Protein AF-A0A0R1WRI6-F1 (afdb_monomer_lite)

Foldseek 3Di:
DPDVPVVVVVVVVVVPDPQWDFDADPVRHTPDIWGQPPVVRDTDDDPVVVPDPDDDPDDDDDDPPLVFDDDALLGDLDDLLLLQKDPWAFFDFDDPVDDDDQADKDKAGTPDQCDQQSVNFAQWKWFAKWKWKFFWDQQDTDDIDIAGEDQDSVQDADARHFYFVRDPRGTGGSVNTDAQDKGKAWRHGCTNVPVAPDWDTKIWIWHQHSVRIIIIHIDKIWGWNPDPRHTGGIIITMDTRTMIGIYGDDGDAADDQPDFLDADWDAFKFAGPPAAQQRSRQRFFKKWAFDQWFQQDPVSFKIWGCCLFFVDRIDTDTSSQSGAFGWAWCVVGTDDWFRWIWMWGQDPVRDTDTDPPWTKTFHAPDGWTWGRGGSIIGGPDWGWIWTPPDPDDTDIGTGTTITRTMGRDHD

Structure (mmCIF, N/CA/C/O backbone):
data_AF-A0A0R1WRI6-F1
#
_entry.id   AF-A0A0R1WRI6-F1
#
loop_
_atom_site.group_PDB
_atom_site.id
_atom_site.type_symbol
_atom_site.label_atom_id
_atom_site.label_alt_id
_atom_site.label_comp_id
_atom_site.label_asym_id
_atom_site.label_entity_id
_atom_site.label_seq_id
_atom_site.pdbx_PDB_ins_code
_atom_site.Cartn_x
_atom_site.Cartn_y
_atom_site.Cartn_z
_atom_site.occupancy
_atom_site.B_iso_or_equiv
_atom_site.auth_seq_id
_atom_site.auth_comp_id
_atom_site.auth_asym_id
_atom_site.auth_atom_id
_atom_site.pdbx_PDB_model_num
ATOM 1 N N . MET A 1 1 ? 25.420 -65.809 36.534 1.00 51.09 1 MET A N 1
ATOM 2 C CA . MET A 1 1 ? 25.806 -64.383 36.607 1.00 51.09 1 MET A CA 1
ATOM 3 C C . MET A 1 1 ? 25.863 -63.838 35.190 1.00 51.09 1 MET A C 1
ATOM 5 O O . MET A 1 1 ? 26.852 -64.137 34.560 1.00 51.09 1 MET A O 1
ATOM 9 N N . VAL A 1 2 ? 24.836 -63.147 34.683 1.00 46.00 2 VAL A N 1
ATOM 10 C CA . VAL A 1 2 ? 24.886 -62.002 33.734 1.00 46.00 2 VAL A CA 1
ATOM 11 C C . VAL A 1 2 ? 23.420 -61.572 33.533 1.00 46.00 2 VAL A C 1
ATOM 13 O O . VAL A 1 2 ? 22.856 -61.841 32.492 1.00 46.00 2 VAL A O 1
ATOM 16 N N . ASP A 1 3 ? 22.770 -60.980 34.541 1.00 44.69 3 ASP A N 1
ATOM 17 C CA . ASP A 1 3 ? 21.459 -60.312 34.331 1.00 44.69 3 ASP A CA 1
ATOM 18 C C . ASP A 1 3 ? 21.167 -59.204 35.366 1.00 44.69 3 ASP A C 1
ATOM 20 O O . ASP A 1 3 ? 20.503 -58.220 35.059 1.00 44.69 3 ASP A O 1
ATOM 24 N N . ASN A 1 4 ? 21.781 -59.245 36.557 1.00 49.56 4 ASN A N 1
ATOM 25 C CA . ASN A 1 4 ? 21.555 -58.224 37.599 1.00 49.56 4 ASN A CA 1
ATOM 26 C C . ASN A 1 4 ? 22.211 -56.846 37.344 1.00 49.56 4 ASN A C 1
ATOM 28 O O . ASN A 1 4 ? 21.887 -55.874 38.028 1.00 49.56 4 ASN A O 1
ATOM 32 N N . VAL A 1 5 ? 23.140 -56.719 36.387 1.00 49.91 5 VAL A N 1
ATOM 33 C CA . VAL A 1 5 ? 23.887 -55.458 36.172 1.00 49.91 5 VAL A CA 1
ATOM 34 C C . VAL A 1 5 ? 23.078 -54.448 35.344 1.00 49.91 5 VAL A C 1
ATOM 36 O O . VAL A 1 5 ? 23.103 -53.250 35.647 1.00 49.91 5 VAL A O 1
ATOM 39 N N . LYS A 1 6 ? 22.290 -54.916 34.363 1.00 50.25 6 LYS A N 1
ATOM 40 C CA . LYS A 1 6 ? 21.433 -54.054 33.526 1.00 50.25 6 LYS A CA 1
ATOM 41 C C . LYS A 1 6 ? 20.283 -53.433 34.326 1.00 50.25 6 LYS A C 1
ATOM 43 O O . LYS A 1 6 ? 19.986 -52.256 34.144 1.00 50.25 6 LYS A O 1
ATOM 48 N N . ASP A 1 7 ? 19.723 -54.176 35.277 1.00 55.16 7 ASP A N 1
ATOM 49 C CA . ASP A 1 7 ? 18.609 -53.725 36.117 1.00 55.16 7 ASP A CA 1
ATOM 50 C C . ASP A 1 7 ? 19.036 -52.645 37.136 1.00 55.16 7 ASP A C 1
ATOM 52 O O . ASP A 1 7 ? 18.391 -51.605 37.270 1.00 55.16 7 ASP A O 1
ATOM 56 N N . SER A 1 8 ? 20.202 -52.794 37.780 1.00 55.06 8 SER A N 1
ATOM 57 C CA . SER A 1 8 ? 20.705 -51.764 38.711 1.00 55.06 8 SER A CA 1
ATOM 58 C C . SER A 1 8 ? 21.047 -50.436 38.018 1.00 55.06 8 SER A C 1
ATOM 60 O O . SER A 1 8 ? 20.861 -49.361 38.593 1.00 55.06 8 SER A O 1
ATOM 62 N N . THR A 1 9 ? 21.508 -50.501 36.765 1.00 58.91 9 THR A N 1
ATOM 63 C CA . THR A 1 9 ? 21.870 -49.321 35.968 1.00 58.91 9 THR A CA 1
ATOM 64 C C . THR A 1 9 ? 20.618 -48.613 35.452 1.00 58.91 9 THR A C 1
ATOM 66 O O . THR A 1 9 ? 20.524 -47.390 35.550 1.00 58.91 9 THR A O 1
ATOM 69 N N . ALA A 1 10 ? 19.610 -49.373 35.008 1.00 57.00 10 ALA A N 1
ATOM 70 C CA . ALA A 1 10 ? 18.301 -48.850 34.621 1.00 57.00 10 ALA A CA 1
ATOM 71 C C . ALA A 1 10 ? 17.561 -48.192 35.803 1.00 57.00 10 ALA A C 1
ATOM 73 O O . ALA A 1 10 ? 17.026 -47.092 35.658 1.00 57.00 10 ALA A O 1
ATOM 74 N N . ARG A 1 11 ? 17.606 -48.789 37.004 1.00 56.78 11 ARG A N 1
ATOM 75 C CA . ARG A 1 11 ? 17.028 -48.193 38.227 1.00 56.78 11 ARG A CA 1
ATOM 76 C C . ARG A 1 11 ? 17.743 -46.910 38.662 1.00 56.78 11 ARG A C 1
ATOM 78 O O . ARG A 1 11 ? 17.086 -45.967 39.092 1.00 56.78 11 ARG A O 1
ATOM 85 N N . LYS A 1 12 ? 19.072 -46.835 38.507 1.00 59.91 12 LYS A N 1
ATOM 86 C CA . LYS A 1 12 ? 19.844 -45.601 38.753 1.00 59.91 12 LYS A CA 1
ATOM 87 C C . LYS A 1 12 ? 19.556 -44.498 37.727 1.00 59.91 12 LYS A C 1
ATOM 89 O O . LYS A 1 12 ? 19.689 -43.327 38.069 1.00 59.91 12 LYS A O 1
ATOM 94 N N . LEU A 1 13 ? 19.164 -44.851 36.500 1.00 56.09 13 LEU A N 1
ATOM 95 C CA . LEU A 1 13 ? 18.760 -43.893 35.467 1.00 56.09 13 LEU A CA 1
ATOM 96 C C . LEU A 1 13 ? 17.333 -43.365 35.705 1.00 56.09 13 LEU A C 1
ATOM 98 O O . LEU A 1 13 ? 17.099 -42.170 35.568 1.00 56.09 13 LEU A O 1
ATOM 102 N N . LEU A 1 14 ? 16.410 -44.228 36.151 1.00 55.97 14 LEU A N 1
ATOM 103 C CA . LEU A 1 14 ? 15.046 -43.851 36.560 1.00 55.97 14 LEU A CA 1
ATOM 104 C C . LEU A 1 14 ? 15.034 -42.840 37.720 1.00 55.97 14 LEU A C 1
ATOM 106 O O . LEU A 1 14 ? 14.190 -41.954 37.739 1.00 55.97 14 LEU A O 1
ATOM 110 N N . ALA A 1 15 ? 15.999 -42.921 38.643 1.00 57.78 15 ALA A N 1
ATOM 111 C CA . ALA A 1 15 ? 16.161 -41.960 39.741 1.00 57.78 15 ALA A CA 1
ATOM 112 C C . ALA A 1 15 ? 16.683 -40.572 39.304 1.00 57.78 15 ALA A C 1
ATOM 114 O O . ALA A 1 15 ? 16.773 -39.671 40.133 1.00 57.78 15 ALA A O 1
ATOM 115 N N . LYS A 1 16 ? 17.064 -40.403 38.029 1.00 60.06 16 LYS A N 1
ATOM 116 C CA . LYS A 1 16 ? 17.508 -39.124 37.447 1.00 60.06 16 LYS A CA 1
ATOM 117 C C . LYS A 1 16 ? 16.462 -38.481 36.532 1.00 60.06 16 LYS A C 1
ATOM 119 O O . LYS A 1 16 ? 16.731 -37.422 35.971 1.00 60.06 16 LYS A O 1
ATOM 124 N N . LEU A 1 17 ? 15.308 -39.120 36.338 1.00 62.03 17 LEU A N 1
ATOM 125 C CA . LEU A 1 17 ? 14.215 -38.521 35.582 1.00 62.03 17 LEU A CA 1
ATOM 126 C C . LEU A 1 17 ? 13.509 -37.465 36.445 1.00 62.03 17 LEU A C 1
ATOM 128 O O . LEU A 1 17 ? 13.414 -37.651 37.658 1.00 62.03 17 LEU A O 1
ATOM 132 N N . PRO A 1 18 ? 13.005 -36.373 35.847 1.00 66.00 18 PRO A N 1
ATOM 133 C CA . PRO A 1 18 ? 12.231 -35.379 36.579 1.00 66.00 18 PRO A CA 1
ATOM 134 C C . PRO A 1 18 ? 11.050 -36.038 37.307 1.00 66.00 18 PRO A C 1
ATOM 136 O O . PRO A 1 18 ? 10.220 -36.697 36.680 1.00 66.00 18 PRO A O 1
ATOM 139 N N . ASP A 1 19 ? 10.965 -35.856 38.628 1.00 73.44 19 ASP A N 1
ATOM 140 C CA . ASP A 1 19 ? 9.862 -36.386 39.446 1.00 73.44 19 ASP A CA 1
ATOM 141 C C . ASP A 1 19 ? 8.548 -35.608 39.225 1.00 73.44 19 ASP A C 1
ATOM 143 O O . ASP A 1 19 ? 7.485 -36.045 39.664 1.00 73.44 19 ASP A O 1
ATOM 147 N N . GLY A 1 20 ? 8.588 -34.476 38.521 1.00 79.62 20 GLY A N 1
ATOM 148 C CA . GLY A 1 20 ? 7.414 -33.678 38.199 1.00 79.62 20 GLY A CA 1
ATOM 149 C C . GLY A 1 20 ? 7.737 -32.383 37.457 1.00 79.62 20 GLY A C 1
ATOM 150 O O . GLY A 1 20 ? 8.898 -32.052 37.227 1.00 79.62 20 GLY A O 1
ATOM 151 N N . ILE A 1 21 ? 6.683 -31.658 37.095 1.00 81.31 21 ILE A N 1
ATOM 152 C CA . ILE A 1 21 ? 6.703 -30.325 36.489 1.00 81.31 21 ILE A CA 1
ATOM 153 C C . ILE A 1 21 ? 5.970 -29.376 37.439 1.00 81.31 21 ILE A C 1
ATOM 155 O O . ILE A 1 21 ? 4.864 -29.684 37.894 1.00 81.31 21 ILE A O 1
ATOM 159 N N . GLN A 1 22 ? 6.574 -28.223 37.724 1.00 86.12 22 GLN A N 1
ATOM 160 C CA . GLN A 1 22 ? 5.937 -27.119 38.441 1.00 86.12 22 GLN A CA 1
ATOM 161 C C . GLN A 1 22 ? 5.787 -25.926 37.503 1.00 86.12 22 GLN A C 1
ATOM 163 O O . GLN A 1 22 ? 6.737 -25.555 36.818 1.00 86.12 22 GLN A O 1
ATOM 168 N N . ILE A 1 23 ? 4.598 -25.328 37.493 1.00 78.94 23 ILE A N 1
ATOM 169 C CA . ILE A 1 23 ? 4.344 -24.048 36.831 1.00 78.94 23 ILE A CA 1
ATOM 170 C C . ILE A 1 23 ? 4.323 -22.997 37.931 1.00 78.94 23 ILE A C 1
ATOM 172 O O . ILE A 1 23 ? 3.555 -23.125 38.889 1.00 78.94 23 ILE A O 1
ATOM 176 N N . VAL A 1 24 ? 5.179 -21.988 37.810 1.00 78.69 24 VAL A N 1
ATOM 177 C CA . VAL A 1 24 ? 5.315 -20.901 38.783 1.00 78.69 24 VAL A CA 1
ATOM 178 C C . VAL A 1 24 ? 4.977 -19.563 38.135 1.00 78.69 24 VAL A C 1
ATOM 180 O O . VAL A 1 24 ? 5.166 -19.394 36.932 1.00 78.69 24 VAL A O 1
ATOM 183 N N . ASP A 1 25 ? 4.475 -18.615 38.922 1.00 69.00 25 ASP A N 1
ATOM 184 C CA . ASP A 1 25 ? 4.291 -17.239 38.462 1.00 69.00 25 ASP A CA 1
ATOM 185 C C . ASP A 1 25 ? 5.613 -16.445 38.461 1.00 69.00 25 ASP A C 1
ATOM 187 O O . ASP A 1 25 ? 6.663 -16.921 38.905 1.00 69.00 25 ASP A O 1
ATOM 191 N N . LYS A 1 26 ? 5.556 -15.192 37.990 1.00 67.44 26 LYS A N 1
ATOM 192 C CA . LYS A 1 26 ? 6.702 -14.264 37.950 1.00 67.44 26 LYS A CA 1
ATOM 193 C C . LYS A 1 26 ? 7.352 -13.983 39.316 1.00 67.44 26 LYS A C 1
ATOM 195 O O . LYS A 1 26 ? 8.464 -13.470 39.358 1.00 67.44 26 LYS A O 1
ATOM 200 N N . ASN A 1 27 ? 6.680 -14.326 40.417 1.00 79.31 27 ASN A N 1
ATOM 201 C CA . ASN A 1 27 ? 7.167 -14.184 41.790 1.00 79.31 27 ASN A CA 1
ATOM 202 C C . ASN A 1 27 ? 7.608 -15.534 42.395 1.00 79.31 27 ASN A C 1
ATOM 204 O O . ASN A 1 27 ? 7.780 -15.631 43.609 1.00 79.31 27 ASN A O 1
ATOM 208 N N . GLN A 1 28 ? 7.782 -16.573 41.569 1.00 70.12 28 GLN A N 1
ATOM 209 C CA . GLN A 1 28 ? 8.125 -17.946 41.965 1.00 70.12 28 GLN A CA 1
ATOM 210 C C . GLN A 1 28 ? 7.076 -18.652 42.840 1.00 70.12 28 GLN A C 1
ATOM 212 O O . GLN A 1 28 ? 7.370 -19.671 43.472 1.00 70.12 28 GLN A O 1
ATOM 217 N N . LYS A 1 29 ? 5.830 -18.169 42.873 1.00 82.62 29 LYS A N 1
ATOM 218 C CA . LYS A 1 29 ? 4.744 -18.894 43.537 1.00 82.62 29 LYS A CA 1
ATOM 219 C C . LYS A 1 29 ? 4.303 -20.057 42.656 1.00 82.62 29 LYS A C 1
ATOM 221 O O . LYS A 1 29 ? 3.987 -19.867 41.486 1.00 82.62 29 LYS A O 1
ATOM 226 N N . ILE A 1 30 ? 4.221 -21.253 43.230 1.00 82.75 30 ILE A N 1
ATOM 227 C CA . ILE A 1 30 ? 3.733 -22.448 42.533 1.00 82.75 30 ILE A CA 1
ATOM 228 C C . ILE A 1 30 ? 2.235 -22.296 42.250 1.00 82.75 30 ILE A C 1
ATOM 230 O O . ILE A 1 30 ? 1.427 -22.198 43.173 1.00 82.75 30 ILE A O 1
ATOM 234 N N . LEU A 1 31 ? 1.881 -22.286 40.967 1.00 75.56 31 LEU A N 1
ATOM 235 C CA . LEU A 1 31 ? 0.504 -22.270 40.480 1.00 75.56 31 LEU A CA 1
ATOM 236 C C . LEU A 1 31 ? -0.027 -23.695 40.326 1.00 75.56 31 LEU A C 1
ATOM 238 O O . LEU A 1 31 ? -1.126 -24.005 40.779 1.00 75.56 31 LEU A O 1
ATOM 242 N N . HIS A 1 32 ? 0.787 -24.578 39.743 1.00 82.56 32 HIS A N 1
ATOM 243 C CA . HIS A 1 32 ? 0.417 -25.962 39.464 1.00 82.56 32 HIS A CA 1
ATOM 244 C C . HIS A 1 32 ? 1.599 -26.913 39.659 1.00 82.56 32 HIS A C 1
ATOM 246 O O . HIS A 1 32 ? 2.763 -26.530 39.533 1.00 82.56 32 HIS A O 1
ATOM 252 N N . THR A 1 33 ? 1.312 -28.172 39.984 1.00 85.88 33 THR A N 1
ATOM 253 C CA . THR A 1 33 ? 2.325 -29.222 40.162 1.00 85.88 33 THR A CA 1
ATOM 254 C C . THR A 1 33 ? 1.795 -30.546 39.635 1.00 85.88 33 THR A C 1
ATOM 256 O O . THR A 1 33 ? 0.819 -31.071 40.167 1.00 85.88 33 THR A O 1
ATOM 259 N N . ALA A 1 34 ? 2.453 -31.110 38.623 1.00 82.94 34 ALA A N 1
ATOM 260 C CA . ALA A 1 34 ? 2.201 -32.471 38.159 1.00 82.94 34 ALA A CA 1
ATOM 261 C C . ALA A 1 34 ? 3.391 -33.357 38.510 1.00 82.94 34 ALA A C 1
ATOM 263 O O . ALA A 1 34 ? 4.526 -33.041 38.176 1.00 82.94 34 ALA A O 1
ATOM 264 N N . ILE A 1 35 ? 3.129 -34.479 39.170 1.00 85.75 35 ILE A N 1
ATOM 265 C CA . ILE A 1 35 ? 4.152 -35.434 39.608 1.00 85.75 35 ILE A CA 1
ATOM 266 C C . ILE A 1 35 ? 4.078 -36.666 38.707 1.00 85.75 35 ILE A C 1
ATOM 268 O O . ILE A 1 35 ? 2.999 -37.056 38.253 1.00 85.75 35 ILE A O 1
ATOM 272 N N . VAL A 1 36 ? 5.221 -37.292 38.436 1.00 82.19 36 VAL A N 1
ATOM 273 C CA . VAL A 1 36 ? 5.284 -38.519 37.642 1.00 82.19 36 VAL A CA 1
ATOM 274 C C . VAL A 1 36 ? 4.508 -39.652 38.318 1.00 82.19 36 VAL A C 1
ATOM 276 O O . VAL A 1 36 ? 4.721 -39.994 39.484 1.00 82.19 36 VAL A O 1
ATOM 279 N N . ASN A 1 37 ? 3.619 -40.300 37.568 1.00 76.94 37 ASN A N 1
ATOM 280 C CA . ASN A 1 37 ? 3.024 -41.554 37.999 1.00 76.94 37 ASN A CA 1
ATOM 281 C C . ASN A 1 37 ? 4.061 -42.671 37.833 1.00 76.94 37 ASN A C 1
ATOM 283 O O . ASN A 1 37 ? 4.299 -43.155 36.726 1.00 76.94 37 ASN A O 1
ATOM 287 N N . LYS A 1 38 ? 4.659 -43.105 38.947 1.00 70.50 38 LYS A N 1
ATOM 288 C CA . LYS A 1 38 ? 5.746 -44.103 38.971 1.00 70.50 38 LYS A CA 1
ATOM 289 C C . LYS A 1 38 ? 5.332 -45.503 38.502 1.00 70.50 38 LYS A C 1
ATOM 291 O O . LYS A 1 38 ? 6.199 -46.320 38.219 1.00 70.50 38 LYS A O 1
ATOM 296 N N . LYS A 1 39 ? 4.027 -45.799 38.397 1.00 69.31 39 LYS A N 1
ATOM 297 C CA . LYS A 1 39 ? 3.543 -47.064 37.814 1.00 69.31 39 LYS A CA 1
ATOM 298 C C . LYS A 1 39 ? 3.514 -47.020 36.289 1.00 69.31 39 LYS A C 1
ATOM 300 O O . LYS A 1 39 ? 3.707 -48.049 35.653 1.00 69.31 39 LYS A O 1
ATOM 305 N N . THR A 1 40 ? 3.257 -45.850 35.706 1.00 71.12 40 THR A N 1
ATOM 306 C CA . THR A 1 40 ? 3.110 -45.685 34.252 1.00 71.12 40 THR A CA 1
ATOM 307 C C . THR A 1 40 ? 4.269 -44.928 33.605 1.00 71.12 40 THR A C 1
ATOM 309 O O . THR A 1 40 ? 4.300 -44.838 32.383 1.00 71.12 40 THR A O 1
ATOM 312 N N . ASN A 1 41 ? 5.191 -44.367 34.397 1.00 67.75 41 ASN A N 1
ATOM 313 C CA . ASN A 1 41 ? 6.271 -43.463 33.977 1.00 67.75 41 ASN A CA 1
ATOM 314 C C . ASN A 1 41 ? 5.778 -42.298 33.101 1.00 67.75 41 ASN A C 1
ATOM 316 O O . ASN A 1 41 ? 6.416 -41.930 32.118 1.00 67.75 41 ASN A O 1
ATOM 320 N N . LYS A 1 42 ? 4.617 -41.729 33.445 1.00 70.06 42 LYS A N 1
ATOM 321 C CA . LYS A 1 42 ? 4.010 -40.601 32.721 1.00 70.06 42 LYS A CA 1
ATOM 322 C C . LYS A 1 42 ? 3.745 -39.442 33.668 1.00 70.06 42 LYS A C 1
ATOM 324 O O . LYS A 1 42 ? 3.339 -39.665 34.807 1.00 70.06 42 LYS A O 1
ATOM 329 N N . ILE A 1 43 ? 3.936 -38.225 33.172 1.00 77.88 43 ILE A N 1
ATOM 330 C CA . ILE A 1 43 ? 3.445 -36.996 33.795 1.00 77.88 43 ILE A CA 1
ATOM 331 C C . ILE A 1 43 ? 2.196 -36.597 33.011 1.00 77.88 43 ILE A C 1
ATOM 333 O O . ILE A 1 43 ? 2.254 -36.441 31.793 1.00 77.88 43 ILE A O 1
ATOM 337 N N . SER A 1 44 ? 1.062 -36.493 33.696 1.00 77.19 44 SER A N 1
ATOM 338 C CA . SER A 1 44 ? -0.196 -36.046 33.100 1.00 77.19 44 SER A CA 1
ATOM 339 C C . SER A 1 44 ? -0.398 -34.579 33.441 1.00 77.19 44 SER A C 1
ATOM 341 O O . SER A 1 44 ? -0.457 -34.227 34.616 1.00 77.19 44 SER A O 1
ATOM 343 N N . LEU A 1 45 ? -0.494 -33.744 32.412 1.00 78.12 45 LEU A N 1
ATOM 344 C CA . LEU A 1 45 ? -0.839 -32.337 32.550 1.00 78.12 45 LEU A CA 1
ATOM 345 C C . LEU A 1 45 ? -2.333 -32.178 32.245 1.00 78.12 45 LEU A C 1
ATOM 347 O O . LEU A 1 45 ? -2.764 -32.596 31.166 1.00 78.12 45 LEU A O 1
ATOM 351 N N . PRO A 1 46 ? -3.129 -31.633 33.176 1.00 71.88 46 PRO A N 1
ATOM 352 C CA . PRO A 1 46 ? -4.490 -31.201 32.888 1.00 71.88 46 PRO A CA 1
ATOM 353 C C . PRO A 1 46 ? -4.505 -30.202 31.719 1.00 71.88 46 PRO A C 1
ATOM 355 O O . PRO A 1 46 ? -3.657 -29.313 31.644 1.00 71.88 46 PRO A O 1
ATOM 358 N N . SER A 1 47 ? -5.420 -30.376 30.762 1.00 59.25 47 SER A N 1
ATOM 359 C CA . SER A 1 47 ? -5.456 -29.579 29.523 1.00 59.25 47 SER A CA 1
ATOM 360 C C . SER A 1 47 ? -5.756 -28.097 29.762 1.00 59.25 47 SER A C 1
ATOM 362 O O . SER A 1 47 ? -5.348 -27.248 28.980 1.00 59.25 47 SER A O 1
ATOM 364 N N . ASP A 1 48 ? -6.429 -27.784 30.864 1.00 63.16 48 ASP A N 1
ATOM 365 C CA . ASP A 1 48 ? -6.672 -26.434 31.371 1.00 63.16 48 ASP A CA 1
ATOM 366 C C . ASP A 1 48 ? -5.385 -25.705 31.796 1.00 63.16 48 ASP A C 1
ATOM 368 O O . ASP A 1 48 ? -5.361 -24.477 31.791 1.00 63.16 48 ASP A O 1
ATOM 372 N N . TRP A 1 49 ? -4.290 -26.420 32.085 1.00 72.81 49 TRP A N 1
ATOM 373 C CA . TRP A 1 49 ? -2.990 -25.803 32.398 1.00 72.81 49 TRP A CA 1
ATOM 374 C C . TRP A 1 49 ? -2.237 -25.313 31.159 1.00 72.81 49 TRP A C 1
ATOM 376 O O . TRP A 1 49 ? -1.291 -24.540 31.288 1.00 72.81 49 TRP A O 1
ATOM 386 N N . LEU A 1 50 ? -2.622 -25.781 29.969 1.00 62.25 50 LEU A N 1
ATOM 387 C CA . LEU A 1 50 ? -1.965 -25.462 28.697 1.00 62.25 50 LEU A CA 1
ATOM 388 C C . LEU A 1 50 ? -2.719 -24.389 27.893 1.00 62.25 50 LEU A C 1
ATOM 390 O O . LEU A 1 50 ? -2.390 -24.149 26.736 1.00 62.25 50 LEU A O 1
ATOM 394 N N . GLY A 1 51 ? -3.704 -23.735 28.517 1.00 50.41 51 GLY A N 1
ATOM 395 C CA . GLY A 1 51 ? -4.602 -22.793 27.860 1.00 50.41 51 GLY A CA 1
ATOM 396 C C . GLY A 1 51 ? -5.725 -23.526 27.128 1.00 50.41 51 GLY A C 1
ATOM 397 O O . GLY A 1 51 ? -5.507 -24.372 26.263 1.00 50.41 51 GLY A O 1
ATOM 398 N N . THR A 1 52 ? -6.964 -23.215 27.489 1.00 41.91 52 THR A N 1
ATOM 399 C CA . THR A 1 52 ? -8.154 -23.770 26.848 1.00 41.91 52 THR A CA 1
ATOM 400 C C . THR A 1 52 ? -8.347 -23.161 25.463 1.00 41.91 52 THR A C 1
ATOM 402 O O . THR A 1 52 ? -8.974 -22.117 25.293 1.00 41.91 52 THR A O 1
ATOM 405 N N . GLY A 1 53 ? -7.872 -23.855 24.433 1.00 45.44 53 GLY A N 1
ATOM 406 C CA . GLY A 1 53 ? -8.423 -23.694 23.094 1.00 45.44 53 GLY A CA 1
ATOM 407 C C . GLY A 1 53 ? -9.854 -24.230 23.059 1.00 45.44 53 GLY A C 1
ATOM 408 O O . GLY A 1 53 ? -10.023 -25.421 22.847 1.00 45.44 53 GLY A O 1
ATOM 409 N N . THR A 1 54 ? -10.855 -23.367 23.286 1.00 33.47 54 THR A N 1
ATOM 410 C CA . THR A 1 54 ? -12.222 -23.457 22.721 1.00 33.47 54 THR A CA 1
ATOM 411 C C . THR A 1 54 ? -13.084 -22.251 23.123 1.00 33.47 54 THR A C 1
ATOM 413 O O . THR A 1 54 ? -13.429 -22.096 24.290 1.00 33.47 54 THR A O 1
ATOM 416 N N . ASN A 1 55 ? -13.492 -21.456 22.127 1.00 36.72 55 ASN A N 1
ATOM 417 C CA . ASN A 1 55 ? -14.818 -20.838 21.959 1.00 36.72 55 ASN A CA 1
ATOM 418 C C . ASN A 1 55 ? -15.644 -20.502 23.219 1.00 36.72 55 ASN A C 1
ATOM 420 O O . ASN A 1 55 ? -16.714 -21.072 23.431 1.00 36.72 55 ASN A O 1
ATOM 424 N N . ALA A 1 56 ? -15.231 -19.489 23.980 1.00 29.59 56 ALA A N 1
ATOM 425 C CA . ALA A 1 56 ? -16.108 -18.796 24.922 1.00 29.59 56 ALA A CA 1
ATOM 426 C C . ALA A 1 56 ? -16.151 -17.304 24.576 1.00 29.59 56 ALA A C 1
ATOM 428 O O . ALA A 1 56 ? -15.378 -16.488 25.066 1.00 29.59 56 ALA A O 1
ATOM 429 N N . ASN A 1 57 ? -17.076 -16.971 23.680 1.00 40.00 57 ASN A N 1
ATOM 430 C CA . ASN A 1 57 ? -17.504 -15.609 23.411 1.00 40.00 57 ASN A CA 1
ATOM 431 C C . ASN A 1 57 ? -18.376 -15.139 24.588 1.00 40.00 57 ASN A C 1
ATOM 433 O O . ASN A 1 57 ? -19.598 -15.249 24.537 1.00 40.00 57 ASN A O 1
ATOM 437 N N . THR A 1 58 ? -17.752 -14.679 25.673 1.00 28.94 58 THR A N 1
ATOM 438 C CA . THR A 1 58 ? -18.431 -13.964 26.763 1.00 28.94 58 THR A CA 1
ATOM 439 C C . THR A 1 58 ? -17.472 -13.010 27.460 1.00 28.94 58 THR A C 1
ATOM 441 O O . THR A 1 58 ? -16.602 -13.450 28.202 1.00 28.94 58 THR A O 1
ATOM 444 N N . GLY A 1 59 ? -17.744 -11.714 27.305 1.00 26.95 59 GLY A N 1
ATOM 445 C CA . GLY A 1 59 ? -17.572 -10.730 28.371 1.00 26.95 59 GLY A CA 1
ATOM 446 C C . GLY A 1 59 ? -16.183 -10.118 28.492 1.00 26.95 59 GLY A C 1
ATOM 447 O O . GLY A 1 59 ? -15.205 -10.794 28.787 1.00 26.95 59 GLY A O 1
ATOM 448 N N . GLY A 1 60 ? -16.131 -8.798 28.317 1.00 35.25 60 GLY A N 1
ATOM 449 C CA . GLY A 1 60 ? -14.936 -8.011 28.563 1.00 35.25 60 GLY A CA 1
ATOM 450 C C . GLY A 1 60 ? -14.425 -8.139 29.995 1.00 35.25 60 GLY A C 1
ATOM 451 O O . GLY A 1 60 ? -15.189 -8.316 30.942 1.00 35.25 60 GLY A O 1
ATOM 452 N N . ASN A 1 61 ? -13.116 -7.973 30.142 1.00 29.30 61 ASN A N 1
ATOM 453 C CA . ASN A 1 61 ? -12.547 -7.428 31.356 1.00 29.30 61 ASN A CA 1
ATOM 454 C C . ASN A 1 61 ? -11.272 -6.652 31.022 1.00 29.30 61 ASN A C 1
ATOM 456 O O . ASN A 1 61 ? -10.473 -7.044 30.175 1.00 29.30 61 ASN A O 1
ATOM 460 N N . THR A 1 62 ? -11.144 -5.531 31.71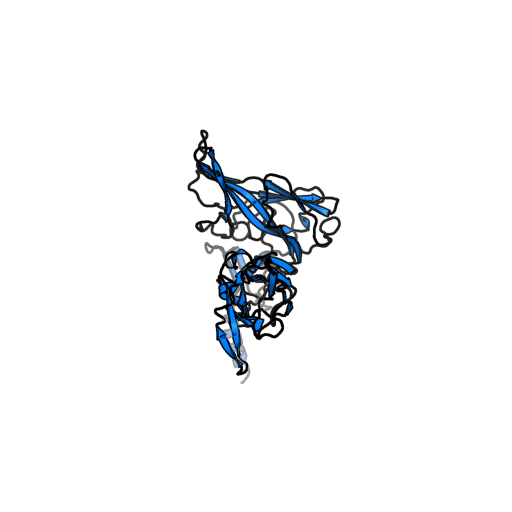2 1.00 32.97 62 THR A N 1
ATOM 461 C CA . THR A 1 62 ? -10.097 -4.518 31.670 1.00 32.97 62 THR A CA 1
ATOM 462 C C . THR A 1 62 ? -8.756 -5.085 32.136 1.00 32.97 62 THR A C 1
ATOM 464 O O . THR A 1 62 ? -8.431 -5.033 33.323 1.00 32.97 62 THR A O 1
ATOM 467 N N . GLY A 1 63 ? -7.979 -5.631 31.205 1.00 29.42 63 GLY A N 1
ATOM 468 C CA . GLY A 1 63 ? -6.601 -6.054 31.429 1.00 29.42 63 GLY A CA 1
ATOM 469 C C . GLY A 1 63 ? -5.710 -5.516 30.319 1.00 29.42 63 GLY A C 1
ATOM 470 O O . GLY A 1 63 ? -5.929 -5.813 29.149 1.00 29.42 63 GLY A O 1
ATOM 471 N N . THR A 1 64 ? -4.738 -4.693 30.697 1.00 32.25 64 THR A N 1
ATOM 472 C CA . THR A 1 64 ? -3.643 -4.210 29.853 1.00 32.25 64 THR A CA 1
ATOM 473 C C . THR A 1 64 ? -2.707 -5.376 29.532 1.00 32.25 64 THR A C 1
ATOM 475 O O . THR A 1 64 ? -1.716 -5.582 30.232 1.00 32.25 64 THR A O 1
ATOM 478 N N . ASP A 1 65 ? -3.055 -6.180 28.532 1.00 35.34 65 ASP A N 1
ATOM 479 C CA . ASP A 1 65 ? -2.068 -6.972 27.806 1.00 35.34 65 ASP A CA 1
ATOM 480 C C . ASP A 1 65 ? -1.520 -6.080 26.686 1.00 35.34 65 ASP A C 1
ATOM 482 O O . ASP A 1 65 ? -2.241 -5.707 25.761 1.00 35.34 65 ASP A O 1
ATOM 486 N N . THR A 1 66 ? -0.267 -5.655 26.831 1.00 40.44 66 THR A N 1
ATOM 487 C CA . THR A 1 66 ? 0.438 -4.817 25.854 1.00 40.44 66 THR A CA 1
ATOM 488 C C . THR A 1 66 ? 0.745 -5.580 24.563 1.00 40.44 66 THR A C 1
ATOM 490 O O . THR A 1 66 ? 1.028 -4.949 23.551 1.00 40.44 66 THR A O 1
ATOM 493 N N . GLU A 1 67 ? 0.666 -6.916 24.579 1.00 36.50 67 GLU A N 1
ATOM 494 C CA . GLU A 1 67 ? 0.874 -7.762 23.399 1.00 36.50 67 GLU A CA 1
ATOM 495 C C . GLU A 1 67 ? -0.441 -8.201 22.737 1.00 36.50 67 GLU A C 1
ATOM 497 O O . GLU A 1 67 ? -0.426 -8.602 21.577 1.00 36.50 67 GLU A O 1
ATOM 502 N N . ASN A 1 68 ? -1.589 -8.072 23.417 1.00 38.56 68 ASN A N 1
ATOM 503 C CA . ASN A 1 68 ? -2.915 -8.354 22.853 1.00 38.56 68 ASN A CA 1
ATOM 504 C C . ASN A 1 68 ? -3.971 -7.357 23.378 1.00 38.56 68 ASN A C 1
ATOM 506 O O . ASN A 1 68 ? -4.610 -7.614 24.404 1.00 38.56 68 ASN A O 1
ATOM 510 N N . PRO A 1 69 ? -4.203 -6.218 22.697 1.00 36.00 69 PRO A N 1
ATOM 511 C CA . PRO A 1 69 ? -5.176 -5.230 23.155 1.00 36.00 69 PRO A CA 1
ATOM 512 C C . PRO A 1 69 ? -6.600 -5.814 23.236 1.00 36.00 69 PRO A C 1
ATOM 514 O O . PRO A 1 69 ? -7.055 -6.553 22.362 1.00 36.00 69 PRO A O 1
ATOM 517 N N . SER A 1 70 ? -7.320 -5.481 24.315 1.00 30.33 70 SER A N 1
ATOM 518 C CA . SER A 1 70 ? -8.663 -5.998 24.605 1.00 30.33 70 SER A CA 1
ATOM 519 C C . SER A 1 70 ? -9.792 -5.128 24.020 1.00 30.33 70 SER A C 1
ATOM 521 O O . SER A 1 70 ? -9.802 -3.909 24.154 1.00 30.33 70 SER A O 1
ATOM 523 N N . ALA A 1 71 ? -10.770 -5.806 23.402 1.00 30.53 71 ALA A N 1
ATOM 524 C CA . ALA A 1 71 ? -12.114 -5.356 23.004 1.00 30.53 71 ALA A CA 1
ATOM 525 C C . ALA A 1 71 ? -12.243 -3.962 22.343 1.00 30.53 71 ALA A C 1
ATOM 527 O O . ALA A 1 71 ? -12.950 -3.076 22.821 1.00 30.53 71 ALA A O 1
ATOM 528 N N . GLY A 1 72 ? -11.660 -3.847 21.153 1.00 39.12 72 GLY A N 1
ATOM 529 C CA . GLY A 1 72 ? -12.142 -3.042 20.032 1.00 39.12 72 GLY A CA 1
ATOM 530 C C . GLY A 1 72 ? -12.055 -3.902 18.767 1.00 39.12 72 GLY A C 1
ATOM 531 O O . GLY A 1 72 ? -11.477 -4.984 18.803 1.00 39.12 72 GLY A O 1
ATOM 532 N N . VAL A 1 73 ? -12.624 -3.458 17.646 1.00 48.47 73 VAL A N 1
ATOM 533 C CA . VAL A 1 73 ? -12.485 -4.166 16.352 1.00 48.47 73 VAL A CA 1
ATOM 534 C C . VAL A 1 73 ? -11.019 -4.191 15.868 1.00 48.47 73 VAL A C 1
ATOM 536 O O . VAL A 1 73 ? -10.660 -4.980 15.006 1.00 48.47 73 VAL A O 1
ATOM 539 N N . ASP A 1 74 ? -10.161 -3.391 16.502 1.00 50.66 74 ASP A N 1
ATOM 540 C CA . ASP A 1 74 ? -8.707 -3.420 16.399 1.00 50.66 74 ASP A CA 1
ATOM 541 C C . ASP A 1 74 ? -8.130 -4.652 17.119 1.00 50.66 74 ASP A C 1
ATOM 543 O O . ASP A 1 74 ? -7.792 -4.618 18.304 1.00 50.66 74 ASP A O 1
ATOM 547 N N . TYR A 1 75 ? -8.113 -5.780 16.412 1.00 63.19 75 TYR A N 1
ATOM 548 C CA . TYR A 1 75 ? -7.573 -7.043 16.898 1.00 63.19 75 TYR A CA 1
ATOM 549 C C . TYR A 1 75 ? -6.351 -7.443 16.072 1.00 63.19 75 TYR A C 1
ATOM 551 O O . TYR A 1 75 ? -6.274 -7.189 14.869 1.00 63.19 75 TYR A O 1
ATOM 559 N N . TYR A 1 76 ? -5.403 -8.123 16.707 1.00 68.56 76 TYR A N 1
ATOM 560 C CA . TYR A 1 76 ? -4.246 -8.665 16.011 1.00 68.56 76 TYR A CA 1
ATOM 561 C C . TYR A 1 76 ? -4.634 -9.943 15.257 1.00 68.56 76 TYR A C 1
ATOM 563 O O . TYR A 1 76 ? -4.841 -10.995 15.862 1.00 68.56 76 TYR A O 1
ATOM 571 N N . ALA A 1 77 ? -4.775 -9.851 13.932 1.00 71.31 77 ALA A N 1
ATOM 572 C CA . ALA A 1 77 ? -5.094 -11.002 13.082 1.00 71.31 77 ALA A CA 1
ATOM 573 C C . ALA A 1 77 ? -3.902 -11.945 12.854 1.00 71.31 77 ALA A C 1
ATOM 575 O O . ALA A 1 77 ? -4.092 -13.076 12.419 1.00 71.31 77 ALA A O 1
ATOM 576 N N . GLY A 1 78 ? -2.691 -11.469 13.140 1.00 75.50 78 GLY A N 1
ATOM 577 C CA . GLY A 1 78 ? -1.428 -12.102 12.788 1.00 75.50 78 GLY A CA 1
ATOM 578 C C . GLY A 1 78 ? -0.438 -11.068 12.254 1.00 75.50 78 GLY A C 1
ATOM 579 O O . GLY A 1 78 ? -0.788 -9.927 11.942 1.00 75.50 78 GLY A O 1
ATOM 580 N N . SER A 1 79 ? 0.821 -11.468 12.148 1.00 80.50 79 SER A N 1
ATOM 581 C CA . SER A 1 79 ? 1.923 -10.639 11.680 1.00 80.50 79 SER A CA 1
ATOM 582 C C . SER A 1 79 ? 2.061 -10.681 10.159 1.00 80.50 79 SER A C 1
ATOM 584 O O . SER A 1 79 ? 2.382 -11.725 9.581 1.00 80.50 79 SER A O 1
ATOM 586 N N . ILE A 1 80 ? 1.954 -9.523 9.498 1.00 87.25 80 ILE A N 1
ATOM 587 C CA . ILE A 1 80 ? 2.408 -9.382 8.102 1.00 87.25 80 ILE A CA 1
ATOM 588 C C . ILE A 1 80 ? 3.904 -9.708 7.995 1.00 87.25 80 ILE A C 1
ATOM 590 O O . ILE A 1 80 ? 4.319 -10.409 7.070 1.00 87.25 80 ILE A O 1
ATOM 594 N N . ALA A 1 81 ? 4.717 -9.264 8.959 1.00 85.81 81 ALA A N 1
ATOM 595 C CA . ALA A 1 81 ? 6.159 -9.503 8.950 1.00 85.81 81 ALA A CA 1
ATOM 596 C C . ALA A 1 81 ? 6.488 -11.007 8.979 1.00 85.81 81 ALA A C 1
ATOM 598 O O . ALA A 1 81 ? 7.323 -11.463 8.199 1.00 85.81 81 ALA A O 1
ATOM 599 N N . ASN A 1 82 ? 5.754 -11.805 9.766 1.00 85.75 82 ASN A N 1
ATOM 600 C CA . ASN A 1 82 ? 5.964 -13.259 9.846 1.00 85.75 82 ASN A CA 1
ATOM 601 C C . ASN A 1 82 ? 5.250 -14.055 8.734 1.00 85.75 82 ASN A C 1
ATOM 603 O O . ASN A 1 82 ? 5.380 -15.279 8.682 1.00 85.75 82 ASN A O 1
ATOM 607 N N . GLY A 1 83 ? 4.504 -13.391 7.845 1.00 86.06 83 GLY A N 1
ATOM 608 C CA . GLY A 1 83 ? 3.771 -14.047 6.757 1.00 86.06 83 GLY A CA 1
ATOM 609 C C . GLY A 1 83 ? 2.508 -14.792 7.205 1.00 86.06 83 GLY A C 1
ATOM 610 O O . GLY A 1 83 ? 2.078 -15.719 6.528 1.00 86.06 83 GLY A O 1
ATOM 611 N N . GLU A 1 84 ? 1.919 -14.405 8.337 1.00 90.88 84 GLU A N 1
ATOM 612 C CA . GLU A 1 84 ? 0.692 -15.017 8.879 1.00 90.88 84 GLU A CA 1
ATOM 613 C C . GLU A 1 84 ? -0.579 -14.493 8.197 1.00 90.88 84 GLU A C 1
ATOM 615 O O . GLU A 1 84 ? -1.643 -15.083 8.344 1.00 90.88 84 GLU A O 1
ATOM 620 N N . ILE A 1 85 ? -0.472 -13.401 7.434 1.00 93.31 85 ILE A N 1
ATOM 621 C CA . ILE A 1 85 ? -1.570 -12.810 6.664 1.00 93.31 85 ILE A CA 1
ATOM 622 C C . ILE A 1 85 ? -1.365 -13.116 5.178 1.00 93.31 85 ILE A C 1
ATOM 624 O O . ILE A 1 85 ? -0.326 -12.771 4.615 1.00 93.31 85 ILE A O 1
ATOM 628 N N . THR A 1 86 ? -2.369 -13.721 4.543 1.00 95.19 86 THR A N 1
ATOM 629 C CA . THR A 1 86 ? -2.359 -14.161 3.138 1.00 95.19 86 THR A CA 1
ATOM 630 C C . THR A 1 86 ? -3.684 -13.841 2.439 1.00 95.19 86 THR A C 1
ATOM 632 O O . THR A 1 86 ? -4.531 -13.136 2.988 1.00 95.19 86 THR A O 1
ATOM 635 N N . GLU A 1 87 ? -3.844 -14.307 1.200 1.00 95.19 87 GLU A N 1
ATOM 636 C CA . GLU A 1 87 ? -5.051 -14.187 0.381 1.00 95.19 87 GLU A CA 1
ATOM 637 C C . GLU A 1 87 ? -5.524 -12.742 0.225 1.00 95.19 87 GLU A C 1
ATOM 639 O O . GLU A 1 87 ? -6.714 -12.428 0.165 1.00 95.19 87 GLU A O 1
ATOM 644 N N . ARG A 1 88 ? -4.547 -11.833 0.149 1.00 96.56 88 ARG A N 1
ATOM 645 C CA . ARG A 1 88 ? -4.789 -10.399 0.099 1.00 96.56 88 ARG A CA 1
ATOM 646 C C . ARG A 1 88 ? -5.152 -9.969 -1.309 1.00 96.56 88 ARG A C 1
ATOM 648 O O . ARG A 1 88 ? -4.281 -9.794 -2.160 1.00 96.56 88 ARG A O 1
ATOM 655 N N . TYR A 1 89 ? -6.441 -9.764 -1.550 1.00 97.56 89 TYR A N 1
ATOM 656 C CA . TYR A 1 89 ? -6.947 -9.248 -2.820 1.00 97.56 89 TYR A CA 1
ATOM 657 C C . TYR A 1 89 ? -7.515 -7.847 -2.676 1.00 97.56 89 TYR A C 1
ATOM 659 O O . TYR A 1 89 ? -8.250 -7.559 -1.727 1.00 97.56 89 TYR A O 1
ATOM 667 N N . LEU A 1 90 ? -7.216 -6.999 -3.659 1.00 98.00 90 LEU A N 1
ATOM 668 C CA . LEU A 1 90 ? -7.663 -5.618 -3.671 1.00 98.00 90 LEU A CA 1
ATOM 669 C C . LEU A 1 90 ? -9.188 -5.542 -3.796 1.00 98.00 90 LEU A C 1
ATOM 671 O O . LEU A 1 90 ? -9.785 -6.113 -4.712 1.00 98.00 90 LEU A O 1
ATOM 675 N N . LEU A 1 91 ? -9.809 -4.798 -2.885 1.00 98.00 91 LEU A N 1
ATOM 676 C CA . LEU A 1 91 ? -11.232 -4.470 -2.930 1.00 98.00 91 LEU A CA 1
ATOM 677 C C . LEU A 1 91 ? -11.461 -2.996 -3.247 1.00 98.00 91 LEU A C 1
ATOM 679 O O . LEU A 1 91 ? -12.470 -2.664 -3.854 1.00 98.00 91 LEU A O 1
ATOM 683 N N . TYR A 1 92 ? -10.544 -2.116 -2.859 1.00 97.56 92 TYR A N 1
ATOM 684 C CA . TYR A 1 92 ? -10.600 -0.692 -3.168 1.00 97.56 92 TYR A CA 1
ATOM 685 C C . TYR A 1 92 ? -9.197 -0.088 -3.078 1.00 97.56 92 TYR A C 1
ATOM 687 O O . TYR A 1 92 ? -8.418 -0.462 -2.202 1.00 97.56 92 TYR A O 1
ATOM 695 N N . GLN A 1 93 ? -8.904 0.865 -3.960 1.00 95.75 93 GLN A N 1
ATOM 696 C CA . GLN A 1 93 ? -7.715 1.708 -3.914 1.00 95.75 93 GLN A CA 1
ATOM 697 C C . GLN A 1 93 ? -8.138 3.159 -4.141 1.00 95.75 93 GLN A C 1
ATOM 699 O O . GLN A 1 93 ? -8.950 3.440 -5.026 1.00 95.75 93 GLN A O 1
ATOM 704 N N . ARG A 1 94 ? -7.582 4.069 -3.342 1.00 92.31 94 ARG A N 1
ATOM 705 C CA . ARG A 1 94 ? -7.781 5.510 -3.487 1.00 92.31 94 ARG A CA 1
ATOM 706 C C . ARG A 1 94 ? -7.190 6.013 -4.803 1.00 92.31 94 ARG A C 1
ATOM 708 O O . ARG A 1 94 ? -6.097 5.611 -5.195 1.00 92.31 94 ARG A O 1
ATOM 715 N N . ASP A 1 95 ? -7.891 6.942 -5.445 1.00 89.00 95 ASP A N 1
ATOM 716 C CA . ASP A 1 95 ? -7.307 7.767 -6.498 1.00 89.00 95 ASP A CA 1
ATOM 717 C C . ASP A 1 95 ? -6.503 8.902 -5.854 1.00 89.00 95 ASP A C 1
ATOM 719 O O . ASP A 1 95 ? -7.064 9.886 -5.381 1.00 89.00 95 ASP A O 1
ATOM 723 N N . GLU A 1 96 ? -5.181 8.741 -5.806 1.00 84.31 96 GLU A N 1
ATOM 724 C CA . GLU A 1 96 ? -4.257 9.722 -5.223 1.00 84.31 96 GLU A CA 1
ATOM 725 C C . GLU A 1 96 ? -4.180 11.041 -6.017 1.00 84.31 96 GLU A C 1
ATOM 727 O O . GLU A 1 96 ? -3.532 11.978 -5.559 1.00 84.31 96 GLU A O 1
ATOM 732 N N . THR A 1 97 ? -4.812 11.143 -7.196 1.00 79.56 97 THR A N 1
ATOM 733 C CA . THR A 1 97 ? -4.880 12.409 -7.953 1.00 79.56 97 THR A CA 1
ATOM 734 C C . THR A 1 97 ? -5.994 13.340 -7.498 1.00 79.56 97 THR A C 1
ATOM 736 O O . THR A 1 97 ? -6.044 14.495 -7.927 1.00 79.56 97 THR A O 1
ATOM 739 N N . VAL A 1 98 ? -6.890 12.846 -6.645 1.00 81.88 98 VAL A N 1
ATOM 740 C CA . VAL A 1 98 ? -8.017 13.602 -6.117 1.00 81.88 98 VAL A CA 1
ATOM 741 C C . VAL A 1 98 ? -7.757 13.872 -4.644 1.00 81.88 98 VAL A C 1
ATOM 743 O O . VAL A 1 98 ? -7.593 12.942 -3.854 1.00 81.88 98 VAL A O 1
ATOM 746 N N . ASP A 1 99 ? -7.748 15.150 -4.269 1.00 79.06 99 ASP A N 1
ATOM 747 C CA . ASP A 1 99 ? -7.681 15.540 -2.865 1.00 79.06 99 ASP A CA 1
ATOM 748 C C . ASP A 1 99 ? -8.873 14.949 -2.107 1.00 79.06 99 ASP A C 1
ATOM 750 O O . ASP A 1 99 ? -10.033 15.189 -2.451 1.00 79.06 99 ASP A O 1
ATOM 754 N N . GLU A 1 100 ? -8.600 14.182 -1.051 1.00 78.19 100 GLU A N 1
ATOM 755 C CA . GLU A 1 100 ? -9.663 13.686 -0.183 1.00 78.19 100 GLU A CA 1
ATOM 756 C C . GLU A 1 100 ? -10.078 14.729 0.853 1.00 78.19 100 GLU A C 1
ATOM 758 O O . GLU A 1 100 ? -9.251 15.430 1.439 1.00 78.19 100 GLU A O 1
ATOM 763 N N . GLU A 1 101 ? -11.382 14.794 1.116 1.00 79.56 101 GLU A N 1
ATOM 764 C CA . GLU A 1 101 ? -11.977 15.549 2.215 1.00 79.56 101 GLU A CA 1
ATOM 765 C C . GLU A 1 101 ? -12.465 14.567 3.293 1.00 79.56 101 GLU A C 1
ATOM 767 O O . GLU A 1 101 ? -13.590 14.075 3.214 1.00 79.56 101 GLU A O 1
ATOM 772 N N . PRO A 1 102 ? -11.650 14.272 4.324 1.00 72.75 102 PRO A N 1
ATOM 773 C CA . PRO A 1 102 ? -11.935 13.190 5.276 1.00 72.75 102 PRO A CA 1
ATOM 774 C C . PRO A 1 102 ? -13.180 13.425 6.145 1.00 72.75 102 PRO A C 1
ATOM 776 O O . PRO A 1 102 ? -13.703 12.497 6.758 1.00 72.75 102 PRO A O 1
ATOM 779 N N . ALA A 1 103 ? -13.637 14.679 6.222 1.00 71.31 103 ALA A N 1
ATOM 780 C CA . ALA A 1 103 ? -14.795 15.096 7.007 1.00 71.31 103 ALA A CA 1
ATOM 781 C C . ALA A 1 103 ? -16.143 14.747 6.347 1.00 71.31 103 ALA A C 1
ATOM 783 O O . ALA A 1 103 ? -17.190 14.950 6.959 1.00 71.31 103 ALA A O 1
ATOM 784 N N . VAL A 1 104 ? -16.138 14.253 5.104 1.00 82.31 104 VAL A N 1
ATOM 785 C CA . VAL A 1 104 ? -17.345 13.855 4.373 1.00 82.31 104 VAL A CA 1
ATOM 786 C C . VAL A 1 104 ? -17.382 12.336 4.256 1.00 82.31 104 VAL A C 1
ATOM 788 O O . VAL A 1 104 ? -16.405 11.711 3.849 1.00 82.31 104 VAL A O 1
ATOM 791 N N . THR A 1 105 ? -18.529 11.728 4.573 1.00 89.56 105 THR A N 1
ATOM 792 C CA . THR A 1 105 ? -18.726 10.289 4.377 1.00 89.56 105 THR A CA 1
ATOM 793 C C . THR A 1 105 ? -18.532 9.922 2.906 1.00 89.56 105 THR A C 1
ATOM 795 O O . THR A 1 105 ? -19.265 10.383 2.028 1.00 89.56 105 THR A O 1
ATOM 798 N N . LYS A 1 106 ? -17.581 9.029 2.641 1.00 92.19 106 LYS A N 1
ATOM 799 C CA . LYS A 1 106 ? -17.283 8.500 1.313 1.00 92.19 106 LYS A CA 1
ATOM 800 C C . LYS A 1 106 ? -17.915 7.130 1.143 1.00 92.19 106 LYS A C 1
ATOM 802 O O . LYS A 1 106 ? -17.689 6.238 1.949 1.00 92.19 106 LYS A O 1
ATOM 807 N N . THR A 1 107 ? -18.671 6.934 0.069 1.00 95.00 107 THR A N 1
ATOM 808 C CA . THR A 1 107 ? -19.163 5.601 -0.305 1.00 95.00 107 THR A CA 1
ATOM 809 C C . THR A 1 107 ? -18.249 5.004 -1.365 1.00 95.00 107 THR A C 1
ATOM 811 O O . THR A 1 107 ? -18.054 5.605 -2.421 1.00 95.00 107 THR A O 1
ATOM 814 N N . VAL A 1 108 ? -17.687 3.827 -1.094 1.00 95.00 108 VAL A N 1
ATOM 815 C CA . VAL A 1 108 ? -16.827 3.095 -2.030 1.00 95.00 108 VAL A CA 1
ATOM 816 C C . VAL A 1 108 ? -17.536 1.856 -2.561 1.00 95.00 108 VAL A C 1
ATOM 818 O O . VAL A 1 108 ? -18.192 1.124 -1.819 1.00 95.00 108 VAL A O 1
ATOM 821 N N . THR A 1 109 ? -17.390 1.611 -3.861 1.00 95.69 109 THR A N 1
ATOM 822 C CA . THR A 1 109 ? -17.810 0.357 -4.498 1.00 95.69 109 THR A CA 1
ATOM 823 C C . THR A 1 109 ? -16.617 -0.581 -4.560 1.00 95.69 109 THR A C 1
ATOM 825 O O . THR A 1 109 ? -15.534 -0.169 -4.976 1.00 95.69 109 THR A O 1
ATOM 828 N N . PHE A 1 110 ? -16.805 -1.834 -4.154 1.00 97.19 110 PHE A N 1
ATOM 829 C CA . PHE A 1 110 ? -15.731 -2.816 -4.200 1.00 97.19 110 PHE A CA 1
ATOM 830 C C . PHE A 1 110 ? -15.442 -3.292 -5.627 1.00 97.19 110 PHE A C 1
ATOM 832 O O . PHE A 1 110 ? -16.347 -3.498 -6.431 1.00 97.19 110 PHE A O 1
ATOM 839 N N . LEU A 1 111 ? -14.162 -3.528 -5.913 1.00 96.88 111 LEU A N 1
ATOM 840 C CA . LEU A 1 111 ? -13.660 -4.064 -7.182 1.00 96.88 111 LEU A CA 1
ATOM 841 C C . LEU A 1 111 ? -14.020 -5.543 -7.396 1.00 96.88 111 LEU A C 1
ATOM 843 O O . LEU A 1 111 ? -13.852 -6.075 -8.491 1.00 96.88 111 LEU A O 1
ATOM 847 N N . ARG A 1 112 ? -14.488 -6.220 -6.344 1.00 95.19 112 ARG A N 1
ATOM 848 C CA . ARG A 1 112 ? -14.870 -7.635 -6.332 1.00 95.19 112 ARG A CA 1
ATOM 849 C C . ARG A 1 112 ? -16.173 -7.814 -5.565 1.00 95.19 112 ARG A C 1
ATOM 851 O O . ARG A 1 112 ? -16.489 -7.012 -4.688 1.00 95.19 112 ARG A O 1
ATOM 858 N N . ASP A 1 113 ? -16.912 -8.880 -5.870 1.00 93.62 113 ASP A N 1
ATOM 859 C CA . ASP A 1 113 ? -18.096 -9.230 -5.083 1.00 93.62 113 ASP A CA 1
ATOM 860 C C . ASP A 1 113 ? -17.671 -9.684 -3.683 1.00 93.62 113 ASP A C 1
ATOM 862 O O . ASP A 1 113 ? -16.934 -10.656 -3.527 1.00 93.62 113 ASP A O 1
ATOM 866 N N . VAL A 1 114 ? -18.151 -8.969 -2.670 1.00 93.88 114 VAL A N 1
ATOM 867 C CA . VAL A 1 114 ? -17.920 -9.272 -1.251 1.00 93.88 114 VAL A CA 1
ATOM 868 C C . VAL A 1 114 ? -19.077 -10.069 -0.635 1.00 93.88 114 VAL A C 1
ATOM 870 O O . VAL A 1 114 ? -19.055 -10.413 0.547 1.00 93.88 114 VAL A O 1
ATOM 873 N N . GLY A 1 115 ? -20.096 -10.407 -1.428 1.00 93.25 115 GLY A N 1
ATOM 874 C CA . GLY A 1 115 ? -21.304 -11.077 -0.966 1.00 93.25 115 GLY A CA 1
ATOM 875 C C . GLY A 1 115 ? -22.302 -10.118 -0.313 1.00 93.25 115 GLY A C 1
ATOM 876 O O . GLY A 1 115 ? -22.078 -8.920 -0.181 1.00 93.25 115 GLY A O 1
ATOM 877 N N . SER A 1 1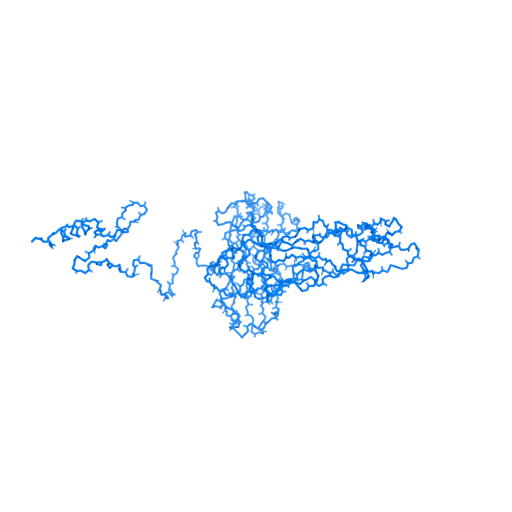16 ? -23.458 -10.646 0.091 1.00 88.31 116 SER A N 1
ATOM 878 C CA . SER A 1 116 ? -24.555 -9.836 0.660 1.00 88.31 116 SER A CA 1
ATOM 879 C C . SER A 1 116 ? -24.340 -9.431 2.122 1.00 88.31 116 SER A C 1
ATOM 881 O O . SER A 1 116 ? -25.064 -8.587 2.644 1.00 88.31 116 SER A O 1
ATOM 883 N N . ARG A 1 117 ? -23.374 -10.063 2.799 1.00 87.25 117 ARG A N 1
ATOM 884 C CA . ARG A 1 117 ? -23.048 -9.857 4.219 1.00 87.25 117 ARG A CA 1
ATOM 885 C C . ARG A 1 117 ? -21.546 -9.997 4.475 1.00 87.25 117 ARG A C 1
ATOM 887 O O . ARG A 1 117 ? -21.162 -10.616 5.459 1.00 87.25 117 ARG A O 1
ATOM 894 N N . MET A 1 118 ? -20.710 -9.516 3.551 1.00 90.25 118 MET A N 1
ATOM 895 C CA . MET A 1 118 ? -19.255 -9.741 3.578 1.00 90.25 118 MET A CA 1
ATOM 896 C C . MET A 1 118 ? -18.856 -11.230 3.573 1.00 90.25 118 MET A C 1
ATOM 898 O O . MET A 1 118 ? -17.764 -11.593 3.972 1.00 90.25 118 MET A O 1
ATOM 902 N N . ASN A 1 119 ? -19.725 -12.131 3.113 1.00 88.25 119 ASN A N 1
ATOM 903 C CA . ASN A 1 119 ? -19.523 -13.580 3.216 1.00 88.25 119 ASN A CA 1
ATOM 904 C C . ASN A 1 119 ? -18.677 -14.190 2.079 1.00 88.25 119 ASN A C 1
ATOM 906 O O . ASN A 1 119 ? -18.620 -15.413 1.968 1.00 88.25 119 ASN A O 1
ATOM 910 N N . MET A 1 120 ? -18.111 -13.362 1.196 1.00 92.19 120 MET A N 1
ATOM 911 C CA . MET A 1 120 ? -17.178 -13.784 0.136 1.00 92.19 120 MET A CA 1
ATOM 912 C C . MET A 1 120 ? -15.761 -13.234 0.337 1.00 92.19 120 MET A C 1
ATOM 914 O O . MET A 1 120 ? -14.900 -13.430 -0.516 1.00 92.19 120 MET A O 1
ATOM 918 N N . VAL A 1 121 ? -15.525 -12.533 1.445 1.00 92.62 121 VAL A N 1
ATOM 919 C CA . VAL A 1 121 ? -14.179 -12.160 1.893 1.00 92.62 121 VAL A CA 1
ATOM 920 C C . VAL A 1 121 ? -13.655 -13.285 2.798 1.00 92.62 121 VAL A C 1
ATOM 922 O O . VAL A 1 121 ? -14.456 -14.090 3.275 1.00 92.62 121 VAL A O 1
ATOM 925 N N . GLY A 1 122 ? -12.338 -13.377 2.993 1.00 92.50 122 GLY A N 1
ATOM 926 C CA . GLY A 1 122 ? -11.719 -14.372 3.875 1.00 92.50 122 GLY A CA 1
ATOM 927 C C . GLY A 1 122 ? -12.044 -14.145 5.358 1.00 92.50 122 GLY A C 1
ATOM 928 O O . GLY A 1 122 ? -13.196 -13.948 5.759 1.00 92.50 122 GLY A O 1
ATOM 929 N N . ASP A 1 123 ? -11.019 -14.125 6.203 1.00 93.19 123 ASP A N 1
ATOM 930 C CA . ASP A 1 123 ? -11.175 -13.876 7.642 1.00 93.19 123 ASP A CA 1
ATOM 931 C C . ASP A 1 123 ? -11.584 -12.430 7.967 1.00 93.19 123 ASP A C 1
ATOM 933 O O . ASP A 1 123 ? -12.148 -12.154 9.035 1.00 93.19 123 ASP A O 1
ATOM 937 N N . GLY A 1 124 ? -11.349 -11.496 7.043 1.00 94.25 124 GLY A N 1
ATOM 938 C CA . GLY A 1 124 ? -11.772 -10.113 7.204 1.00 94.25 124 GLY A CA 1
ATOM 939 C C . GLY A 1 124 ? -11.300 -9.163 6.114 1.00 94.25 124 GLY A C 1
ATOM 940 O O . GLY A 1 124 ? -10.974 -9.566 4.990 1.00 94.25 124 GLY A O 1
ATOM 941 N N . LEU A 1 125 ? -11.270 -7.878 6.482 1.00 95.62 125 LEU A N 1
ATOM 942 C CA . LEU A 1 125 ? -10.724 -6.783 5.686 1.00 95.62 125 LEU A CA 1
ATOM 943 C C . LEU A 1 125 ? -9.526 -6.117 6.375 1.00 95.62 125 LEU A C 1
ATOM 945 O O . LEU A 1 125 ? -9.562 -5.870 7.581 1.00 95.62 125 LEU A O 1
ATOM 949 N N . THR A 1 126 ? -8.498 -5.785 5.592 1.00 94.94 126 THR A N 1
ATOM 950 C CA . THR A 1 126 ? -7.397 -4.903 5.994 1.00 94.94 126 THR A CA 1
ATOM 951 C C . THR A 1 126 ? -7.580 -3.513 5.402 1.00 94.94 126 THR A C 1
ATOM 953 O O . THR A 1 126 ? -7.934 -3.397 4.224 1.00 94.94 126 THR A O 1
ATOM 956 N N . PHE A 1 127 ? -7.243 -2.483 6.172 1.00 95.25 127 PHE A N 1
ATOM 957 C CA . PHE A 1 127 ? -7.301 -1.079 5.775 1.00 95.25 127 PHE A CA 1
ATOM 958 C C . PHE A 1 127 ? -5.904 -0.468 5.879 1.00 95.25 127 PHE A C 1
ATOM 960 O O . PHE A 1 127 ? -5.375 -0.296 6.981 1.00 95.25 127 PHE A O 1
ATOM 967 N N . LEU A 1 128 ? -5.301 -0.143 4.735 1.00 94.56 128 LEU A N 1
ATOM 968 C CA . LEU A 1 128 ? -4.118 0.714 4.711 1.00 94.56 128 LEU A CA 1
ATOM 969 C C . LEU A 1 128 ? -4.594 2.163 4.758 1.00 94.56 128 LEU A C 1
ATOM 971 O O . LEU A 1 128 ? -5.454 2.560 3.967 1.00 94.56 128 LEU A O 1
ATOM 975 N N . ILE A 1 129 ? -4.063 2.916 5.710 1.00 94.12 129 ILE A N 1
ATOM 976 C CA . ILE A 1 129 ? -4.506 4.269 6.029 1.00 94.12 129 ILE A CA 1
ATOM 977 C C . ILE A 1 129 ? -3.313 5.198 6.257 1.00 94.12 129 ILE A C 1
ATOM 979 O O . ILE A 1 129 ? -2.259 4.769 6.728 1.00 94.12 129 ILE A O 1
ATOM 983 N N . HIS A 1 130 ? -3.524 6.487 6.048 1.00 93.56 130 HIS A N 1
ATOM 984 C CA . HIS A 1 130 ? -2.711 7.548 6.640 1.00 93.56 130 HIS A CA 1
ATOM 985 C C . HIS A 1 130 ? -3.634 8.529 7.358 1.00 93.56 130 HIS A C 1
ATOM 987 O O . HIS A 1 130 ? -4.862 8.378 7.355 1.00 93.56 130 HIS A O 1
ATOM 993 N N . LEU A 1 131 ? -3.039 9.529 8.004 1.00 94.75 131 LEU A N 1
ATOM 994 C CA . LEU A 1 131 ? -3.797 10.601 8.626 1.00 94.75 131 LEU A CA 1
ATOM 995 C C . LEU A 1 131 ? -3.589 11.903 7.864 1.00 94.75 131 LEU A C 1
ATOM 997 O O . LEU A 1 131 ? -2.482 12.212 7.426 1.00 94.75 131 LEU A O 1
ATOM 1001 N N . ARG A 1 132 ? -4.647 12.703 7.777 1.00 93.88 132 ARG A N 1
ATOM 1002 C CA . ARG A 1 132 ? -4.568 14.099 7.367 1.00 93.88 132 ARG A CA 1
ATOM 1003 C C . ARG A 1 132 ? -4.464 14.963 8.615 1.00 93.88 132 ARG A C 1
ATOM 1005 O O . 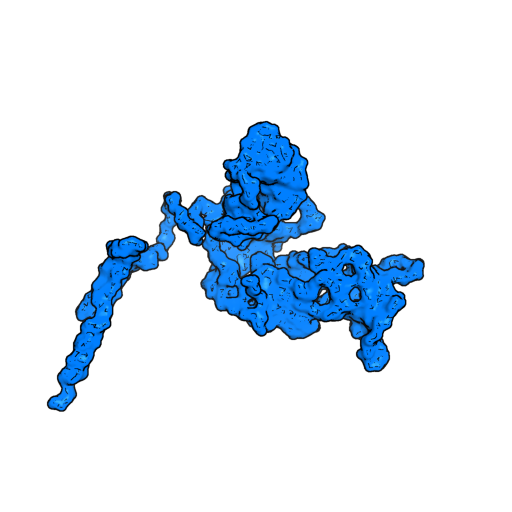ARG A 1 132 ? -5.374 14.992 9.443 1.00 93.88 132 ARG A O 1
ATOM 1012 N N . LYS A 1 133 ? -3.343 15.655 8.760 1.00 93.44 133 LYS A N 1
ATOM 1013 C CA . LYS A 1 133 ? -3.044 16.574 9.854 1.00 93.44 133 LYS A CA 1
ATOM 1014 C C . LYS A 1 133 ? -3.502 17.976 9.488 1.00 93.44 133 LYS A C 1
ATOM 1016 O O . LYS A 1 133 ? -3.035 18.538 8.505 1.00 93.44 133 LYS A O 1
ATOM 1021 N N . THR A 1 134 ? -4.335 18.580 10.325 1.00 93.69 134 THR A N 1
ATOM 1022 C CA . THR A 1 134 ? -4.628 20.018 10.283 1.00 93.69 134 THR A CA 1
ATOM 1023 C C . THR A 1 134 ? -3.965 20.689 11.477 1.00 93.69 134 THR A C 1
ATOM 1025 O O . THR A 1 134 ? -4.342 20.417 12.617 1.00 93.69 134 THR A O 1
ATOM 1028 N N . LYS A 1 135 ? -2.990 21.572 11.240 1.00 92.62 135 LYS A N 1
ATOM 1029 C CA . LYS A 1 135 ? -2.332 22.321 12.321 1.00 92.62 135 LYS A CA 1
ATOM 1030 C C . LYS A 1 135 ? -3.240 23.438 12.845 1.00 92.62 135 LYS A C 1
ATOM 1032 O O . LYS A 1 135 ? -3.923 24.093 12.062 1.00 92.62 135 LYS A O 1
ATOM 1037 N N . PHE A 1 136 ? -3.187 23.695 14.147 1.00 92.38 136 PHE A N 1
ATOM 1038 C CA . PHE A 1 136 ? -3.792 24.861 14.788 1.00 92.38 136 PHE A CA 1
ATOM 1039 C C . PHE A 1 136 ? -2.749 25.621 15.607 1.00 92.38 136 PHE A C 1
ATOM 1041 O O . PHE A 1 136 ? -1.942 25.013 16.310 1.00 92.38 136 PHE A O 1
ATOM 1048 N N . ASP A 1 137 ? -2.771 26.946 15.504 1.00 92.88 137 ASP A N 1
ATOM 1049 C CA . ASP A 1 137 ? -1.953 27.859 16.305 1.00 92.88 137 ASP A CA 1
ATOM 1050 C C . ASP A 1 137 ? -2.877 28.893 16.945 1.00 92.88 137 ASP A C 1
ATOM 1052 O O . ASP A 1 137 ? -3.533 29.658 16.236 1.00 92.88 137 ASP A O 1
ATOM 1056 N N . ASN A 1 138 ? -2.994 28.858 18.273 1.00 91.00 138 ASN A N 1
ATOM 1057 C CA . ASN A 1 138 ? -3.911 29.702 19.040 1.00 91.00 138 ASN A CA 1
ATOM 1058 C C . ASN A 1 138 ? -5.348 29.712 18.473 1.00 91.00 138 ASN A C 1
ATOM 1060 O O . ASN A 1 138 ? -5.971 30.760 18.298 1.00 91.00 138 ASN A O 1
ATOM 1064 N N . GLY A 1 139 ? -5.870 28.533 18.111 1.00 88.69 139 GLY A N 1
ATOM 1065 C CA . GLY A 1 139 ? -7.204 28.371 17.517 1.00 88.69 139 GLY A CA 1
ATOM 1066 C C . GLY A 1 139 ? -7.324 28.753 16.034 1.00 88.69 139 GLY A C 1
ATOM 1067 O O . GLY A 1 139 ? -8.372 28.520 15.430 1.00 88.69 139 GLY A O 1
ATOM 1068 N N . VAL A 1 140 ? -6.269 29.282 15.409 1.00 92.62 140 VAL A N 1
ATOM 1069 C CA . VAL A 1 140 ? -6.252 29.595 13.975 1.00 92.62 140 VAL A CA 1
ATOM 1070 C C . VAL A 1 140 ? -5.872 28.349 13.182 1.00 92.62 140 VAL A C 1
ATOM 1072 O O . VAL A 1 140 ? -4.824 27.744 13.411 1.00 92.62 140 VAL A O 1
ATOM 1075 N N . LYS A 1 141 ? -6.727 27.971 12.224 1.00 93.06 141 LYS A N 1
ATOM 1076 C CA . LYS A 1 141 ? -6.471 26.857 11.305 1.00 93.06 141 LYS A CA 1
ATOM 1077 C C . LYS A 1 141 ? -5.276 27.186 10.407 1.00 93.06 141 LYS A C 1
ATOM 1079 O O . LYS A 1 141 ? -5.288 28.188 9.697 1.00 93.06 141 LYS A O 1
ATOM 1084 N N . GLY A 1 142 ? -4.267 26.326 10.445 1.00 92.19 142 GLY A N 1
ATOM 1085 C CA . GLY A 1 142 ? -3.074 26.391 9.613 1.00 92.19 142 GLY A CA 1
ATOM 1086 C C . GLY A 1 142 ? -3.119 25.411 8.442 1.00 92.19 142 GLY A C 1
ATOM 1087 O O . GLY A 1 142 ? -4.179 25.089 7.903 1.00 92.19 142 GLY A O 1
ATOM 1088 N N . GLU A 1 143 ? -1.933 24.949 8.053 1.00 91.06 143 GLU A N 1
ATOM 1089 C CA . GLU A 1 143 ? -1.731 24.029 6.934 1.00 91.06 143 GLU A CA 1
ATOM 1090 C C . GLU A 1 143 ? -2.350 22.647 7.191 1.00 91.06 143 GLU A C 1
ATOM 1092 O O . GLU A 1 143 ? -2.374 22.148 8.325 1.00 91.06 143 GLU A O 1
ATOM 1097 N N . VAL A 1 144 ? -2.830 22.035 6.106 1.00 92.06 144 VAL A N 1
ATOM 1098 C CA . VAL A 1 144 ? -3.303 20.652 6.065 1.00 92.06 144 VAL A CA 1
ATOM 1099 C C . VAL A 1 144 ? -2.277 19.821 5.303 1.00 92.06 144 VAL A C 1
ATOM 1101 O O . VAL A 1 144 ? -1.958 20.145 4.164 1.00 92.06 144 VAL A O 1
ATOM 1104 N N . THR A 1 145 ? -1.761 18.767 5.928 1.00 92.44 145 THR A N 1
ATOM 1105 C CA . THR A 1 145 ? -0.710 17.900 5.369 1.00 92.44 145 THR A CA 1
ATOM 1106 C C . THR A 1 145 ? -1.021 16.438 5.648 1.00 92.44 145 THR A C 1
ATOM 1108 O O . THR A 1 145 ? -1.710 16.129 6.619 1.00 92.44 145 THR A O 1
ATOM 1111 N N . ASP A 1 146 ? -0.503 15.533 4.827 1.00 91.94 146 ASP A N 1
ATOM 1112 C CA . ASP A 1 146 ? -0.543 14.105 5.134 1.00 91.94 146 ASP A CA 1
ATOM 1113 C C . ASP A 1 146 ? 0.553 13.762 6.149 1.00 91.94 146 ASP A C 1
ATOM 1115 O O . ASP A 1 146 ? 1.660 14.307 6.111 1.00 91.94 146 ASP A O 1
ATOM 1119 N N . ILE A 1 147 ? 0.249 12.842 7.061 1.00 92.12 147 ILE A N 1
ATOM 1120 C CA . ILE A 1 147 ? 1.207 12.286 8.010 1.00 92.12 147 ILE A CA 1
ATOM 1121 C C . ILE A 1 147 ? 1.098 10.763 8.040 1.00 92.12 147 ILE A C 1
ATOM 1123 O O . ILE A 1 147 ? 0.010 10.186 8.132 1.00 92.12 147 ILE A O 1
ATOM 1127 N N . TYR A 1 148 ? 2.254 10.106 7.959 1.00 89.75 148 TYR A N 1
ATOM 1128 C CA . TYR A 1 148 ? 2.345 8.654 8.013 1.00 89.75 148 TYR A CA 1
ATOM 1129 C C . TYR A 1 148 ? 2.200 8.134 9.443 1.00 89.75 148 TYR A C 1
ATOM 1131 O O . TYR A 1 148 ? 2.547 8.806 10.421 1.00 89.75 148 TYR A O 1
ATOM 1139 N N . LEU A 1 149 ? 1.695 6.908 9.550 1.00 91.56 149 LEU A N 1
ATOM 1140 C CA . LEU A 1 149 ? 1.620 6.182 10.807 1.00 91.56 149 LEU A CA 1
ATOM 1141 C C . LEU A 1 149 ? 2.961 5.512 11.119 1.00 91.56 149 LEU A C 1
ATOM 1143 O O . LEU A 1 149 ? 3.586 4.899 10.256 1.00 91.56 149 LEU A O 1
ATOM 1147 N N . ASN A 1 150 ? 3.367 5.586 12.382 1.00 91.19 150 ASN A N 1
ATOM 1148 C CA . ASN A 1 150 ? 4.422 4.763 12.953 1.00 91.19 150 ASN A CA 1
ATOM 1149 C C . ASN A 1 150 ? 3.775 3.766 13.916 1.00 91.19 150 ASN A C 1
ATOM 1151 O O . ASN A 1 150 ? 3.452 4.129 15.047 1.00 91.19 150 ASN A O 1
ATOM 1155 N N . TYR A 1 151 ? 3.542 2.537 13.454 1.00 87.62 151 TYR A N 1
ATOM 1156 C CA . TYR A 1 151 ? 3.069 1.467 14.328 1.00 87.62 151 TYR A CA 1
ATOM 1157 C C . TYR A 1 151 ? 4.206 1.013 15.241 1.00 87.62 151 TYR A C 1
ATOM 1159 O O . TYR A 1 151 ? 5.192 0.444 14.775 1.00 87.62 151 TYR A O 1
ATOM 1167 N N . ASP A 1 152 ? 4.056 1.284 16.532 1.00 86.19 152 ASP A N 1
ATOM 1168 C CA . ASP A 1 152 ? 5.024 0.943 17.563 1.00 86.19 152 ASP A CA 1
ATOM 1169 C C . ASP A 1 152 ? 4.267 0.537 18.841 1.00 86.19 152 ASP A C 1
ATOM 1171 O O . ASP A 1 152 ? 3.701 1.400 19.523 1.00 86.19 152 ASP A O 1
ATOM 1175 N N . PRO A 1 153 ? 4.208 -0.769 19.170 1.00 83.44 153 PRO A N 1
ATOM 1176 C CA . PRO A 1 153 ? 3.514 -1.263 20.362 1.00 83.44 153 PRO A CA 1
ATOM 1177 C C . PRO A 1 153 ? 4.034 -0.671 21.679 1.00 83.44 153 PRO A C 1
ATOM 1179 O O . PRO A 1 153 ? 3.302 -0.628 22.669 1.00 83.44 153 PRO A O 1
ATOM 1182 N N . GLU A 1 154 ? 5.278 -0.187 21.697 1.00 85.44 154 GLU A N 1
ATOM 1183 C CA . GLU A 1 154 ? 5.919 0.427 22.860 1.00 85.44 154 GLU A CA 1
ATOM 1184 C C . GLU A 1 154 ? 5.696 1.951 22.918 1.00 85.44 154 GLU A C 1
ATOM 1186 O O . GLU A 1 154 ? 6.152 2.607 23.857 1.00 85.44 154 GLU A O 1
ATOM 1191 N N . ASN A 1 155 ? 4.953 2.525 21.960 1.00 85.06 155 ASN A N 1
ATOM 1192 C CA . ASN A 1 155 ? 4.731 3.966 21.805 1.00 85.06 155 ASN A CA 1
ATOM 1193 C C . ASN A 1 155 ? 6.032 4.774 21.670 1.00 85.06 155 ASN A C 1
ATOM 1195 O O . ASN A 1 155 ? 6.127 5.908 22.151 1.00 85.06 155 ASN A O 1
ATOM 1199 N N . ILE A 1 156 ? 7.046 4.235 20.995 1.00 88.12 156 ILE A N 1
ATOM 1200 C CA . ILE A 1 156 ? 8.258 5.014 20.734 1.00 88.12 156 ILE A CA 1
ATOM 1201 C C . ILE A 1 156 ? 7.948 6.076 19.669 1.00 88.12 156 ILE A C 1
ATOM 1203 O O . ILE A 1 156 ? 7.507 5.796 18.551 1.00 88.12 156 ILE A O 1
ATOM 1207 N N . VAL A 1 157 ? 8.140 7.345 20.035 1.00 88.88 157 VAL A N 1
ATOM 1208 C CA . VAL A 1 157 ? 7.892 8.480 19.136 1.00 88.88 157 VAL A CA 1
ATOM 1209 C C . VAL A 1 157 ? 8.859 8.430 17.962 1.00 88.88 157 VAL A C 1
ATOM 1211 O O . VAL A 1 157 ? 10.076 8.373 18.149 1.00 88.88 157 VAL A O 1
ATOM 1214 N N . LYS A 1 158 ? 8.321 8.567 16.749 1.00 89.88 158 LYS A N 1
ATOM 1215 C CA . LYS A 1 158 ? 9.114 8.784 15.540 1.00 89.88 158 LYS A CA 1
ATOM 1216 C C . LYS A 1 158 ? 8.808 10.160 14.972 1.00 89.88 158 LYS A C 1
ATOM 1218 O O . LYS A 1 158 ? 7.692 10.431 14.540 1.00 89.88 158 LYS A O 1
ATOM 1223 N N . THR A 1 159 ? 9.811 11.034 14.956 1.00 88.88 159 THR A N 1
ATOM 1224 C CA . THR A 1 159 ? 9.671 12.404 14.445 1.00 88.88 159 THR A CA 1
ATOM 1225 C C . THR A 1 159 ? 9.047 12.419 13.046 1.00 88.88 159 THR A C 1
ATOM 1227 O O . THR A 1 159 ? 9.435 11.636 12.177 1.00 88.88 159 THR A O 1
ATOM 1230 N N . GLY A 1 160 ? 8.075 13.311 12.835 1.00 87.00 160 GLY A N 1
ATOM 1231 C CA . GLY A 1 160 ? 7.365 13.459 11.560 1.00 87.00 160 GLY A CA 1
ATOM 1232 C C . GLY A 1 160 ? 6.322 12.375 11.268 1.00 87.00 160 GLY A C 1
ATOM 1233 O O . GLY A 1 160 ? 5.845 12.307 10.141 1.00 87.00 160 GLY A O 1
ATOM 1234 N N . ASN A 1 161 ? 5.985 11.523 12.241 1.00 91.69 161 ASN A N 1
ATOM 1235 C CA . ASN A 1 161 ? 4.971 10.476 12.113 1.00 91.69 161 ASN A CA 1
ATOM 1236 C C . ASN A 1 161 ? 3.988 10.541 13.284 1.00 91.69 161 ASN A C 1
ATOM 1238 O O . ASN A 1 161 ? 4.330 11.002 14.373 1.00 91.69 161 ASN A O 1
ATOM 1242 N N . TYR A 1 162 ? 2.784 10.021 13.069 1.00 93.00 162 TYR A N 1
ATOM 1243 C CA . TYR A 1 162 ? 1.833 9.758 14.141 1.00 93.00 162 TYR A CA 1
ATOM 1244 C C . TYR A 1 162 ? 2.126 8.372 14.731 1.00 93.00 162 TYR A C 1
ATOM 1246 O O . TYR A 1 162 ? 1.908 7.357 14.065 1.00 93.00 162 TYR A O 1
ATOM 1254 N N . THR A 1 163 ? 2.636 8.311 15.961 1.00 91.44 163 THR A N 1
ATOM 1255 C CA . THR A 1 163 ? 2.908 7.041 16.644 1.00 91.44 163 THR A CA 1
ATOM 1256 C C . THR A 1 163 ? 1.613 6.428 17.175 1.00 91.44 163 THR A C 1
ATOM 1258 O O . THR A 1 163 ? 0.865 7.055 17.932 1.00 91.44 163 THR A O 1
ATOM 1261 N N . THR A 1 164 ? 1.362 5.182 16.777 1.00 89.62 164 THR A N 1
ATOM 1262 C CA . THR A 1 164 ? 0.155 4.417 17.091 1.00 89.62 164 THR A CA 1
ATOM 1263 C C . THR A 1 164 ? 0.503 3.024 17.610 1.00 89.62 164 THR A C 1
ATOM 1265 O O . THR A 1 164 ? 1.446 2.397 17.139 1.00 89.62 164 THR A O 1
ATOM 1268 N N . THR A 1 165 ? -0.283 2.527 18.563 1.00 87.88 165 THR A N 1
ATOM 1269 C CA . THR A 1 165 ? -0.268 1.119 18.993 1.00 87.88 165 THR A CA 1
ATOM 1270 C C . THR A 1 165 ? -1.295 0.278 18.249 1.00 87.88 165 THR A C 1
ATOM 1272 O O . THR A 1 165 ? -1.376 -0.923 18.487 1.00 87.88 165 THR A O 1
ATOM 1275 N N . SER A 1 166 ? -2.132 0.893 17.414 1.00 88.06 166 SER A N 1
ATOM 1276 C CA . SER A 1 166 ? -3.080 0.165 16.582 1.00 88.06 166 SER A CA 1
ATOM 1277 C C . SER A 1 166 ? -2.329 -0.470 15.414 1.00 88.06 166 SER A C 1
ATOM 1279 O O . SER A 1 166 ? -1.619 0.254 14.708 1.00 88.06 166 SER A O 1
ATOM 1281 N N . PRO A 1 167 ? -2.454 -1.794 15.204 1.00 85.94 167 PRO A N 1
ATOM 1282 C CA . PRO A 1 167 ? -1.912 -2.482 14.046 1.00 85.94 167 PRO A CA 1
ATOM 1283 C C . PRO A 1 167 ? -2.079 -1.695 12.746 1.00 85.94 167 PRO A C 1
ATOM 1285 O O . PRO A 1 167 ? -3.151 -1.171 12.433 1.00 85.94 167 PRO A O 1
ATOM 1288 N N . HIS A 1 168 ? -0.996 -1.633 11.976 1.00 86.31 168 HIS A N 1
ATOM 1289 C CA . HIS A 1 168 ? -0.986 -1.039 10.649 1.00 86.31 168 HIS A CA 1
ATOM 1290 C C . HIS A 1 168 ? -0.526 -2.086 9.621 1.00 86.31 168 HIS A C 1
ATOM 1292 O O . HIS A 1 168 ? 0.590 -2.597 9.753 1.00 86.31 168 HIS A O 1
ATOM 1298 N N . PRO A 1 169 ? -1.352 -2.444 8.616 1.00 91.62 169 PRO A N 1
ATOM 1299 C CA . PRO A 1 169 ? -2.713 -1.959 8.349 1.00 91.62 169 PRO A CA 1
ATOM 1300 C C . PRO A 1 169 ? -3.700 -2.343 9.463 1.00 91.62 169 PRO A C 1
ATOM 1302 O O . PRO A 1 169 ? -3.427 -3.253 10.238 1.00 91.62 169 PRO A O 1
ATOM 1305 N N . ALA A 1 170 ? -4.847 -1.664 9.526 1.00 92.00 170 ALA A N 1
ATOM 1306 C CA . ALA A 1 170 ? -5.894 -1.979 10.498 1.00 92.00 170 ALA A CA 1
ATOM 1307 C C . ALA A 1 170 ? -6.736 -3.179 10.033 1.00 92.00 170 ALA A C 1
ATOM 1309 O O . ALA A 1 170 ? -6.944 -3.352 8.830 1.00 92.00 170 ALA A O 1
ATOM 1310 N N . TYR A 1 171 ? -7.260 -3.978 10.967 1.00 91.31 171 TYR A N 1
ATOM 1311 C CA . TYR A 1 171 ? -7.995 -5.217 10.674 1.00 91.31 171 TYR A CA 1
ATOM 1312 C C . TYR A 1 171 ? -9.432 -5.166 11.189 1.00 91.31 171 TYR A C 1
ATOM 1314 O O . TYR A 1 171 ? -9.704 -4.607 12.246 1.00 91.31 171 TYR A O 1
ATOM 1322 N N . VAL A 1 172 ? -10.355 -5.792 10.457 1.00 91.81 172 VAL A N 1
ATOM 1323 C CA . VAL A 1 172 ? -11.746 -6.005 10.886 1.00 91.81 172 VAL A CA 1
ATOM 1324 C C . VAL A 1 172 ? -12.178 -7.414 10.490 1.00 91.81 172 VAL A C 1
ATOM 1326 O O . VAL A 1 172 ? -12.059 -7.772 9.316 1.00 91.81 172 VAL A O 1
ATOM 1329 N N . LYS A 1 173 ? -12.710 -8.209 11.432 1.00 91.12 173 LYS A N 1
ATOM 1330 C CA . LYS A 1 173 ? -13.197 -9.569 11.133 1.00 91.12 173 LYS A CA 1
ATOM 1331 C C . LYS A 1 173 ? -14.434 -9.526 10.259 1.00 91.12 173 LYS A C 1
ATOM 1333 O O . LYS A 1 173 ? -15.323 -8.703 10.472 1.00 91.12 173 LYS A O 1
ATOM 1338 N N . THR A 1 174 ? -14.578 -10.527 9.396 1.00 90.19 174 THR A N 1
ATOM 1339 C CA . THR A 1 174 ? -15.818 -10.760 8.643 1.00 90.19 174 THR A CA 1
ATOM 1340 C C . THR A 1 174 ? -17.043 -10.809 9.564 1.00 90.19 174 THR A C 1
ATOM 1342 O O . THR A 1 174 ? -18.070 -10.210 9.262 1.00 90.19 174 THR A O 1
ATOM 1345 N N . ALA A 1 175 ? -16.918 -11.449 10.733 1.00 87.12 175 ALA A N 1
ATOM 1346 C CA . ALA A 1 175 ? -18.002 -11.582 11.710 1.00 87.12 175 ALA A CA 1
ATOM 1347 C C . ALA A 1 175 ? -18.433 -10.259 12.376 1.00 87.12 175 ALA A C 1
ATOM 1349 O O . ALA A 1 175 ? -19.542 -10.179 12.909 1.00 87.12 175 ALA A O 1
ATOM 1350 N N . ASP A 1 176 ? -17.583 -9.228 12.359 1.00 88.69 176 ASP A N 1
ATOM 1351 C CA . ASP A 1 176 ? -17.914 -7.928 12.949 1.00 88.69 176 ASP A CA 1
ATOM 1352 C C . ASP A 1 176 ? -18.792 -7.086 12.020 1.00 88.69 176 ASP A C 1
ATOM 1354 O O . ASP A 1 176 ? -19.546 -6.223 12.501 1.00 88.69 176 ASP A O 1
ATOM 1358 N N . PHE A 1 177 ? -18.745 -7.369 10.713 1.00 86.12 177 PHE A N 1
ATOM 1359 C CA . PHE A 1 177 ? -19.580 -6.715 9.717 1.00 86.12 177 PHE A CA 1
ATOM 1360 C C . PHE A 1 177 ? -21.040 -7.160 9.828 1.00 86.12 177 PHE A C 1
ATOM 1362 O O . PHE A 1 177 ? -21.382 -8.337 9.912 1.00 86.12 177 PHE A O 1
ATOM 1369 N N . GLY A 1 178 ? -21.930 -6.174 9.770 1.00 86.56 178 GLY A N 1
ATOM 1370 C CA . GLY A 1 178 ? -23.359 -6.363 9.573 1.00 86.56 178 GLY A CA 1
ATOM 1371 C C . GLY A 1 178 ? -23.868 -5.294 8.617 1.00 86.56 178 GLY A C 1
ATOM 1372 O O . GLY A 1 178 ? -23.366 -4.171 8.623 1.00 86.56 178 GLY A O 1
ATOM 1373 N N . VAL A 1 179 ? -24.856 -5.630 7.788 1.00 90.75 179 VAL A N 1
ATOM 1374 C CA . VAL A 1 179 ? -25.466 -4.652 6.876 1.00 90.75 179 VAL A CA 1
ATOM 1375 C C . VAL A 1 179 ? -26.079 -3.510 7.692 1.00 90.75 179 VAL A C 1
ATOM 1377 O O . VAL A 1 179 ? -26.864 -3.757 8.606 1.00 90.75 179 VAL A O 1
ATOM 1380 N N . GLY A 1 180 ? -25.696 -2.270 7.382 1.00 89.94 180 GLY A N 1
ATOM 1381 C CA . GLY A 1 180 ? -26.120 -1.052 8.077 1.00 89.94 180 GLY A CA 1
ATOM 1382 C C . GLY A 1 180 ? -25.527 -0.869 9.479 1.00 89.94 180 GLY A C 1
ATOM 1383 O O . GLY A 1 180 ? -25.822 0.126 10.137 1.00 89.94 180 GLY A O 1
ATOM 1384 N N . LYS A 1 181 ? -24.695 -1.803 9.957 1.00 91.94 181 LYS A N 1
ATOM 1385 C CA . LYS A 1 181 ? -24.015 -1.690 11.249 1.00 91.94 181 LYS A CA 1
ATOM 1386 C C . LYS A 1 181 ? -22.741 -0.871 11.068 1.00 91.94 181 LYS A C 1
ATOM 1388 O O . LYS A 1 181 ? -21.858 -1.274 10.312 1.00 91.94 181 LYS A O 1
ATOM 1393 N N . GLN A 1 182 ? -22.634 0.231 11.805 1.00 93.12 182 GLN A N 1
ATOM 1394 C CA . GLN A 1 182 ? -21.396 0.995 11.872 1.00 93.12 182 GLN A CA 1
ATOM 1395 C C . GLN A 1 182 ? -20.382 0.285 12.781 1.00 93.12 182 GLN A C 1
ATOM 1397 O O . GLN A 1 182 ? -20.687 -0.118 13.906 1.00 93.12 182 GLN A O 1
ATOM 1402 N N . ILE A 1 183 ? -19.167 0.144 12.274 1.00 92.06 183 ILE A N 1
ATOM 1403 C CA . ILE A 1 183 ? -17.975 -0.330 12.963 1.00 92.06 183 ILE A CA 1
ATOM 1404 C C . ILE A 1 183 ? -17.072 0.875 13.208 1.00 92.06 183 ILE A C 1
ATOM 1406 O O . ILE A 1 183 ? -16.909 1.716 12.330 1.00 92.06 183 ILE A O 1
ATOM 1410 N N . SER A 1 184 ? -16.472 0.943 14.393 1.00 92.75 184 SER A N 1
ATOM 1411 C CA . SER A 1 184 ? -15.508 1.978 14.761 1.00 92.75 184 SER A CA 1
ATOM 1412 C C . SER A 1 184 ? -14.151 1.337 15.025 1.00 92.75 184 SER A C 1
ATOM 1414 O O . SER A 1 184 ? -14.022 0.543 15.957 1.00 92.75 184 SER A O 1
ATOM 1416 N N . VAL A 1 185 ? -13.139 1.741 14.264 1.00 92.12 185 VAL A N 1
ATOM 1417 C CA . VAL A 1 185 ? -11.743 1.318 14.414 1.00 92.12 185 VAL A CA 1
ATOM 1418 C C . VAL A 1 185 ? -10.932 2.510 14.937 1.00 92.12 185 VAL A C 1
ATOM 1420 O O . VAL A 1 185 ? -10.689 3.458 14.188 1.00 92.12 185 VAL A O 1
ATOM 1423 N N . PRO A 1 186 ? -10.586 2.546 16.235 1.00 92.00 186 PRO A N 1
ATOM 1424 C CA . PRO A 1 186 ? -9.759 3.614 16.784 1.00 92.00 186 PRO A CA 1
ATOM 1425 C C . PRO A 1 186 ? -8.300 3.460 16.342 1.00 92.00 186 PRO A C 1
ATOM 1427 O O . PRO A 1 186 ? -7.806 2.342 16.277 1.00 92.00 186 PRO A O 1
ATOM 1430 N N . ILE A 1 187 ? -7.612 4.575 16.088 1.00 92.25 187 ILE A N 1
ATOM 1431 C CA . ILE A 1 187 ? -6.166 4.604 15.819 1.00 92.25 187 ILE A CA 1
ATOM 1432 C C . ILE A 1 187 ? -5.468 5.060 17.102 1.00 92.25 187 ILE A C 1
ATOM 1434 O O . ILE A 1 187 ? -5.124 6.230 17.271 1.00 92.25 187 ILE A O 1
ATOM 1438 N N . ASN A 1 188 ? -5.381 4.151 18.073 1.00 89.50 188 ASN A N 1
ATOM 1439 C CA . ASN A 1 188 ? -4.892 4.445 19.418 1.00 89.50 188 ASN A CA 1
ATOM 1440 C C . ASN A 1 188 ? -3.389 4.732 19.409 1.00 89.50 188 ASN A C 1
ATOM 1442 O O . ASN A 1 188 ? -2.640 4.132 18.646 1.00 89.50 188 ASN A O 1
ATOM 1446 N N . GLY A 1 189 ? -2.924 5.619 20.281 1.00 84.88 189 GLY A N 1
ATOM 1447 C CA . GLY A 1 189 ? -1.508 5.946 20.384 1.00 84.88 189 GLY A CA 1
ATOM 1448 C C . GLY A 1 189 ? -1.267 7.256 21.108 1.00 84.88 189 GLY A C 1
ATOM 1449 O O . GLY A 1 189 ? -2.175 7.825 21.716 1.00 84.88 189 GLY A O 1
ATOM 1450 N N . ILE A 1 190 ? -0.033 7.732 20.998 1.00 85.75 190 ILE A N 1
ATOM 1451 C CA . ILE A 1 190 ? 0.417 9.014 21.555 1.00 85.75 190 ILE A CA 1
ATOM 1452 C C . ILE A 1 190 ? 0.498 10.127 20.499 1.00 85.75 190 ILE A C 1
ATOM 1454 O O . ILE A 1 190 ? 0.881 11.252 20.812 1.00 85.75 190 ILE A O 1
ATOM 1458 N N . GLY A 1 191 ? 0.148 9.821 19.247 1.00 86.31 191 GLY A N 1
ATOM 1459 C CA . GLY A 1 191 ? 0.189 10.765 18.139 1.00 86.31 191 GLY A CA 1
ATOM 1460 C C . GLY A 1 191 ? 1.601 11.239 17.816 1.00 86.31 191 GLY A C 1
ATOM 1461 O O . GLY A 1 191 ? 2.546 10.454 17.824 1.00 86.31 191 GLY A O 1
ATOM 1462 N N . GLU A 1 192 ? 1.755 12.524 17.507 1.00 88.75 192 GLU A N 1
ATOM 1463 C CA . GLU A 1 192 ? 3.071 13.138 17.278 1.00 88.75 192 GLU A CA 1
ATOM 1464 C C . GLU A 1 192 ? 3.777 13.543 18.586 1.00 88.75 192 GLU A C 1
ATOM 1466 O O . GLU A 1 192 ? 4.897 14.055 18.541 1.00 88.75 192 GLU A O 1
ATOM 1471 N N . ASN A 1 193 ? 3.137 13.317 19.743 1.00 82.88 193 ASN A N 1
ATOM 1472 C CA . ASN A 1 193 ? 3.613 13.714 21.067 1.00 82.88 193 ASN A CA 1
ATOM 1473 C C . ASN A 1 193 ? 3.963 15.214 21.134 1.00 82.88 193 ASN A C 1
ATOM 1475 O O . ASN A 1 193 ? 5.053 15.599 21.565 1.00 82.88 193 ASN A O 1
ATOM 1479 N N . LEU A 1 194 ? 3.039 16.082 20.699 1.00 77.69 194 LEU A N 1
ATOM 1480 C CA . LEU A 1 194 ? 3.263 17.530 20.551 1.00 77.69 194 LEU A CA 1
ATOM 1481 C C . LEU A 1 194 ? 3.309 18.298 21.886 1.00 77.69 194 LEU A C 1
ATOM 1483 O O . LEU A 1 194 ? 3.189 19.521 21.904 1.00 77.69 194 LEU A O 1
ATOM 1487 N N . SER A 1 195 ? 3.571 17.623 23.009 1.00 66.50 195 SER A N 1
ATOM 1488 C CA . SER A 1 195 ? 3.528 18.178 24.377 1.00 66.50 195 SER A CA 1
ATOM 1489 C C . SER A 1 195 ? 2.116 18.547 24.864 1.00 66.50 195 SER A C 1
ATOM 1491 O O . SER A 1 195 ? 1.977 19.242 25.875 1.00 66.50 195 SER A O 1
ATOM 1493 N N . GLY A 1 196 ? 1.070 18.113 24.151 1.00 64.88 196 GLY A N 1
ATOM 1494 C CA . GLY A 1 196 ? -0.320 18.440 24.448 1.00 64.88 196 GLY A CA 1
ATOM 1495 C C . GLY A 1 196 ? -0.814 17.843 25.768 1.00 64.88 196 GLY A C 1
ATOM 1496 O O . GLY A 1 196 ? -0.460 16.729 26.149 1.00 64.88 196 GLY A O 1
ATOM 1497 N N . LYS A 1 197 ? -1.662 18.587 26.488 1.00 78.25 197 LYS A N 1
ATOM 1498 C CA . LYS A 1 197 ? -2.369 18.092 27.688 1.00 78.25 197 LYS A CA 1
ATOM 1499 C C . LYS A 1 197 ? -3.642 17.323 27.336 1.00 78.25 197 LYS A C 1
ATOM 1501 O O . LYS A 1 197 ? -4.238 16.698 28.211 1.00 78.25 197 LYS A O 1
ATOM 1506 N N . ASN A 1 198 ? -4.089 17.420 26.087 1.00 85.12 198 ASN A N 1
ATOM 1507 C CA . ASN A 1 198 ? -5.381 16.941 25.633 1.00 85.12 198 ASN A CA 1
ATOM 1508 C C . ASN A 1 198 ? -5.208 16.132 24.343 1.00 85.12 198 ASN A C 1
ATOM 1510 O O . ASN A 1 198 ? -4.959 16.687 23.274 1.00 85.12 198 ASN A O 1
ATOM 1514 N N . VAL A 1 199 ? -5.355 14.812 24.464 1.00 86.81 199 VAL A N 1
ATOM 1515 C CA . VAL A 1 199 ? -5.145 13.855 23.375 1.00 86.81 199 VAL A CA 1
ATOM 1516 C C . VAL A 1 199 ? -6.401 13.014 23.181 1.00 86.81 199 VAL A C 1
ATOM 1518 O O . VAL A 1 199 ? -6.969 12.482 24.137 1.00 86.81 199 VAL A O 1
ATOM 1521 N N . LYS A 1 200 ? -6.830 12.875 21.927 1.00 90.50 200 LYS A N 1
ATOM 1522 C CA . LYS A 1 200 ? -7.921 11.995 21.507 1.00 90.50 200 LYS A CA 1
ATOM 1523 C C . LYS A 1 200 ? -7.530 11.296 20.211 1.00 90.50 200 LYS A C 1
ATOM 1525 O O . LYS A 1 200 ? -7.287 11.953 19.202 1.00 90.50 200 LYS A O 1
ATOM 1530 N N . ALA A 1 201 ? -7.537 9.968 20.226 1.00 91.62 201 ALA A N 1
ATOM 1531 C CA . ALA A 1 201 ? -7.289 9.162 19.037 1.00 91.62 201 ALA A CA 1
ATOM 1532 C C . ALA A 1 201 ? -8.358 9.410 17.948 1.00 91.62 201 ALA A C 1
ATOM 1534 O O . ALA A 1 201 ? -9.555 9.458 18.279 1.00 91.62 201 ALA A O 1
ATOM 1535 N N . PRO A 1 202 ? -7.964 9.544 16.667 1.00 94.50 202 PRO A N 1
ATOM 1536 C CA . PRO A 1 202 ? -8.912 9.543 15.562 1.00 94.50 202 PRO A CA 1
ATOM 1537 C C . PRO A 1 202 ? -9.508 8.142 15.380 1.00 94.50 202 PRO A C 1
ATOM 1539 O O . PRO A 1 202 ? -8.973 7.145 15.876 1.00 94.50 202 PRO A O 1
ATOM 1542 N N . LYS A 1 203 ? -10.649 8.054 14.691 1.00 94.00 203 LYS A N 1
ATOM 1543 C CA . LYS A 1 203 ? -11.315 6.772 14.425 1.00 94.00 203 LYS A CA 1
ATOM 1544 C C . LYS A 1 203 ? -11.743 6.676 12.973 1.00 94.00 203 LYS A C 1
ATOM 1546 O O . LYS A 1 203 ? -12.284 7.629 12.423 1.00 94.00 203 LYS A O 1
ATOM 1551 N N . LEU A 1 204 ? -11.573 5.4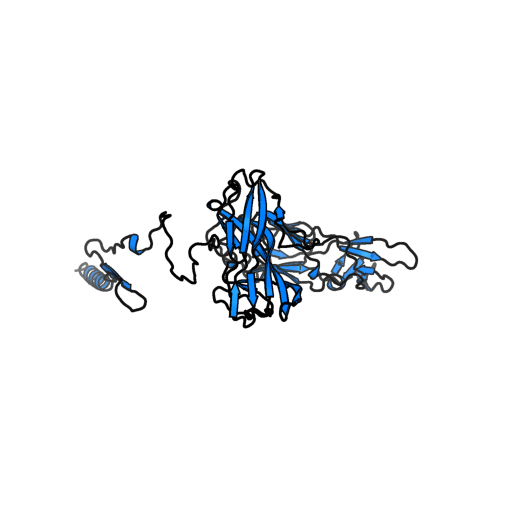93 12.405 1.00 94.88 204 LEU A N 1
ATOM 1552 C CA . LEU A 1 204 ? -12.168 5.095 11.141 1.00 94.88 204 LEU A CA 1
ATOM 1553 C C . LEU A 1 204 ? -13.552 4.495 11.412 1.00 94.88 204 LEU A C 1
ATOM 1555 O O . LEU A 1 204 ? -13.684 3.537 12.176 1.00 94.88 204 LEU A O 1
ATOM 1559 N N . LEU A 1 205 ? -14.583 5.063 10.799 1.00 94.25 205 LEU A N 1
ATOM 1560 C CA . LEU A 1 205 ? -15.960 4.597 10.885 1.00 94.25 205 LEU A CA 1
ATOM 1561 C C . LEU A 1 205 ? -16.349 3.927 9.567 1.00 94.25 205 LEU A C 1
ATOM 1563 O O . LEU A 1 205 ? -16.199 4.507 8.494 1.00 94.25 205 LEU A O 1
ATOM 1567 N N . LEU A 1 206 ? -16.850 2.698 9.650 1.00 95.56 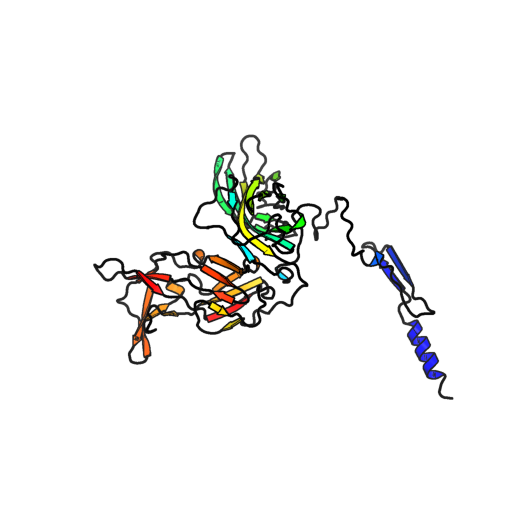206 LEU A N 1
ATOM 1568 C CA . LEU A 1 206 ? -17.137 1.846 8.498 1.00 95.56 206 LEU A CA 1
ATOM 1569 C C . LEU A 1 206 ? -18.569 1.335 8.574 1.00 95.56 206 LEU A C 1
ATOM 1571 O O . LEU A 1 206 ? -18.968 0.792 9.598 1.00 95.56 206 LEU A O 1
ATOM 1575 N N . THR A 1 207 ? -19.338 1.448 7.496 1.00 95.75 207 THR A N 1
ATOM 1576 C CA . THR A 1 207 ? -20.671 0.830 7.400 1.00 95.75 207 THR A CA 1
ATOM 1577 C C . THR A 1 207 ? -20.775 0.051 6.103 1.00 95.75 207 THR A C 1
ATOM 1579 O O . THR A 1 207 ? -20.597 0.616 5.029 1.00 95.75 207 THR A O 1
ATOM 1582 N N . PHE A 1 208 ? -21.062 -1.249 6.187 1.00 95.94 208 PHE A N 1
ATOM 1583 C CA . PHE A 1 208 ? -21.358 -2.048 5.000 1.00 95.94 208 PHE A CA 1
ATOM 1584 C C . PHE A 1 208 ? -22.826 -1.884 4.612 1.00 95.94 208 PHE A C 1
ATOM 1586 O O . PHE A 1 208 ? -23.719 -2.130 5.424 1.00 95.94 208 PHE A O 1
ATOM 1593 N N . ASN A 1 209 ? -23.083 -1.475 3.378 1.00 96.12 209 ASN A N 1
ATOM 1594 C CA . ASN A 1 209 ? -24.413 -1.117 2.911 1.00 96.12 209 ASN A CA 1
ATOM 1595 C C . ASN A 1 209 ? -25.113 -2.302 2.231 1.00 96.12 209 ASN A C 1
ATOM 1597 O O . ASN A 1 209 ? -24.490 -3.258 1.771 1.00 96.12 209 ASN A O 1
ATOM 1601 N N . ALA A 1 210 ? -26.444 -2.240 2.152 1.00 94.25 210 ALA A N 1
ATOM 1602 C CA . ALA A 1 210 ? -27.252 -3.299 1.541 1.00 94.25 210 ALA A CA 1
ATOM 1603 C C . ALA A 1 210 ? -27.004 -3.456 0.026 1.00 94.25 210 ALA A C 1
ATOM 1605 O O . ALA A 1 210 ? -27.222 -4.532 -0.526 1.00 94.25 210 ALA A O 1
ATOM 1606 N N . ASP A 1 211 ? -26.523 -2.400 -0.631 1.00 94.81 211 ASP A N 1
ATOM 1607 C CA . ASP A 1 211 ? -26.136 -2.369 -2.047 1.00 94.81 211 ASP A CA 1
ATOM 1608 C C . ASP A 1 211 ? -24.712 -2.898 -2.302 1.00 94.81 211 ASP A C 1
ATOM 1610 O O . ASP A 1 211 ? -24.193 -2.774 -3.410 1.00 94.81 211 ASP A O 1
ATOM 1614 N N . LYS A 1 212 ? -24.093 -3.514 -1.286 1.00 94.56 212 LYS A N 1
ATOM 1615 C CA . LYS A 1 212 ? -22.725 -4.046 -1.297 1.00 94.56 212 LYS A CA 1
ATOM 1616 C C . LYS A 1 212 ? -21.618 -2.988 -1.404 1.00 94.56 212 LYS A C 1
ATOM 1618 O O . LYS A 1 212 ? -20.475 -3.340 -1.689 1.00 94.56 212 LYS A O 1
ATOM 1623 N N . THR A 1 213 ? -21.919 -1.716 -1.152 1.00 96.56 213 THR A N 1
ATOM 1624 C CA . THR A 1 213 ? -20.903 -0.663 -0.992 1.00 96.56 213 THR A CA 1
ATOM 1625 C C . THR A 1 213 ? -20.454 -0.538 0.466 1.00 96.56 213 THR A C 1
ATOM 1627 O O . THR A 1 213 ? -21.043 -1.136 1.372 1.00 96.56 213 THR A O 1
ATOM 1630 N N . MET A 1 214 ? -19.403 0.243 0.717 1.00 97.12 214 MET A N 1
ATOM 1631 C CA . MET A 1 214 ? -18.977 0.607 2.068 1.00 97.12 214 MET A CA 1
ATOM 1632 C C . MET A 1 214 ? -18.938 2.120 2.237 1.00 97.12 214 MET A C 1
ATOM 1634 O O . MET A 1 214 ? -18.284 2.818 1.467 1.00 97.12 214 MET A O 1
ATOM 1638 N N . SER A 1 215 ? -19.608 2.616 3.272 1.00 97.00 215 SER A N 1
ATOM 1639 C CA . SER A 1 215 ? -19.466 3.993 3.734 1.00 97.00 215 SER A CA 1
ATOM 1640 C C . SER A 1 215 ? -18.276 4.097 4.683 1.00 97.00 215 SER A C 1
ATOM 1642 O O . SER A 1 215 ? -18.170 3.315 5.629 1.00 97.00 215 SER A O 1
ATOM 1644 N N . ILE A 1 216 ? -17.406 5.065 4.424 1.00 96.12 216 ILE A N 1
ATOM 1645 C CA . ILE A 1 216 ? -16.174 5.367 5.147 1.00 96.12 216 ILE A CA 1
ATOM 1646 C C . ILE A 1 216 ? -16.283 6.794 5.675 1.00 96.12 216 ILE A C 1
ATOM 1648 O O . ILE A 1 216 ? -16.589 7.714 4.920 1.00 96.12 216 ILE A O 1
ATOM 1652 N N . GLU A 1 217 ? -16.029 6.983 6.960 1.00 95.00 217 GLU A N 1
ATOM 1653 C CA . GLU A 1 217 ? -16.042 8.288 7.618 1.00 95.00 217 GLU A CA 1
ATOM 1654 C C . GLU A 1 217 ? -14.893 8.368 8.630 1.00 95.00 217 GLU A C 1
ATOM 1656 O O . GLU A 1 217 ? -14.512 7.364 9.236 1.00 95.00 217 GLU A O 1
ATOM 1661 N N . SER A 1 218 ? -14.339 9.564 8.818 1.00 95.00 218 SER A N 1
ATOM 1662 C CA . SER A 1 218 ? -13.369 9.845 9.873 1.00 95.00 218 SER A CA 1
ATOM 1663 C C . SER A 1 218 ? -14.052 10.527 11.054 1.00 95.00 218 SER A C 1
ATOM 1665 O O . SER A 1 218 ? -14.703 11.557 10.896 1.00 95.00 218 SER A O 1
ATOM 1667 N N . ALA A 1 219 ? -13.839 10.008 12.262 1.00 94.19 219 ALA A N 1
ATOM 1668 C CA . ALA A 1 219 ? -14.057 10.780 13.477 1.00 94.19 219 ALA A CA 1
ATOM 1669 C C . ALA A 1 219 ? -12.740 11.442 13.897 1.00 94.19 219 ALA A C 1
ATOM 1671 O O . ALA A 1 219 ? -11.801 10.755 14.312 1.00 94.19 219 ALA A O 1
ATOM 1672 N N . THR A 1 220 ? -12.703 12.774 13.843 1.00 94.31 220 THR A N 1
ATOM 1673 C CA . THR A 1 220 ? -11.505 13.571 14.120 1.00 94.31 220 THR A CA 1
ATOM 1674 C C . THR A 1 220 ? -10.940 13.319 15.523 1.00 94.31 220 THR A C 1
ATOM 1676 O O . THR A 1 220 ? -11.649 13.385 16.546 1.00 94.31 220 THR A O 1
ATOM 1679 N N . GLY A 1 221 ? -9.637 13.047 15.555 1.00 93.50 221 GLY A N 1
ATOM 1680 C CA . GLY A 1 221 ? -8.788 13.043 16.743 1.00 93.50 221 GLY A CA 1
ATOM 1681 C C . GLY A 1 221 ? -8.000 14.345 16.871 1.00 93.50 221 GLY A C 1
ATOM 1682 O O . GLY A 1 221 ? -7.989 15.164 15.956 1.00 93.50 221 GLY A O 1
ATOM 1683 N N . TYR A 1 222 ? -7.334 14.547 18.002 1.00 91.62 222 TYR A N 1
ATOM 1684 C CA . TYR A 1 222 ? -6.516 15.734 18.242 1.00 91.62 222 TYR A CA 1
ATOM 1685 C C . TYR A 1 222 ? -5.390 15.470 19.245 1.00 91.62 222 TYR A C 1
ATOM 1687 O O . TYR A 1 222 ? -5.508 14.601 20.108 1.00 91.62 222 TYR A O 1
ATOM 1695 N N . ASP A 1 223 ? -4.326 16.260 19.140 1.00 90.69 223 ASP A N 1
ATOM 1696 C CA . ASP A 1 223 ? -3.253 16.411 20.130 1.00 90.69 223 ASP A CA 1
ATOM 1697 C C . ASP A 1 223 ? -2.988 17.915 20.281 1.00 90.69 223 ASP A C 1
ATOM 1699 O O . ASP A 1 223 ? -2.525 18.565 19.338 1.00 90.69 223 ASP A O 1
ATOM 1703 N N . ASN A 1 224 ? -3.393 18.501 21.413 1.00 89.75 224 ASN A N 1
ATOM 1704 C CA . ASN A 1 224 ? -3.264 19.937 21.666 1.00 89.75 224 ASN A CA 1
ATOM 1705 C C . ASN A 1 224 ? -3.033 20.286 23.145 1.00 89.75 224 ASN A C 1
ATOM 1707 O O . ASN A 1 224 ? -3.180 19.467 24.056 1.00 89.75 224 ASN A O 1
ATOM 1711 N N . ASP A 1 225 ? -2.656 21.540 23.383 1.00 89.19 225 ASP A N 1
ATOM 1712 C CA . ASP A 1 225 ? -2.385 22.108 24.710 1.00 89.19 225 ASP A CA 1
ATOM 1713 C C . ASP A 1 225 ? -3.619 22.238 25.628 1.00 89.19 225 ASP A C 1
ATOM 1715 O O . ASP A 1 225 ? -3.462 22.413 26.841 1.00 89.19 225 ASP A O 1
ATOM 1719 N N . GLY A 1 226 ? -4.830 22.091 25.081 1.00 86.12 226 GLY A N 1
ATOM 1720 C CA . GLY A 1 226 ? -6.095 22.186 25.806 1.00 86.12 226 GLY A CA 1
ATOM 1721 C C . GLY A 1 226 ? -6.529 23.615 26.151 1.00 86.12 226 GLY A C 1
ATOM 1722 O O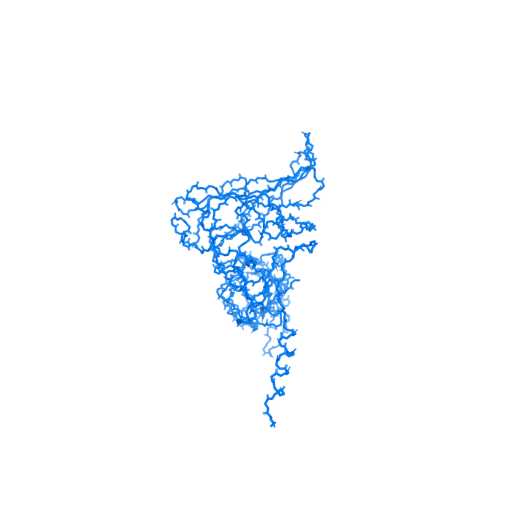 . GLY A 1 226 ? -7.388 23.773 27.021 1.00 86.12 226 GLY A O 1
ATOM 1723 N N . ASP A 1 227 ? -5.958 24.650 25.521 1.00 87.44 227 ASP A N 1
ATOM 1724 C CA . ASP A 1 227 ? -6.344 26.038 25.802 1.00 87.44 227 ASP A CA 1
ATOM 1725 C C . ASP A 1 227 ? -7.765 26.343 25.294 1.00 87.44 227 ASP A C 1
ATOM 1727 O O . ASP A 1 227 ? -8.071 26.281 24.101 1.00 87.44 227 ASP A O 1
ATOM 1731 N N . SER A 1 228 ? -8.650 26.715 26.221 1.00 82.75 228 SER A N 1
ATOM 1732 C CA . SER A 1 228 ? -10.040 27.090 25.933 1.00 82.75 228 SER A CA 1
ATOM 1733 C C . SER A 1 228 ? -10.204 28.376 25.111 1.00 82.75 228 SER A C 1
ATOM 1735 O O . SER A 1 228 ? -11.273 28.599 24.547 1.00 82.75 228 SER A O 1
ATOM 1737 N N . THR A 1 229 ? -9.178 29.230 25.055 1.00 83.00 229 THR A N 1
ATOM 1738 C CA . THR A 1 229 ? -9.183 30.497 24.304 1.00 83.00 229 THR A CA 1
ATOM 1739 C C . THR A 1 229 ? -8.697 30.341 22.863 1.00 83.00 229 THR A C 1
ATOM 1741 O O . THR A 1 229 ? -8.886 31.244 22.050 1.00 83.00 229 THR A O 1
ATOM 1744 N N . GLY A 1 230 ? -8.143 29.172 22.535 1.00 84.75 230 GLY A N 1
ATOM 1745 C CA . GLY A 1 230 ? -7.651 28.818 21.213 1.00 84.75 230 GLY A CA 1
ATOM 1746 C C . GLY A 1 230 ? -6.520 27.809 21.338 1.00 84.75 230 GLY A C 1
ATOM 1747 O O . GLY A 1 230 ? -5.388 28.188 21.604 1.00 84.75 230 GLY A O 1
ATOM 1748 N N . ALA A 1 231 ? -6.817 26.528 21.135 1.00 87.19 231 ALA A N 1
ATOM 1749 C CA . ALA A 1 231 ? -5.823 25.481 21.321 1.00 87.19 231 ALA A CA 1
ATOM 1750 C C . ALA A 1 231 ? -4.714 25.541 20.254 1.00 87.19 231 ALA A C 1
ATOM 1752 O O . ALA A 1 231 ? -4.987 25.757 19.066 1.00 87.19 231 ALA A O 1
ATOM 1753 N N . THR A 1 232 ? -3.473 25.299 20.675 1.00 91.75 232 THR A N 1
ATOM 1754 C CA . THR A 1 232 ? -2.331 25.056 19.784 1.00 91.75 232 THR A CA 1
ATOM 1755 C C . THR A 1 232 ? -2.046 23.559 19.725 1.00 91.75 232 THR A C 1
ATOM 1757 O O . THR A 1 232 ? -1.955 22.886 20.753 1.00 91.75 232 THR A O 1
ATOM 1760 N N . GLY A 1 233 ? -1.921 23.014 18.515 1.00 91.69 233 GLY A N 1
ATOM 1761 C CA . GLY A 1 233 ? -1.732 21.580 18.304 1.00 91.69 233 GLY A CA 1
ATOM 1762 C C . GLY A 1 233 ? -2.130 21.131 16.904 1.00 91.69 233 GLY A C 1
ATOM 1763 O O . GLY A 1 233 ? -1.916 21.847 15.921 1.00 91.69 233 GLY A O 1
ATOM 1764 N N . ALA A 1 234 ? -2.712 19.940 16.802 1.00 92.75 234 ALA A N 1
ATOM 1765 C CA . ALA A 1 234 ? -3.203 19.405 15.542 1.00 92.75 234 ALA A CA 1
ATOM 1766 C C . ALA A 1 234 ? -4.477 18.572 15.705 1.00 92.75 234 ALA A C 1
ATOM 1768 O O . ALA A 1 234 ? -4.679 17.900 16.717 1.00 92.75 234 ALA A O 1
ATOM 1769 N N . ASN A 1 235 ? -5.303 18.597 14.660 1.00 94.00 235 ASN A N 1
ATOM 1770 C CA . ASN A 1 235 ? -6.377 17.636 14.444 1.00 94.00 235 ASN A CA 1
ATOM 1771 C C . ASN A 1 235 ? -5.936 16.599 13.412 1.00 94.00 235 ASN A C 1
ATOM 1773 O O . ASN A 1 235 ? -5.194 16.924 12.482 1.00 94.00 235 ASN A O 1
ATOM 1777 N N . TYR A 1 236 ? -6.442 15.381 13.562 1.00 94.50 236 TYR A N 1
ATOM 1778 C CA . TYR A 1 236 ? -6.117 14.250 12.707 1.00 94.50 236 TYR A CA 1
ATOM 1779 C C . TYR A 1 236 ? -7.388 13.590 12.204 1.00 94.50 236 TYR A C 1
ATOM 1781 O O . TYR A 1 236 ? -8.251 13.215 13.001 1.00 94.50 236 TYR A O 1
ATOM 1789 N N . ASP A 1 237 ? -7.460 13.401 10.895 1.00 95.38 237 ASP A N 1
ATOM 1790 C CA . ASP A 1 237 ? -8.526 12.654 10.246 1.00 95.38 237 ASP A CA 1
ATOM 1791 C C . ASP A 1 237 ? -7.968 11.434 9.521 1.00 95.38 237 ASP A C 1
ATOM 1793 O O . ASP A 1 237 ? -6.882 11.495 8.952 1.00 95.38 237 ASP A O 1
ATOM 1797 N N . VAL A 1 238 ? -8.702 10.323 9.541 1.00 94.94 238 VAL A N 1
ATOM 1798 C CA . VAL A 1 238 ? -8.281 9.079 8.891 1.00 94.94 238 VAL A CA 1
ATOM 1799 C C . VAL A 1 238 ? -8.628 9.110 7.409 1.00 94.94 238 VAL A C 1
ATOM 1801 O O . VAL A 1 238 ? -9.759 9.420 7.039 1.00 94.94 238 VAL A O 1
ATOM 1804 N N . VAL A 1 239 ? -7.671 8.720 6.572 1.00 94.38 239 VAL A N 1
ATOM 1805 C CA . VAL A 1 239 ? -7.857 8.536 5.132 1.00 94.38 239 VAL A CA 1
ATOM 1806 C C . VAL A 1 239 ? -7.535 7.094 4.765 1.00 94.38 239 VAL A C 1
ATOM 1808 O O . VAL A 1 239 ? -6.517 6.556 5.195 1.00 94.38 239 VAL A O 1
ATOM 1811 N N . VAL A 1 240 ? -8.406 6.459 3.977 1.00 94.94 240 VAL A N 1
ATOM 1812 C CA . VAL A 1 240 ? -8.231 5.066 3.541 1.00 94.94 240 VAL A CA 1
ATOM 1813 C C . VAL A 1 240 ? -7.593 5.026 2.157 1.00 94.94 240 VAL A C 1
ATOM 1815 O O . VAL A 1 240 ? -8.227 5.375 1.162 1.00 94.94 240 VAL A O 1
ATOM 1818 N N . ASP A 1 241 ? -6.358 4.534 2.089 1.00 94.44 241 ASP A N 1
ATOM 1819 C CA . ASP A 1 241 ? -5.612 4.363 0.838 1.00 94.44 241 ASP A CA 1
ATOM 1820 C C . ASP A 1 241 ? -6.016 3.089 0.102 1.00 94.44 241 ASP A C 1
ATOM 1822 O O . ASP A 1 241 ? -6.105 3.060 -1.127 1.00 94.44 241 ASP A O 1
ATOM 1826 N N . MET A 1 242 ? -6.253 2.016 0.856 1.00 96.25 242 MET A N 1
ATOM 1827 C CA . MET A 1 242 ? -6.515 0.695 0.301 1.00 96.25 242 MET A CA 1
ATOM 1828 C C . MET A 1 242 ? -7.382 -0.139 1.240 1.00 96.25 242 MET A C 1
ATOM 1830 O O . MET A 1 242 ? -7.162 -0.159 2.451 1.00 96.25 242 MET A O 1
ATOM 1834 N N . ILE A 1 243 ? -8.312 -0.894 0.654 1.00 97.75 243 ILE A N 1
ATOM 1835 C CA . ILE A 1 243 ? -9.037 -1.976 1.323 1.00 97.75 243 ILE A CA 1
ATOM 1836 C C . ILE A 1 243 ? -8.709 -3.277 0.601 1.00 97.75 243 ILE A C 1
ATOM 1838 O O . ILE A 1 243 ? -8.816 -3.361 -0.626 1.00 97.75 243 ILE A O 1
ATOM 1842 N N . ALA A 1 244 ? -8.355 -4.301 1.367 1.00 97.69 244 ALA A N 1
ATOM 1843 C CA . ALA A 1 244 ? -8.137 -5.648 0.860 1.00 97.69 244 ALA A CA 1
ATOM 1844 C C . ALA A 1 244 ? -8.847 -6.670 1.743 1.00 97.69 244 ALA A C 1
ATOM 1846 O O . ALA A 1 244 ? -9.022 -6.435 2.935 1.00 97.69 244 ALA A O 1
ATOM 1847 N N . THR A 1 245 ? -9.238 -7.806 1.174 1.00 96.88 245 THR A N 1
ATOM 1848 C CA . THR A 1 245 ? -9.552 -8.984 1.997 1.00 96.88 245 THR A CA 1
ATOM 1849 C C . THR A 1 245 ? -8.261 -9.620 2.512 1.00 96.88 245 THR A C 1
ATOM 1851 O O . THR A 1 245 ? -7.182 -9.276 2.032 1.00 96.88 245 THR A O 1
ATOM 1854 N N . TYR A 1 246 ? -8.353 -10.515 3.488 1.00 95.62 246 TYR A N 1
ATOM 1855 C CA . TYR A 1 246 ? -7.250 -11.370 3.901 1.00 95.62 246 TYR A CA 1
ATOM 1856 C C . TYR A 1 246 ? -7.766 -12.674 4.505 1.00 95.62 246 TYR A C 1
ATOM 1858 O O . TYR A 1 246 ? -8.920 -12.749 4.936 1.00 95.62 246 TYR A O 1
ATOM 1866 N N . SER A 1 247 ? -6.859 -13.636 4.610 1.00 94.00 247 SER A N 1
ATOM 1867 C CA . SER A 1 247 ? -6.987 -14.844 5.419 1.00 94.00 247 SER A CA 1
ATOM 1868 C C . SER A 1 247 ? -5.768 -14.988 6.334 1.00 94.00 247 SER A C 1
ATOM 1870 O O . SER A 1 247 ? -4.715 -14.390 6.088 1.00 94.00 247 SER A O 1
ATOM 1872 N N . VAL A 1 248 ? -5.914 -15.763 7.402 1.00 90.31 248 VAL A N 1
ATOM 1873 C CA . VAL A 1 248 ? -4.866 -16.064 8.377 1.00 90.31 248 VAL A CA 1
ATOM 1874 C C . VAL A 1 248 ? -4.307 -17.458 8.113 1.00 90.31 248 VAL A C 1
ATOM 1876 O O . VAL A 1 248 ? -5.038 -18.415 7.864 1.00 90.31 248 VAL A O 1
ATOM 1879 N N . GLN A 1 249 ? -2.990 -17.584 8.209 1.00 87.75 249 GLN A N 1
ATOM 1880 C CA . GLN A 1 249 ? -2.270 -18.845 8.087 1.00 87.75 249 GLN A CA 1
ATOM 1881 C C . GLN A 1 249 ? -1.182 -18.965 9.155 1.00 87.75 249 GLN A C 1
ATOM 1883 O O . GLN A 1 249 ? -0.873 -18.022 9.882 1.00 87.75 249 GLN A O 1
ATOM 1888 N N . THR A 1 250 ? -0.573 -20.145 9.250 1.00 85.25 250 THR A N 1
ATOM 1889 C CA . THR A 1 250 ? 0.612 -20.334 10.092 1.00 85.25 250 THR A CA 1
ATOM 1890 C C . THR A 1 250 ? 1.787 -19.515 9.571 1.00 85.25 250 THR A C 1
ATOM 1892 O O . THR A 1 250 ? 1.973 -19.422 8.358 1.00 85.25 250 THR A O 1
ATOM 1895 N N . ALA A 1 251 ? 2.619 -19.002 10.480 1.00 87.19 251 ALA A N 1
ATOM 1896 C CA . ALA A 1 251 ? 3.821 -18.250 10.136 1.00 87.19 251 ALA A CA 1
ATOM 1897 C C . ALA A 1 251 ? 4.698 -18.969 9.102 1.00 87.19 251 ALA A C 1
ATOM 1899 O O . ALA A 1 251 ? 4.866 -20.193 9.131 1.00 87.19 251 ALA A O 1
ATOM 1900 N N . MET A 1 252 ? 5.306 -18.179 8.220 1.00 87.44 252 MET A N 1
ATOM 1901 C CA . MET A 1 252 ? 6.136 -18.673 7.131 1.00 87.44 252 MET A CA 1
ATOM 1902 C C . MET A 1 252 ? 7.597 -18.265 7.290 1.00 87.44 252 MET A C 1
ATOM 1904 O O . MET A 1 252 ? 7.933 -17.193 7.796 1.00 87.44 252 MET A O 1
ATOM 1908 N N . SER A 1 253 ? 8.486 -19.123 6.786 1.00 91.19 253 SER A N 1
ATOM 1909 C CA . SER A 1 253 ? 9.908 -18.801 6.699 1.00 91.19 253 SER A CA 1
ATOM 1910 C C . SER A 1 253 ? 10.134 -17.650 5.717 1.00 91.19 253 SER A C 1
ATOM 1912 O O . SER A 1 253 ? 9.624 -17.670 4.596 1.00 91.19 253 SER A O 1
ATOM 1914 N N . GLN A 1 254 ? 10.901 -16.653 6.153 1.00 92.56 254 GLN A N 1
ATOM 1915 C CA . GLN A 1 254 ? 11.206 -15.465 5.364 1.00 92.56 254 GLN A CA 1
ATOM 1916 C C . GLN A 1 254 ? 12.471 -15.679 4.529 1.00 92.56 254 GLN A C 1
ATOM 1918 O O . GLN A 1 254 ? 13.471 -16.216 5.013 1.00 92.56 254 GLN A O 1
ATOM 1923 N N . MET A 1 255 ? 12.433 -15.239 3.272 1.00 93.19 255 MET A N 1
ATOM 1924 C CA . MET A 1 255 ? 13.569 -15.313 2.359 1.00 93.19 255 MET A CA 1
ATOM 1925 C C . MET A 1 255 ? 14.617 -14.247 2.711 1.00 93.19 255 MET A C 1
ATOM 1927 O O . MET A 1 255 ? 14.254 -13.084 2.920 1.00 93.19 255 MET A O 1
ATOM 1931 N N . PRO A 1 256 ? 15.914 -14.610 2.763 1.00 91.69 256 PRO A N 1
ATOM 1932 C CA . PRO A 1 256 ? 16.981 -13.655 3.039 1.00 91.69 256 PRO A CA 1
ATOM 1933 C C . PRO A 1 256 ? 17.239 -12.741 1.835 1.00 91.69 256 PRO A C 1
ATOM 1935 O O . PRO A 1 256 ? 17.029 -13.136 0.689 1.00 91.69 256 PRO A O 1
ATOM 1938 N N . GLU A 1 257 ? 17.796 -11.552 2.087 1.00 91.62 257 GLU A N 1
ATOM 1939 C CA . GLU A 1 257 ? 18.111 -10.523 1.069 1.00 91.62 257 GLU A CA 1
ATOM 1940 C C . GLU A 1 257 ? 19.053 -11.001 -0.051 1.00 91.62 257 GLU A C 1
ATOM 1942 O O . GLU A 1 257 ? 19.164 -10.379 -1.107 1.00 91.62 257 GLU A O 1
ATOM 1947 N N . THR A 1 258 ? 19.753 -12.117 0.165 1.00 90.25 258 THR A N 1
ATOM 1948 C CA . THR A 1 258 ? 20.654 -12.732 -0.816 1.00 90.25 258 THR A CA 1
ATOM 1949 C C . THR A 1 258 ? 19.922 -13.488 -1.927 1.00 90.25 258 THR A C 1
ATOM 1951 O O . THR A 1 258 ? 20.534 -13.784 -2.956 1.00 90.25 258 THR A O 1
ATOM 1954 N N . VAL A 1 259 ? 18.635 -13.806 -1.751 1.00 94.06 259 VAL A N 1
ATOM 1955 C CA . VAL A 1 259 ? 17.812 -14.480 -2.763 1.00 94.06 259 VAL A CA 1
ATOM 1956 C C . VAL A 1 259 ? 17.352 -13.469 -3.803 1.00 94.06 259 VAL A C 1
ATOM 1958 O O . VAL A 1 259 ? 16.724 -12.470 -3.472 1.00 94.06 259 VAL A O 1
ATOM 1961 N N . ASN A 1 260 ? 17.608 -13.751 -5.080 1.00 95.75 260 ASN A N 1
ATOM 1962 C CA . ASN A 1 260 ? 16.991 -12.992 -6.161 1.00 95.75 260 ASN A CA 1
ATOM 1963 C C . ASN A 1 260 ? 15.682 -13.671 -6.567 1.00 95.75 260 ASN A C 1
ATOM 1965 O O . ASN A 1 260 ? 15.706 -14.807 -7.038 1.00 95.75 260 ASN A O 1
ATOM 1969 N N . PHE A 1 261 ? 14.565 -12.962 -6.434 1.00 96.81 261 PHE A N 1
ATOM 1970 C CA . PHE A 1 261 ? 13.288 -13.401 -6.999 1.00 96.81 261 PHE A CA 1
ATOM 1971 C C . PHE A 1 261 ? 13.259 -13.227 -8.514 1.00 96.81 261 PHE A C 1
ATOM 1973 O O . PHE A 1 261 ? 12.607 -13.988 -9.224 1.00 96.81 261 PHE A O 1
ATOM 1980 N N . PHE A 1 262 ? 14.011 -12.251 -9.017 1.00 97.81 262 PHE A N 1
ATOM 1981 C CA . PHE A 1 262 ? 14.217 -12.042 -10.439 1.00 97.81 262 PHE A CA 1
ATOM 1982 C C . PHE A 1 262 ? 15.615 -11.475 -10.700 1.00 97.81 262 PHE A C 1
ATOM 1984 O O . PHE A 1 262 ? 16.112 -10.641 -9.940 1.00 97.81 262 PHE A O 1
ATOM 1991 N N . THR A 1 263 ? 16.225 -11.909 -11.802 1.00 96.19 263 THR A N 1
ATOM 1992 C CA . THR A 1 263 ? 17.423 -11.315 -12.407 1.00 96.19 263 THR A CA 1
ATOM 1993 C C . THR A 1 263 ? 17.284 -11.383 -13.919 1.00 96.19 263 THR A C 1
ATOM 1995 O O . THR A 1 263 ? 16.999 -12.455 -14.454 1.00 96.19 263 THR A O 1
ATOM 1998 N N . GLY A 1 264 ? 17.534 -10.282 -14.615 1.00 93.69 264 GLY A N 1
ATOM 1999 C CA . GLY A 1 264 ? 17.438 -10.229 -16.069 1.00 93.69 264 GLY A CA 1
ATOM 2000 C C . GLY A 1 264 ? 17.397 -8.796 -16.572 1.00 93.69 264 GLY A C 1
ATOM 2001 O O . GLY A 1 264 ? 18.004 -7.922 -15.973 1.00 93.69 264 GLY A O 1
ATOM 2002 N N . SER A 1 265 ? 16.697 -8.570 -17.677 1.00 92.12 265 SER A N 1
ATOM 2003 C CA . SER A 1 265 ? 16.282 -7.247 -18.148 1.00 92.12 265 SER A CA 1
ATOM 2004 C C . SER A 1 265 ? 14.920 -7.446 -18.800 1.00 92.12 265 SER A C 1
ATOM 2006 O O . SER A 1 265 ? 14.824 -8.050 -19.870 1.00 92.12 265 SER A O 1
ATOM 2008 N N . ALA A 1 266 ? 13.860 -7.075 -18.085 1.00 91.69 266 ALA A N 1
ATOM 2009 C CA . ALA A 1 266 ? 12.482 -7.318 -18.504 1.00 91.69 266 ALA A CA 1
ATOM 2010 C C . ALA A 1 266 ? 11.577 -6.135 -18.159 1.00 91.69 266 ALA A C 1
ATOM 2012 O O . ALA A 1 266 ? 11.868 -5.354 -17.254 1.00 91.69 266 ALA A O 1
ATOM 2013 N N . SER A 1 267 ? 10.472 -6.018 -18.884 1.00 88.81 267 SER A N 1
ATOM 2014 C CA . SER A 1 267 ? 9.405 -5.052 -18.639 1.00 88.81 267 SER A CA 1
ATOM 2015 C C . SER A 1 267 ? 8.040 -5.728 -18.764 1.00 88.81 267 SER A C 1
ATOM 2017 O O . SER A 1 267 ? 7.945 -6.835 -19.300 1.00 88.81 267 SER A O 1
ATOM 2019 N N . GLY A 1 268 ? 6.987 -5.074 -18.266 1.00 89.94 268 GLY A N 1
ATOM 2020 C CA . GLY A 1 268 ? 5.660 -5.677 -18.173 1.00 89.94 268 GLY A CA 1
ATOM 2021 C C . GLY A 1 268 ? 5.590 -6.727 -17.066 1.00 89.94 268 GLY A C 1
ATOM 2022 O O . GLY A 1 268 ? 6.105 -6.498 -15.971 1.00 89.94 268 GLY A O 1
ATOM 2023 N N . ASP A 1 269 ? 4.960 -7.861 -17.368 1.00 94.19 269 ASP A N 1
ATOM 2024 C CA . ASP A 1 269 ? 4.675 -8.941 -16.424 1.00 94.19 269 ASP A CA 1
ATOM 2025 C C . ASP A 1 269 ? 5.935 -9.770 -16.116 1.00 94.19 269 ASP A C 1
ATOM 2027 O O . ASP A 1 269 ? 6.478 -10.465 -16.979 1.00 94.19 269 ASP A O 1
ATOM 2031 N N . ILE A 1 270 ? 6.413 -9.689 -14.875 1.00 96.25 270 ILE A N 1
ATOM 2032 C CA . ILE A 1 270 ? 7.629 -10.340 -14.389 1.00 96.25 270 ILE A CA 1
ATOM 2033 C C . ILE A 1 270 ? 7.251 -11.327 -13.288 1.00 96.25 270 ILE A C 1
ATOM 2035 O O . ILE A 1 270 ? 6.908 -10.941 -12.169 1.00 96.25 270 ILE A O 1
ATOM 2039 N N . ALA A 1 271 ? 7.370 -12.616 -13.601 1.00 96.94 271 ALA A N 1
ATOM 2040 C CA . ALA A 1 271 ? 7.221 -13.684 -12.623 1.00 96.94 271 ALA A CA 1
ATOM 2041 C C . ALA A 1 271 ? 8.372 -13.661 -11.604 1.00 96.94 271 ALA A C 1
ATOM 2043 O O . ALA A 1 271 ? 9.549 -13.562 -11.968 1.00 96.94 271 ALA A O 1
ATOM 2044 N N . LEU A 1 272 ? 8.026 -13.793 -10.326 1.00 96.69 272 LEU A N 1
ATOM 2045 C CA . LEU A 1 272 ? 8.960 -13.836 -9.211 1.00 96.69 272 LEU A CA 1
ATOM 2046 C C . LEU A 1 272 ? 9.181 -15.292 -8.786 1.00 96.69 272 LEU A C 1
ATOM 2048 O O . LEU A 1 272 ? 8.261 -16.025 -8.436 1.00 96.69 272 LEU A O 1
ATOM 2052 N N . SER A 1 273 ? 10.432 -15.736 -8.848 1.00 94.31 273 SER A N 1
ATOM 2053 C CA . SER A 1 273 ? 10.816 -17.102 -8.496 1.00 94.31 273 SER A CA 1
ATOM 2054 C C . SER A 1 273 ? 11.040 -17.240 -6.995 1.00 94.31 273 SER A C 1
ATOM 2056 O O . SER A 1 273 ? 11.719 -16.420 -6.387 1.00 94.31 273 SER A O 1
ATOM 2058 N N . GLY A 1 274 ? 10.528 -18.317 -6.397 1.00 89.19 274 GLY A N 1
ATOM 2059 C CA . GLY A 1 274 ? 10.738 -18.611 -4.975 1.00 89.19 274 GLY A CA 1
ATOM 2060 C C . GLY A 1 274 ? 9.875 -17.782 -4.018 1.00 89.19 274 GLY A C 1
ATOM 2061 O O . GLY A 1 274 ? 10.024 -17.918 -2.805 1.00 89.19 274 GLY A O 1
ATOM 2062 N N . THR A 1 275 ? 8.965 -16.955 -4.529 1.00 93.25 275 THR A N 1
ATOM 2063 C CA . THR A 1 275 ? 7.930 -16.297 -3.727 1.00 93.25 275 THR A CA 1
ATOM 2064 C C . THR A 1 275 ? 6.671 -17.152 -3.655 1.00 93.25 275 THR A C 1
ATOM 2066 O O . THR A 1 275 ? 6.427 -17.994 -4.519 1.00 93.25 275 THR A O 1
ATOM 2069 N N . THR A 1 276 ? 5.855 -16.923 -2.634 1.00 94.00 276 THR A N 1
ATOM 2070 C CA . THR A 1 276 ? 4.469 -17.403 -2.592 1.00 94.00 276 THR A CA 1
ATOM 2071 C C . THR A 1 276 ? 3.538 -16.491 -3.391 1.00 94.00 276 THR A C 1
ATOM 2073 O O . THR A 1 276 ? 3.934 -15.399 -3.807 1.00 94.00 276 THR A O 1
ATOM 2076 N N . ASP A 1 277 ? 2.296 -16.934 -3.605 1.00 94.19 277 ASP A N 1
ATOM 2077 C CA . ASP A 1 277 ? 1.305 -16.208 -4.407 1.00 94.19 277 ASP A CA 1
ATOM 2078 C C . ASP A 1 277 ? 0.994 -14.804 -3.873 1.00 94.19 277 ASP A C 1
ATOM 2080 O O . ASP A 1 277 ? 0.708 -13.913 -4.665 1.00 94.19 277 ASP A O 1
ATOM 2084 N N . PHE A 1 278 ? 1.109 -14.555 -2.566 1.00 95.19 278 PHE A N 1
ATOM 2085 C CA . PHE A 1 278 ? 0.852 -13.235 -1.974 1.00 95.19 278 PHE A CA 1
ATOM 2086 C C . PHE A 1 278 ? 2.107 -12.597 -1.370 1.00 95.19 278 PHE A C 1
ATOM 2088 O O . PHE A 1 278 ? 2.000 -11.639 -0.604 1.00 95.19 278 PHE A O 1
ATOM 2095 N N . LEU A 1 279 ? 3.298 -13.092 -1.737 1.00 95.38 279 LEU A N 1
ATOM 2096 C CA . LEU A 1 279 ? 4.591 -12.550 -1.304 1.00 95.38 279 LEU A CA 1
ATOM 2097 C C . LEU A 1 279 ? 4.778 -12.563 0.232 1.00 95.38 279 LEU A C 1
ATOM 2099 O O . LEU A 1 279 ? 5.493 -11.749 0.811 1.00 95.38 279 LEU A O 1
ATOM 2103 N N . GLU A 1 280 ? 4.157 -13.505 0.939 1.00 93.69 280 GLU A N 1
ATOM 2104 C CA . GLU A 1 280 ? 4.208 -13.588 2.405 1.00 93.69 280 GLU A CA 1
ATOM 2105 C C . GLU A 1 280 ? 5.606 -13.938 2.940 1.00 93.69 280 GLU A C 1
ATOM 2107 O O . GLU A 1 280 ? 5.917 -13.674 4.106 1.00 93.69 280 GLU A O 1
ATOM 2112 N N . ASN A 1 281 ? 6.467 -14.516 2.098 1.00 93.19 281 ASN A N 1
ATOM 2113 C CA . ASN A 1 281 ? 7.840 -14.892 2.441 1.00 93.19 281 ASN A CA 1
ATOM 2114 C C . ASN A 1 281 ? 8.895 -13.812 2.132 1.00 93.19 281 ASN A C 1
ATOM 2116 O O . ASN A 1 281 ? 10.090 -14.106 2.174 1.00 93.19 281 ASN A O 1
ATOM 2120 N N . THR A 1 282 ? 8.504 -12.574 1.817 1.00 92.31 282 THR A N 1
ATOM 2121 C CA . THR A 1 282 ? 9.437 -11.513 1.399 1.00 92.31 282 THR A CA 1
ATOM 2122 C C . THR A 1 282 ? 9.869 -10.580 2.542 1.00 92.31 282 THR A C 1
ATOM 2124 O O . THR A 1 282 ? 9.736 -9.369 2.408 1.00 92.31 282 THR A O 1
ATOM 2127 N N . SER A 1 283 ? 10.357 -11.108 3.671 1.00 89.88 283 SER A N 1
ATOM 2128 C CA . SER A 1 283 ? 10.865 -10.328 4.826 1.00 89.88 283 SER A CA 1
ATOM 2129 C C . SER A 1 283 ? 10.021 -9.070 5.132 1.00 89.88 283 SER A C 1
ATOM 2131 O O . SER A 1 283 ? 8.855 -9.243 5.492 1.00 89.88 283 SER A O 1
ATOM 2133 N N . ASP A 1 284 ? 10.551 -7.851 4.931 1.00 91.75 284 ASP A N 1
ATOM 2134 C CA . ASP A 1 284 ? 9.839 -6.572 5.138 1.00 91.75 284 ASP A CA 1
ATOM 2135 C C . ASP A 1 284 ? 9.271 -5.964 3.840 1.00 91.75 284 ASP A C 1
ATOM 2137 O O . ASP A 1 284 ? 8.551 -4.962 3.867 1.00 91.75 284 ASP A O 1
ATOM 2141 N N . GLY A 1 285 ? 9.591 -6.543 2.684 1.00 95.75 285 GLY A N 1
ATOM 2142 C CA . GLY A 1 285 ? 9.217 -6.022 1.376 1.00 95.75 285 GLY A CA 1
ATOM 2143 C C . GLY A 1 285 ? 10.110 -6.542 0.249 1.00 95.75 285 GLY A C 1
ATOM 2144 O O . GLY A 1 285 ? 10.913 -7.459 0.430 1.00 95.75 285 GLY A O 1
ATOM 2145 N N . ILE A 1 286 ? 9.993 -5.917 -0.924 1.00 97.44 286 ILE A N 1
ATOM 2146 C CA . ILE A 1 286 ? 10.838 -6.171 -2.095 1.00 97.44 286 ILE A CA 1
ATOM 2147 C C . ILE A 1 286 ? 11.538 -4.884 -2.525 1.00 97.44 286 ILE A C 1
ATOM 2149 O O . ILE A 1 286 ? 10.955 -3.800 -2.503 1.00 97.44 286 ILE A O 1
ATOM 2153 N N . GLU A 1 287 ? 12.799 -5.003 -2.922 1.00 97.50 287 GLU A N 1
ATOM 2154 C CA . GLU A 1 287 ? 13.568 -3.964 -3.594 1.00 97.50 287 GLU A CA 1
ATOM 2155 C C . GLU A 1 287 ? 13.625 -4.297 -5.087 1.00 97.50 287 GLU A C 1
ATOM 2157 O O . GLU A 1 287 ? 14.107 -5.357 -5.495 1.00 97.50 287 GLU A O 1
ATOM 2162 N N . ILE A 1 288 ? 13.121 -3.379 -5.903 1.00 97.00 288 ILE A N 1
ATOM 2163 C CA . ILE A 1 288 ? 13.132 -3.443 -7.359 1.00 97.00 288 ILE A CA 1
ATOM 2164 C C . ILE A 1 288 ? 14.287 -2.581 -7.842 1.00 97.00 288 ILE A C 1
ATOM 2166 O O . ILE A 1 288 ? 14.349 -1.389 -7.543 1.00 97.00 288 ILE A O 1
ATOM 2170 N N . THR A 1 289 ? 15.204 -3.188 -8.587 1.00 96.94 289 THR A N 1
ATOM 2171 C CA . THR A 1 289 ? 16.323 -2.497 -9.225 1.00 96.94 289 THR A CA 1
ATOM 2172 C C . THR A 1 289 ? 16.054 -2.379 -10.720 1.00 96.94 289 THR A C 1
ATOM 2174 O O . THR A 1 289 ? 15.850 -3.385 -11.397 1.00 96.94 289 THR A O 1
ATOM 2177 N N . PHE A 1 290 ? 16.074 -1.159 -11.243 1.00 95.56 290 PHE A N 1
ATOM 2178 C CA . PHE A 1 290 ? 15.950 -0.873 -12.671 1.00 95.56 290 PHE A CA 1
ATOM 2179 C C . PHE A 1 290 ? 17.289 -1.042 -13.395 1.00 95.56 290 PHE A C 1
ATOM 2181 O O . PHE A 1 290 ? 18.356 -1.043 -12.775 1.00 95.56 290 PHE A O 1
ATOM 2188 N N . ASP A 1 291 ? 17.249 -1.205 -14.715 1.00 95.38 291 ASP A N 1
ATOM 2189 C CA . ASP A 1 291 ? 18.456 -1.138 -15.538 1.00 95.38 291 ASP A CA 1
ATOM 2190 C C . ASP A 1 291 ? 19.083 0.260 -15.491 1.00 95.38 291 ASP A C 1
ATOM 2192 O O . ASP A 1 291 ? 18.394 1.261 -15.311 1.00 95.38 291 ASP A O 1
ATOM 2196 N N . ASN A 1 292 ? 20.399 0.346 -15.713 1.00 94.44 292 ASN A N 1
ATOM 2197 C CA . ASN A 1 292 ? 21.127 1.625 -15.776 1.00 94.44 292 ASN A CA 1
ATOM 2198 C C . ASN A 1 292 ? 20.770 2.468 -17.011 1.00 94.44 292 ASN A C 1
ATOM 2200 O O . ASN A 1 292 ? 21.019 3.676 -17.029 1.00 94.44 292 ASN A O 1
ATOM 2204 N N . TYR A 1 293 ? 20.238 1.822 -18.049 1.00 92.50 293 TYR A N 1
ATOM 2205 C CA . TYR A 1 293 ? 19.812 2.471 -19.278 1.00 92.50 293 TYR A CA 1
ATOM 2206 C C . TYR A 1 293 ? 18.473 1.911 -19.743 1.00 92.50 293 TYR A C 1
ATOM 2208 O O . TYR A 1 293 ? 18.283 0.696 -19.724 1.00 92.50 293 TYR A O 1
ATOM 2216 N N . PHE A 1 294 ? 17.608 2.784 -20.253 1.00 90.44 294 PHE A N 1
ATOM 2217 C CA . PHE A 1 294 ? 16.362 2.397 -20.911 1.00 90.44 294 PHE A CA 1
ATOM 2218 C C . PHE A 1 294 ? 16.449 2.656 -22.406 1.00 90.44 294 PHE A C 1
ATOM 2220 O O . PHE A 1 294 ? 16.924 3.712 -22.827 1.00 90.44 294 PHE A O 1
ATOM 2227 N N . PHE A 1 295 ? 15.984 1.705 -23.212 1.00 88.44 295 PHE A N 1
ATOM 2228 C CA . PHE A 1 295 ? 15.884 1.891 -24.654 1.00 88.44 295 PHE A CA 1
ATOM 2229 C C . PHE A 1 295 ? 14.679 2.763 -24.977 1.00 88.44 295 PHE A C 1
ATOM 2231 O O . PHE A 1 295 ? 13.566 2.452 -24.569 1.00 88.44 295 PHE A O 1
ATOM 2238 N N . VAL A 1 296 ? 14.907 3.842 -25.721 1.00 82.88 296 VAL A N 1
ATOM 2239 C CA . VAL A 1 296 ? 13.863 4.822 -26.067 1.00 82.88 296 VAL A CA 1
ATOM 2240 C C . VAL A 1 296 ? 13.271 4.585 -27.459 1.00 82.88 296 VAL A C 1
ATOM 2242 O O . VAL A 1 296 ? 12.344 5.270 -27.874 1.00 82.88 296 VAL A O 1
ATOM 2245 N N . ASN A 1 297 ? 13.782 3.585 -28.186 1.00 78.56 297 ASN A N 1
ATOM 2246 C CA . ASN A 1 297 ? 13.264 3.177 -29.485 1.00 78.56 297 ASN A CA 1
ATOM 2247 C C . ASN A 1 297 ? 13.112 1.656 -29.606 1.00 78.56 297 ASN A C 1
ATOM 2249 O O . ASN A 1 297 ? 13.821 0.883 -28.969 1.00 78.56 297 ASN A O 1
ATOM 2253 N N . THR A 1 298 ? 12.232 1.221 -30.508 1.00 74.44 298 THR A N 1
ATOM 2254 C CA . THR A 1 298 ? 11.908 -0.202 -30.730 1.00 74.44 298 THR A CA 1
ATOM 2255 C C . THR A 1 298 ? 13.072 -1.033 -31.270 1.00 74.44 298 THR A C 1
ATOM 2257 O O . THR A 1 298 ? 13.059 -2.255 -31.169 1.00 74.44 298 THR A O 1
ATOM 2260 N N . ASN A 1 299 ? 14.078 -0.385 -31.862 1.00 80.62 299 ASN A N 1
ATOM 2261 C CA . ASN A 1 299 ? 15.249 -1.050 -32.436 1.00 80.62 299 ASN A CA 1
ATOM 2262 C C . ASN A 1 299 ? 16.410 -1.180 -31.435 1.00 80.62 299 ASN A C 1
ATOM 2264 O O . ASN A 1 299 ? 17.484 -1.637 -31.823 1.00 80.62 299 ASN A O 1
ATOM 2268 N N . ASN A 1 300 ? 16.225 -0.750 -30.180 1.00 85.12 300 ASN A N 1
ATOM 2269 C CA . ASN A 1 300 ? 17.220 -0.805 -29.102 1.00 85.12 300 ASN A CA 1
ATOM 2270 C C . ASN A 1 300 ? 18.587 -0.198 -29.475 1.00 85.12 300 ASN A C 1
ATOM 2272 O O . ASN A 1 300 ? 19.641 -0.645 -29.015 1.00 85.12 300 ASN A O 1
ATOM 2276 N N . ASN A 1 301 ? 18.570 0.829 -30.325 1.00 87.75 301 ASN A N 1
ATOM 2277 C CA . ASN A 1 301 ? 19.765 1.532 -30.802 1.00 87.75 301 ASN A CA 1
ATOM 2278 C C . ASN A 1 301 ? 19.880 2.943 -30.227 1.00 87.75 301 ASN A C 1
ATOM 2280 O O . ASN A 1 301 ? 20.895 3.596 -30.446 1.00 87.75 301 ASN A O 1
ATOM 2284 N N . VAL A 1 302 ? 18.864 3.408 -29.503 1.00 87.94 302 VAL A N 1
ATOM 2285 C CA . VAL A 1 302 ? 18.906 4.647 -28.732 1.00 87.94 302 VAL A CA 1
ATOM 2286 C C . VAL A 1 302 ? 18.528 4.307 -27.303 1.00 87.94 302 VAL A C 1
ATOM 2288 O O . VAL A 1 302 ? 17.571 3.566 -27.065 1.00 87.94 302 VAL A O 1
ATOM 2291 N N . ARG A 1 303 ? 19.296 4.819 -26.348 1.00 89.81 303 ARG A N 1
ATOM 2292 C CA . ARG A 1 303 ? 19.038 4.621 -24.925 1.00 89.81 303 ARG A CA 1
ATOM 2293 C C . ARG A 1 303 ? 19.265 5.906 -24.154 1.00 89.81 303 ARG A C 1
ATOM 2295 O O . ARG A 1 303 ? 20.064 6.740 -24.560 1.00 89.81 303 ARG A O 1
ATOM 2302 N N . THR A 1 304 ? 18.634 6.019 -23.002 1.00 88.88 304 THR A N 1
ATOM 2303 C CA . THR A 1 304 ? 18.871 7.101 -22.048 1.00 88.88 304 THR A CA 1
ATOM 2304 C C . THR A 1 304 ? 19.354 6.531 -20.723 1.00 88.88 304 THR A C 1
ATOM 2306 O O . THR A 1 304 ? 19.073 5.374 -20.404 1.00 88.88 304 THR A O 1
ATOM 2309 N N . ASN A 1 305 ? 20.105 7.319 -19.956 1.00 91.12 305 ASN A N 1
ATOM 2310 C CA . ASN A 1 305 ? 20.466 6.933 -18.598 1.00 91.12 305 ASN A CA 1
ATOM 2311 C C . ASN A 1 305 ? 19.207 6.934 -17.725 1.00 91.12 305 ASN A C 1
ATOM 2313 O O . ASN A 1 305 ? 18.487 7.928 -17.670 1.00 91.12 305 ASN A O 1
ATOM 2317 N N . SER A 1 306 ? 18.970 5.848 -17.002 1.00 90.56 306 SER A N 1
ATOM 2318 C CA . SER A 1 306 ? 17.762 5.691 -16.195 1.00 90.56 306 SER A CA 1
ATOM 2319 C C . SER A 1 306 ? 17.644 6.718 -15.063 1.00 90.56 306 SER A C 1
ATOM 2321 O O . SER A 1 306 ? 16.530 7.048 -14.667 1.00 90.56 306 SER A O 1
ATOM 2323 N N . ASN A 1 307 ? 18.753 7.302 -14.590 1.00 90.50 307 ASN A N 1
ATOM 2324 C CA . ASN A 1 307 ? 18.723 8.391 -13.602 1.00 90.50 307 ASN A CA 1
ATOM 2325 C C . ASN A 1 307 ? 18.214 9.723 -14.173 1.00 90.50 307 ASN A C 1
ATOM 2327 O O . ASN A 1 307 ? 17.863 10.620 -13.413 1.00 90.50 307 ASN A O 1
ATOM 2331 N N . ALA A 1 308 ? 18.154 9.871 -15.501 1.00 86.81 308 ALA A N 1
ATOM 2332 C CA . ALA A 1 308 ? 17.472 11.004 -16.127 1.00 86.81 308 ALA A CA 1
ATOM 2333 C C . ALA A 1 308 ? 15.938 10.882 -16.035 1.00 86.81 308 ALA A C 1
ATOM 2335 O O . ALA A 1 308 ? 15.226 11.827 -16.366 1.00 86.81 308 ALA A O 1
ATOM 2336 N N . VAL A 1 309 ? 15.440 9.726 -15.581 1.00 87.81 309 VAL A N 1
ATOM 2337 C CA . VAL A 1 309 ? 14.018 9.378 -15.493 1.00 87.81 309 VAL A CA 1
ATOM 2338 C C . VAL A 1 309 ? 13.609 9.127 -14.045 1.00 87.81 309 VAL A C 1
ATOM 2340 O O . VAL A 1 309 ? 12.600 9.662 -13.602 1.00 87.81 309 VAL A O 1
ATOM 2343 N N . PHE A 1 310 ? 14.398 8.357 -13.293 1.00 90.25 310 PHE A N 1
ATOM 2344 C CA . PHE A 1 310 ? 14.167 8.071 -11.879 1.00 90.25 310 PHE A CA 1
ATOM 2345 C C . PHE A 1 310 ? 15.181 8.793 -10.987 1.00 90.25 310 PHE A C 1
ATOM 2347 O O . PHE A 1 310 ? 16.365 8.868 -11.304 1.00 90.25 310 PHE A O 1
ATOM 2354 N N . ASN A 1 311 ? 14.730 9.270 -9.828 1.00 90.94 311 ASN A N 1
ATOM 2355 C CA . ASN A 1 311 ? 15.597 9.819 -8.779 1.00 90.94 311 ASN A CA 1
ATOM 2356 C C . ASN A 1 311 ? 16.402 8.719 -8.066 1.00 90.94 311 ASN A C 1
ATOM 2358 O O . ASN A 1 311 ? 17.426 8.996 -7.447 1.00 90.94 311 ASN A O 1
ATOM 2362 N N . SER A 1 312 ? 15.929 7.471 -8.142 1.00 92.19 312 SER A N 1
ATOM 2363 C CA . SER A 1 312 ? 16.598 6.278 -7.628 1.00 92.19 312 SER A CA 1
ATOM 2364 C C . SER A 1 312 ? 16.307 5.091 -8.540 1.00 92.19 312 SER A C 1
ATOM 2366 O O . SER A 1 312 ? 15.151 4.814 -8.848 1.00 92.19 312 SER A O 1
ATOM 2368 N N . LEU A 1 313 ? 17.343 4.335 -8.912 1.00 93.19 313 LEU A N 1
ATOM 2369 C CA . LEU A 1 313 ? 17.183 3.068 -9.643 1.00 93.19 313 LEU A CA 1
ATOM 2370 C C . LEU A 1 313 ? 16.722 1.919 -8.748 1.00 93.19 313 LEU A C 1
ATOM 2372 O O . LEU A 1 313 ? 16.507 0.816 -9.239 1.00 93.19 313 LEU A O 1
ATOM 2376 N N . LYS A 1 314 ? 16.613 2.158 -7.441 1.00 95.50 314 LYS A N 1
ATOM 2377 C CA . LYS A 1 314 ? 16.155 1.191 -6.451 1.00 95.50 314 LYS A CA 1
ATOM 2378 C C . LYS A 1 314 ? 14.895 1.708 -5.787 1.00 95.50 314 LYS A C 1
ATOM 2380 O O . LYS A 1 314 ? 14.908 2.787 -5.189 1.00 95.50 314 LYS A O 1
ATOM 2385 N N . ILE A 1 315 ? 13.829 0.928 -5.878 1.00 95.44 315 ILE A N 1
ATOM 2386 C CA . ILE A 1 315 ? 12.529 1.243 -5.293 1.00 95.44 315 ILE A CA 1
ATOM 2387 C C . ILE A 1 315 ? 12.169 0.127 -4.325 1.00 95.44 315 ILE A C 1
ATOM 2389 O O . ILE A 1 315 ? 12.154 -1.041 -4.704 1.00 95.44 315 ILE A O 1
ATOM 2393 N N . ARG A 1 316 ? 11.882 0.488 -3.075 1.00 96.12 316 ARG A N 1
ATOM 2394 C CA . ARG A 1 316 ? 11.384 -0.447 -2.066 1.00 96.12 316 ARG A CA 1
ATOM 2395 C C . ARG A 1 316 ? 9.868 -0.377 -2.016 1.00 96.12 316 ARG A C 1
ATOM 2397 O O . ARG A 1 316 ? 9.310 0.703 -1.825 1.00 96.12 316 ARG A O 1
ATOM 2404 N N . ILE A 1 317 ? 9.223 -1.526 -2.179 1.00 95.62 317 ILE A N 1
ATOM 2405 C CA . ILE A 1 317 ? 7.791 -1.690 -1.942 1.00 95.62 317 ILE A CA 1
ATOM 2406 C C . ILE A 1 317 ? 7.642 -2.462 -0.630 1.00 95.62 317 ILE A C 1
ATOM 2408 O O . ILE A 1 317 ? 8.119 -3.598 -0.548 1.00 95.62 317 ILE A O 1
ATOM 2412 N N . PRO A 1 318 ? 7.024 -1.857 0.393 1.00 94.25 318 PRO A N 1
ATOM 2413 C CA . PRO A 1 318 ? 6.896 -2.480 1.695 1.00 94.25 318 PRO A CA 1
ATOM 2414 C C . PRO A 1 318 ? 5.754 -3.500 1.722 1.00 94.25 318 PRO A C 1
ATOM 2416 O O . PRO A 1 318 ? 4.799 -3.421 0.941 1.00 94.25 318 PRO A O 1
ATOM 2419 N N . LYS A 1 319 ? 5.875 -4.495 2.603 1.00 92.69 319 LYS A N 1
ATOM 2420 C CA . LYS A 1 319 ? 5.041 -5.707 2.595 1.00 92.69 319 LYS A CA 1
ATOM 2421 C C . LYS A 1 319 ? 3.556 -5.450 2.829 1.00 92.69 319 LYS A C 1
ATOM 2423 O O . LYS A 1 319 ? 2.702 -6.146 2.276 1.00 92.69 319 LYS A O 1
ATOM 2428 N N . GLU A 1 320 ? 3.205 -4.408 3.574 1.00 91.81 320 GLU A N 1
ATOM 2429 C CA . GLU A 1 320 ? 1.821 -3.974 3.753 1.00 91.81 320 GLU A CA 1
ATOM 2430 C C . GLU A 1 320 ? 1.138 -3.598 2.427 1.00 91.81 320 GLU A C 1
ATOM 2432 O O . GLU A 1 320 ? -0.088 -3.679 2.342 1.00 91.81 320 GLU A O 1
ATOM 2437 N N . LYS A 1 321 ? 1.904 -3.296 1.369 1.00 94.62 321 LYS A N 1
ATOM 2438 C CA . LYS A 1 321 ? 1.396 -3.013 0.018 1.00 94.62 321 LYS A CA 1
ATOM 2439 C C . LYS A 1 321 ? 1.312 -4.241 -0.898 1.00 94.62 321 LYS A C 1
ATOM 2441 O O . LYS A 1 321 ? 0.851 -4.110 -2.030 1.00 94.62 321 LYS A O 1
ATOM 2446 N N . PHE A 1 322 ? 1.701 -5.435 -0.440 1.00 95.44 322 PHE A N 1
ATOM 2447 C CA . PHE A 1 322 ? 1.514 -6.670 -1.212 1.00 95.44 322 PHE A CA 1
ATOM 2448 C C . PHE A 1 322 ? 0.081 -7.174 -1.123 1.00 95.44 322 PHE A C 1
ATOM 2450 O O . PHE A 1 322 ? -0.285 -7.987 -0.275 1.00 95.44 322 PHE A O 1
ATOM 2457 N N . VAL A 1 323 ? -0.733 -6.623 -2.015 1.00 97.25 323 VAL A N 1
ATOM 2458 C CA . VAL A 1 323 ? -2.126 -6.982 -2.240 1.00 97.25 323 VAL A CA 1
ATOM 2459 C C . VAL A 1 323 ? -2.302 -7.196 -3.735 1.00 97.25 323 VAL A C 1
ATOM 2461 O O . VAL A 1 323 ? -1.996 -6.309 -4.529 1.00 97.25 323 VAL A O 1
ATOM 2464 N N . ASN A 1 324 ? -2.817 -8.354 -4.132 1.00 97.56 324 ASN A N 1
ATOM 2465 C CA . ASN A 1 324 ? -3.011 -8.676 -5.541 1.00 97.56 324 ASN A CA 1
ATOM 2466 C C . ASN A 1 324 ? -3.986 -7.685 -6.198 1.00 97.56 324 ASN A C 1
ATOM 2468 O O . ASN A 1 324 ? -5.128 -7.532 -5.750 1.00 97.56 324 ASN A O 1
ATOM 2472 N N . GLY A 1 325 ? -3.519 -7.038 -7.268 1.00 96.31 325 GLY A N 1
ATOM 2473 C CA . GLY A 1 325 ? -4.185 -5.960 -8.002 1.00 96.31 325 GLY A CA 1
ATOM 2474 C C . GLY A 1 325 ? -3.819 -4.545 -7.535 1.00 96.31 325 GLY A C 1
ATOM 2475 O O . GLY A 1 325 ? -4.250 -3.580 -8.165 1.00 96.31 325 GLY A O 1
ATOM 2476 N N . TYR A 1 326 ? -3.050 -4.388 -6.449 1.00 96.88 326 TYR A N 1
ATOM 2477 C CA . TYR A 1 326 ? -2.625 -3.071 -5.968 1.00 96.88 326 TYR A CA 1
ATOM 2478 C C . TYR A 1 326 ? -1.643 -2.417 -6.935 1.00 96.88 326 TYR A C 1
ATOM 2480 O O . TYR A 1 326 ? -0.668 -3.037 -7.360 1.00 96.88 326 TYR A O 1
ATOM 2488 N N . LYS A 1 327 ? -1.880 -1.140 -7.240 1.00 95.25 327 LYS A N 1
ATOM 2489 C CA . LYS A 1 327 ? -1.037 -0.330 -8.122 1.00 95.25 327 LYS A CA 1
ATOM 2490 C C . LYS A 1 327 ? -0.172 0.604 -7.291 1.00 95.25 327 LYS A C 1
ATOM 2492 O O . LYS A 1 327 ? -0.636 1.651 -6.842 1.00 95.25 327 LYS A O 1
ATOM 2497 N N . PHE A 1 328 ? 1.087 0.235 -7.096 1.00 93.75 328 PHE A N 1
ATOM 2498 C CA . PHE A 1 328 ? 2.068 1.049 -6.390 1.00 93.75 328 PHE A CA 1
ATOM 2499 C C . PHE A 1 328 ? 2.492 2.239 -7.255 1.00 93.75 328 PHE A C 1
ATOM 2501 O O . PHE A 1 328 ? 3.125 2.052 -8.294 1.00 93.75 328 PHE A O 1
ATOM 2508 N N . ASN A 1 329 ? 2.152 3.454 -6.827 1.00 90.62 329 ASN A N 1
ATOM 2509 C CA . ASN A 1 329 ? 2.452 4.690 -7.545 1.00 90.62 329 ASN A CA 1
ATOM 2510 C C . ASN A 1 329 ? 3.967 4.967 -7.592 1.00 90.62 329 ASN A C 1
ATOM 2512 O O . ASN A 1 329 ? 4.641 5.007 -6.563 1.00 90.62 329 ASN A O 1
ATOM 2516 N N . LEU A 1 330 ? 4.499 5.194 -8.794 1.00 89.69 330 LEU A N 1
ATOM 2517 C CA . LEU A 1 330 ? 5.911 5.496 -9.032 1.00 89.69 330 LEU A CA 1
ATOM 2518 C C . LEU A 1 330 ? 6.224 6.997 -9.108 1.00 89.69 330 LEU A C 1
ATOM 2520 O O . LEU A 1 330 ? 7.391 7.361 -9.229 1.00 89.69 330 LEU A O 1
ATOM 2524 N N . SER A 1 331 ? 5.223 7.877 -9.043 1.00 86.69 331 SER A N 1
ATOM 2525 C CA . SER A 1 331 ? 5.383 9.312 -9.331 1.00 86.69 331 SER A CA 1
ATOM 2526 C C . SER A 1 331 ? 6.434 10.001 -8.458 1.00 86.69 331 SER A C 1
ATOM 2528 O O . SER A 1 331 ? 7.203 10.815 -8.960 1.00 86.69 331 SER A O 1
ATOM 2530 N N . SER A 1 332 ? 6.534 9.641 -7.175 1.00 86.94 332 SER A N 1
ATOM 2531 C CA . SER A 1 332 ? 7.529 10.203 -6.245 1.00 86.94 332 SER A CA 1
ATOM 2532 C C . SER A 1 332 ? 8.967 9.739 -6.513 1.00 86.94 332 SER A C 1
ATOM 2534 O O . SER A 1 332 ? 9.918 10.352 -6.028 1.00 86.94 332 SER A O 1
ATOM 2536 N N . PHE A 1 333 ? 9.143 8.676 -7.300 1.00 90.69 333 PHE A N 1
ATOM 2537 C CA . PHE A 1 333 ? 10.451 8.136 -7.671 1.00 90.69 333 PHE A CA 1
ATOM 2538 C C . PHE A 1 333 ? 10.965 8.699 -8.995 1.00 90.69 333 PHE A C 1
ATOM 2540 O O . PHE A 1 333 ? 12.108 8.427 -9.361 1.00 90.69 333 PHE A O 1
ATOM 2547 N N . LEU A 1 334 ? 10.152 9.477 -9.708 1.00 88.69 334 LEU A N 1
ATOM 2548 C CA . LEU A 1 334 ? 10.509 10.065 -10.991 1.00 88.69 334 LEU A CA 1
ATOM 2549 C C . LEU A 1 334 ? 11.179 11.429 -10.840 1.00 88.69 334 LEU A C 1
ATOM 2551 O O . LEU A 1 334 ? 10.911 12.191 -9.910 1.00 88.69 334 LEU A O 1
ATOM 2555 N N . GLN A 1 335 ? 12.028 11.747 -11.810 1.00 89.19 335 GLN A N 1
ATOM 2556 C CA . GLN A 1 335 ? 12.588 13.078 -11.982 1.00 89.19 335 GLN A CA 1
ATOM 2557 C C . GLN A 1 335 ? 11.474 14.110 -12.221 1.00 89.19 335 GLN A C 1
ATOM 2559 O O . GLN A 1 335 ? 10.422 13.779 -12.775 1.00 89.19 335 GLN A O 1
ATOM 2564 N N . PRO A 1 336 ? 11.684 15.385 -11.853 1.00 86.88 336 PRO A N 1
ATOM 2565 C CA . PRO A 1 336 ? 10.731 16.441 -12.159 1.00 86.88 336 PRO A CA 1
ATOM 2566 C C . PRO A 1 336 ? 10.437 16.544 -13.661 1.00 86.88 336 PRO A C 1
ATOM 2568 O O . PRO A 1 336 ? 11.315 16.380 -14.511 1.00 86.88 336 PRO A O 1
ATOM 2571 N N . LYS A 1 337 ? 9.192 16.879 -14.003 1.00 84.56 337 LYS A N 1
ATOM 2572 C CA . LYS A 1 337 ? 8.808 17.208 -15.381 1.00 84.56 337 LYS A CA 1
ATOM 2573 C C . LYS A 1 337 ? 9.704 18.325 -15.926 1.00 84.56 337 LYS A C 1
ATOM 2575 O O . LYS A 1 337 ? 9.865 19.361 -15.286 1.00 84.56 337 LYS A O 1
ATOM 2580 N N . GLY A 1 338 ? 10.236 18.131 -17.130 1.00 80.88 338 GLY A N 1
ATOM 2581 C CA . GLY A 1 338 ? 11.182 19.057 -17.755 1.00 80.88 338 GLY A CA 1
ATOM 2582 C C . GLY A 1 338 ? 12.650 18.771 -17.432 1.00 80.88 338 GLY A C 1
ATOM 2583 O O . GLY A 1 338 ? 13.515 19.513 -17.895 1.00 80.88 338 GLY A O 1
ATOM 2584 N N . THR A 1 339 ? 12.966 17.705 -16.689 1.00 85.81 339 THR A N 1
ATOM 2585 C CA . THR A 1 339 ? 14.349 17.229 -16.569 1.00 85.81 339 THR A CA 1
ATOM 2586 C C . THR A 1 339 ? 14.875 16.827 -17.943 1.00 85.81 339 THR A C 1
ATOM 2588 O O . THR A 1 339 ? 14.236 16.068 -18.673 1.00 85.81 339 THR A O 1
ATOM 2591 N N . ARG A 1 340 ? 16.041 17.364 -18.315 1.00 84.44 340 ARG A N 1
ATOM 2592 C CA . ARG A 1 340 ? 16.687 17.045 -19.588 1.00 84.44 340 ARG A CA 1
ATOM 2593 C C . ARG A 1 340 ? 17.160 15.595 -19.578 1.00 84.44 340 ARG A C 1
ATOM 2595 O O . ARG A 1 340 ? 17.896 15.183 -18.684 1.00 84.44 340 ARG A O 1
ATOM 2602 N N . MET A 1 341 ? 16.798 14.870 -20.622 1.00 83.81 341 MET A N 1
ATOM 2603 C CA . MET A 1 341 ? 17.270 13.528 -20.902 1.00 83.81 341 MET A CA 1
ATOM 2604 C C . MET A 1 341 ? 18.400 13.595 -21.927 1.00 83.81 341 MET A C 1
ATOM 2606 O O . MET A 1 341 ? 18.340 14.345 -22.902 1.00 83.81 341 MET A O 1
ATOM 2610 N N . THR A 1 342 ? 19.453 12.822 -21.681 1.00 82.62 342 THR A N 1
ATOM 2611 C CA . THR A 1 342 ? 20.552 12.652 -22.634 1.00 82.62 342 THR A CA 1
ATOM 2612 C C . THR A 1 342 ? 20.409 11.283 -23.275 1.00 82.62 342 THR A C 1
ATOM 2614 O O . THR A 1 342 ? 20.200 10.289 -22.571 1.00 82.62 342 THR A O 1
ATOM 2617 N N . GLU A 1 343 ? 20.526 11.232 -24.596 1.00 86.56 343 GLU A N 1
ATOM 2618 C CA . GLU A 1 343 ? 20.487 9.988 -25.354 1.00 86.56 343 GLU A CA 1
ATOM 2619 C C . GLU A 1 343 ? 21.897 9.540 -25.755 1.00 86.56 343 GLU A C 1
ATOM 2621 O O . GLU A 1 343 ? 22.743 10.348 -26.145 1.00 86.56 343 GLU A O 1
ATOM 2626 N N . ASP A 1 344 ? 22.125 8.231 -25.709 1.00 89.44 344 ASP A N 1
ATOM 2627 C CA . ASP A 1 344 ? 23.224 7.557 -26.385 1.00 89.44 344 ASP A CA 1
ATOM 2628 C C . ASP A 1 344 ? 22.672 6.823 -27.607 1.00 89.44 344 ASP A C 1
ATOM 2630 O O . ASP A 1 344 ? 21.681 6.093 -27.512 1.00 89.44 344 ASP A O 1
ATOM 2634 N N . ILE A 1 345 ? 23.364 6.939 -28.737 1.00 89.94 345 ILE A N 1
ATOM 2635 C CA . ILE A 1 345 ? 23.085 6.159 -29.944 1.00 89.94 345 ILE A CA 1
ATOM 2636 C C . ILE A 1 345 ? 24.133 5.058 -30.082 1.00 89.94 345 ILE A C 1
ATOM 2638 O O . ILE A 1 345 ? 25.326 5.267 -29.845 1.00 89.94 345 ILE A O 1
ATOM 2642 N N . LYS A 1 346 ? 23.684 3.876 -30.498 1.00 91.19 346 LYS A N 1
ATOM 2643 C CA . LYS A 1 346 ? 24.543 2.762 -30.878 1.00 91.19 346 LYS A CA 1
ATOM 2644 C C . LYS A 1 346 ? 25.096 2.994 -32.281 1.00 91.19 346 LYS A C 1
ATOM 2646 O O . LYS A 1 346 ? 24.344 3.054 -33.252 1.00 91.19 346 LYS A O 1
ATOM 2651 N N . SER A 1 347 ? 26.412 3.109 -32.398 1.00 87.00 347 SER A N 1
ATOM 2652 C CA . SER A 1 347 ? 27.100 3.204 -33.682 1.00 87.00 347 SER A CA 1
ATOM 2653 C C . SER A 1 347 ? 26.984 1.898 -34.480 1.00 87.00 347 SER A C 1
ATOM 2655 O O . SER A 1 347 ? 26.721 0.825 -33.932 1.00 87.00 347 SER A O 1
ATOM 2657 N N . ASN A 1 348 ? 27.306 1.956 -35.776 1.00 83.62 348 ASN A N 1
ATOM 2658 C CA . ASN A 1 348 ? 27.411 0.764 -36.631 1.00 83.62 348 ASN A CA 1
ATOM 2659 C C . ASN A 1 348 ? 28.474 -0.242 -36.144 1.00 83.62 348 ASN A C 1
ATOM 2661 O O . ASN A 1 348 ? 28.431 -1.409 -36.517 1.00 83.62 348 ASN A O 1
ATOM 2665 N N . THR A 1 349 ? 29.423 0.194 -35.307 1.00 85.81 349 THR A N 1
ATOM 2666 C CA . THR A 1 349 ? 30.427 -0.674 -34.669 1.00 85.81 349 THR A CA 1
ATOM 2667 C C . THR A 1 349 ? 29.946 -1.266 -33.340 1.00 85.81 349 THR A C 1
ATOM 2669 O O . THR A 1 349 ? 30.693 -1.984 -32.682 1.00 85.81 349 THR A O 1
ATOM 2672 N N . GLY A 1 350 ? 28.709 -0.969 -32.928 1.00 85.94 350 GLY A N 1
ATOM 2673 C CA . GLY A 1 350 ? 28.100 -1.439 -31.686 1.00 85.94 350 GLY A CA 1
ATOM 2674 C C . GLY A 1 350 ? 28.472 -0.631 -30.440 1.00 85.94 350 GLY A C 1
ATOM 2675 O O . GLY A 1 350 ? 27.999 -0.967 -29.355 1.00 85.94 350 GLY A O 1
ATOM 2676 N N . MET A 1 351 ? 29.286 0.421 -30.578 1.00 90.38 351 MET A N 1
ATOM 2677 C CA . MET A 1 351 ? 29.679 1.289 -29.466 1.00 90.38 351 MET A CA 1
ATOM 2678 C C . MET A 1 351 ? 28.596 2.325 -29.174 1.00 90.38 351 MET A C 1
ATOM 2680 O O . MET A 1 351 ? 27.982 2.866 -30.088 1.00 90.38 351 MET A O 1
ATOM 2684 N N . TRP A 1 352 ? 28.392 2.632 -27.898 1.00 92.00 352 TRP A N 1
ATOM 2685 C CA . TRP A 1 352 ? 27.493 3.703 -27.483 1.00 92.00 352 TRP A CA 1
ATOM 2686 C C . TRP A 1 352 ? 28.219 5.041 -27.515 1.00 92.00 352 TRP A C 1
ATOM 2688 O O . TRP A 1 352 ? 29.298 5.178 -26.937 1.00 92.00 352 TRP A O 1
ATOM 2698 N N . THR A 1 353 ? 27.625 6.021 -28.184 1.00 89.94 353 THR A N 1
ATOM 2699 C CA . THR A 1 353 ? 28.142 7.388 -28.255 1.00 89.94 353 THR A CA 1
ATOM 2700 C C . THR A 1 353 ? 27.046 8.370 -27.888 1.00 89.94 353 THR A C 1
ATOM 2702 O O . THR A 1 353 ? 25.914 8.217 -28.348 1.00 89.94 353 THR A O 1
ATOM 2705 N N . SER A 1 354 ? 27.392 9.389 -27.103 1.00 85.12 354 SER A N 1
ATOM 2706 C CA . SER A 1 354 ? 26.460 10.459 -26.752 1.00 85.12 354 SER A CA 1
ATOM 2707 C C . SER A 1 354 ? 25.904 11.120 -28.015 1.00 85.12 354 SER A C 1
ATOM 2709 O O . SER A 1 354 ? 26.651 11.394 -28.958 1.00 85.12 354 SER A O 1
ATOM 2711 N N . ASN A 1 355 ? 24.598 11.377 -28.021 1.00 80.75 355 ASN A N 1
ATOM 2712 C CA . ASN A 1 355 ? 23.905 12.147 -29.042 1.00 80.75 355 ASN A CA 1
ATOM 2713 C C . ASN A 1 355 ? 23.652 13.576 -28.528 1.00 80.75 355 ASN A C 1
ATOM 2715 O O . ASN A 1 355 ? 22.575 13.865 -28.005 1.00 80.75 355 ASN A O 1
ATOM 2719 N N . PRO A 1 356 ? 24.621 14.500 -28.657 1.00 66.62 356 PRO A N 1
ATOM 2720 C CA . PRO A 1 356 ? 24.512 15.839 -28.076 1.00 66.62 356 PRO A CA 1
ATOM 2721 C C . PRO A 1 356 ? 23.405 16.698 -28.706 1.00 66.62 356 PRO A C 1
ATOM 2723 O O . PRO A 1 356 ? 23.049 17.724 -28.130 1.00 66.62 356 PRO A O 1
ATOM 2726 N N . ASN A 1 357 ? 22.878 16.289 -29.866 1.00 63.75 357 ASN A N 1
ATOM 2727 C CA . ASN A 1 357 ? 21.895 17.043 -30.642 1.00 63.75 357 ASN A CA 1
ATOM 2728 C C . ASN A 1 357 ? 20.438 16.628 -30.365 1.00 63.75 357 ASN A C 1
ATOM 2730 O O . ASN A 1 357 ? 19.532 17.271 -30.893 1.00 63.75 357 ASN A O 1
ATOM 2734 N N . ALA A 1 358 ? 20.199 15.590 -29.554 1.00 66.25 358 ALA A N 1
ATOM 2735 C CA . ALA A 1 358 ? 18.868 15.275 -29.037 1.00 66.25 358 ALA A CA 1
ATOM 2736 C C . ALA A 1 358 ? 18.649 15.993 -27.698 1.00 66.25 358 ALA A C 1
ATOM 2738 O O . ALA A 1 358 ? 19.414 15.830 -26.743 1.00 66.25 358 ALA A O 1
ATOM 2739 N N . TYR A 1 359 ? 17.610 16.827 -27.650 1.00 68.56 359 TYR A N 1
ATOM 2740 C CA . TYR A 1 359 ? 17.145 17.490 -26.435 1.00 68.56 359 TYR A CA 1
ATOM 2741 C C . TYR A 1 359 ? 15.750 16.975 -26.120 1.00 68.56 359 TYR A C 1
ATOM 2743 O O . TYR A 1 359 ? 14.743 17.575 -26.509 1.00 68.56 359 TYR A O 1
ATOM 2751 N N . ASP A 1 360 ? 15.723 15.844 -25.429 1.00 78.62 360 ASP A N 1
ATOM 2752 C CA . ASP A 1 360 ? 14.502 15.283 -24.887 1.00 78.62 360 ASP A CA 1
ATOM 2753 C C . ASP A 1 360 ? 14.309 15.742 -23.453 1.00 78.62 360 ASP A C 1
ATOM 2755 O O . ASP A 1 360 ? 15.259 15.938 -22.689 1.00 78.62 360 ASP A O 1
ATOM 2759 N N . TYR A 1 361 ? 13.051 15.938 -23.090 1.00 80.88 361 TYR A N 1
ATOM 2760 C CA . TYR A 1 361 ? 12.666 16.356 -21.758 1.00 80.88 361 TYR A CA 1
ATOM 2761 C C . TYR A 1 361 ? 11.691 15.346 -21.185 1.00 80.88 361 TYR A C 1
ATOM 2763 O O . TYR A 1 361 ? 10.687 15.003 -21.818 1.00 80.88 361 TYR A O 1
ATOM 2771 N N . PHE A 1 362 ? 11.989 14.895 -19.969 1.00 82.06 362 PHE A N 1
ATOM 2772 C CA . PHE A 1 362 ? 11.118 14.007 -19.226 1.00 82.06 362 PHE A CA 1
ATOM 2773 C C . PHE A 1 362 ? 9.737 14.647 -19.086 1.00 82.06 362 PHE A C 1
ATOM 2775 O O . PHE A 1 362 ? 9.599 15.791 -18.630 1.00 82.06 362 PHE A O 1
ATOM 2782 N N . TYR A 1 363 ? 8.709 13.918 -19.504 1.00 77.94 363 TYR A N 1
ATOM 2783 C CA . TYR A 1 363 ? 7.349 14.423 -19.525 1.00 77.94 363 TYR A CA 1
ATOM 2784 C C . TYR A 1 363 ? 6.367 13.301 -19.234 1.00 77.94 363 TYR A C 1
ATOM 2786 O O . TYR A 1 363 ? 6.165 12.412 -20.046 1.00 77.94 363 TYR A O 1
ATOM 2794 N N . LEU A 1 364 ? 5.704 13.356 -18.090 1.00 72.12 364 LEU A N 1
ATOM 2795 C CA . LEU A 1 364 ? 4.773 12.317 -17.683 1.00 72.12 364 LEU A CA 1
ATOM 2796 C C . LEU A 1 364 ? 3.335 12.688 -18.076 1.00 72.12 364 LEU A C 1
ATOM 2798 O O . LEU A 1 364 ? 2.818 13.703 -17.613 1.00 72.12 364 LEU A O 1
ATOM 2802 N N . LEU A 1 365 ? 2.704 11.873 -18.929 1.00 59.44 365 LEU A N 1
ATOM 2803 C CA . LEU A 1 365 ? 1.281 12.005 -19.285 1.00 59.44 365 LEU A CA 1
ATOM 2804 C C . LEU A 1 365 ? 0.356 11.205 -18.367 1.00 59.44 365 LEU A C 1
ATOM 2806 O O . LEU A 1 365 ? -0.761 11.637 -18.102 1.00 59.44 365 LEU A O 1
ATOM 2810 N N . ASN A 1 366 ? 0.820 10.042 -17.912 1.00 68.19 366 ASN A N 1
ATOM 2811 C CA . ASN A 1 366 ? 0.023 9.054 -17.190 1.00 68.19 366 ASN A CA 1
ATOM 2812 C C . ASN A 1 366 ? 0.667 8.755 -15.838 1.00 68.19 366 ASN A C 1
ATOM 2814 O O . ASN A 1 366 ? 1.891 8.764 -15.749 1.00 68.19 366 ASN A O 1
ATOM 2818 N N . ASN A 1 367 ? -0.132 8.407 -14.829 1.00 78.38 367 ASN A N 1
ATOM 2819 C CA . ASN A 1 367 ? 0.375 7.957 -13.531 1.00 78.38 367 ASN A CA 1
ATOM 2820 C C . ASN A 1 367 ? 1.077 6.597 -13.678 1.00 78.38 367 ASN A C 1
ATOM 2822 O O . ASN A 1 367 ? 0.402 5.602 -13.960 1.00 78.38 367 ASN A O 1
ATOM 2826 N N . PRO A 1 368 ? 2.406 6.519 -13.505 1.00 86.62 368 PRO A N 1
ATOM 2827 C CA . PRO A 1 368 ? 3.135 5.277 -13.613 1.00 86.62 368 PRO A CA 1
ATOM 2828 C C . PRO A 1 368 ? 2.981 4.496 -12.316 1.00 86.62 368 PRO A C 1
ATOM 2830 O O . PRO A 1 368 ? 3.017 5.050 -11.217 1.00 86.62 368 PRO A O 1
ATOM 2833 N N . TYR A 1 369 ? 2.834 3.190 -12.453 1.00 91.69 369 TYR A N 1
ATOM 2834 C CA . TYR A 1 369 ? 2.707 2.264 -11.347 1.00 91.69 369 TYR A CA 1
ATOM 2835 C C . TYR A 1 369 ? 3.392 0.928 -11.629 1.00 91.69 369 TYR A C 1
ATOM 2837 O O . TYR A 1 369 ? 3.642 0.568 -12.785 1.00 91.69 369 TYR A O 1
ATOM 2845 N N . ILE A 1 370 ? 3.652 0.198 -10.546 1.00 94.12 370 ILE A N 1
ATOM 2846 C CA . ILE A 1 370 ? 3.922 -1.242 -10.543 1.00 94.12 370 ILE A CA 1
ATOM 2847 C C . ILE A 1 370 ? 2.701 -1.924 -9.942 1.00 94.12 370 ILE A C 1
ATOM 2849 O O . ILE A 1 370 ? 2.287 -1.582 -8.836 1.00 94.12 370 ILE A O 1
ATOM 2853 N N . GLU A 1 371 ? 2.103 -2.860 -10.666 1.00 96.12 371 GLU A N 1
ATOM 2854 C CA . GLU A 1 371 ? 1.005 -3.673 -10.155 1.00 96.12 371 GLU A CA 1
ATOM 2855 C C . GLU A 1 371 ? 1.549 -4.917 -9.457 1.00 96.12 371 GLU A C 1
ATOM 2857 O O . GLU A 1 371 ? 2.402 -5.623 -9.994 1.00 96.12 371 GLU A O 1
ATOM 2862 N N . ILE A 1 372 ? 1.046 -5.190 -8.255 1.00 97.44 372 ILE A N 1
ATOM 2863 C CA . ILE A 1 372 ? 1.340 -6.419 -7.521 1.00 97.44 372 ILE A CA 1
ATOM 2864 C C . ILE A 1 372 ? 0.393 -7.520 -7.997 1.00 97.44 372 ILE A C 1
ATOM 2866 O O . ILE A 1 372 ? -0.828 -7.347 -7.987 1.00 97.44 372 ILE A O 1
ATOM 2870 N N . LYS A 1 373 ? 0.949 -8.665 -8.391 1.00 96.94 373 LYS A N 1
ATOM 2871 C CA . LYS A 1 373 ? 0.214 -9.836 -8.880 1.00 96.94 373 LYS A CA 1
ATOM 2872 C C . LYS A 1 373 ? 0.626 -11.097 -8.119 1.00 96.94 373 LYS A C 1
ATOM 2874 O O . LYS A 1 373 ? 1.574 -11.096 -7.336 1.00 96.94 373 LYS A O 1
ATOM 2879 N N . SER A 1 374 ? -0.076 -12.194 -8.405 1.00 96.50 374 SER A N 1
ATOM 2880 C CA . SER A 1 374 ? 0.209 -13.500 -7.809 1.00 96.50 374 SER A CA 1
ATOM 2881 C C . SER A 1 374 ? 1.622 -13.960 -8.151 1.00 96.50 374 SER A C 1
ATOM 2883 O O . SER A 1 374 ? 1.889 -14.228 -9.323 1.00 96.50 374 SER A O 1
ATOM 2885 N N . ALA A 1 375 ? 2.515 -14.014 -7.157 1.00 96.06 375 ALA A N 1
ATOM 2886 C CA . ALA A 1 375 ? 3.938 -14.332 -7.338 1.00 96.06 375 ALA A CA 1
ATOM 2887 C C . ALA A 1 375 ? 4.591 -13.576 -8.521 1.00 96.06 375 ALA A C 1
ATOM 2889 O O . ALA A 1 375 ? 5.436 -14.113 -9.240 1.00 96.06 375 ALA A O 1
ATOM 2890 N N . ALA A 1 376 ? 4.165 -12.336 -8.767 1.00 97.25 376 ALA A N 1
ATOM 2891 C CA . ALA A 1 376 ? 4.579 -11.554 -9.923 1.00 97.25 376 ALA A CA 1
ATOM 2892 C C . ALA A 1 376 ? 4.424 -10.052 -9.658 1.00 97.25 376 ALA A C 1
ATOM 2894 O O . ALA A 1 376 ? 3.678 -9.620 -8.780 1.00 97.25 376 ALA A O 1
ATOM 2895 N N . ILE A 1 377 ? 5.113 -9.249 -10.460 1.00 96.56 377 ILE A N 1
ATOM 2896 C CA . ILE A 1 377 ? 4.863 -7.812 -10.577 1.00 96.56 377 ILE A CA 1
ATOM 2897 C C . ILE A 1 377 ? 4.655 -7.466 -12.043 1.00 96.56 377 ILE A C 1
ATOM 2899 O O . ILE A 1 377 ? 5.225 -8.114 -12.915 1.00 96.56 377 ILE A O 1
ATOM 2903 N N . ASP A 1 378 ? 3.885 -6.424 -12.317 1.00 95.06 378 ASP A N 1
ATOM 2904 C CA . ASP A 1 378 ? 3.720 -5.902 -13.668 1.00 95.06 378 ASP A CA 1
ATOM 2905 C C . ASP A 1 378 ? 4.086 -4.425 -13.709 1.00 95.06 378 ASP A C 1
ATOM 2907 O O . ASP A 1 378 ? 3.585 -3.619 -12.924 1.00 95.06 378 ASP A O 1
ATOM 2911 N N . LEU A 1 379 ? 4.971 -4.066 -14.633 1.00 89.56 379 LEU A N 1
ATOM 2912 C CA . LEU A 1 379 ? 5.290 -2.685 -14.962 1.00 89.56 379 LEU A CA 1
ATOM 2913 C C . LEU A 1 379 ? 4.709 -2.356 -16.346 1.00 89.56 379 LEU A C 1
ATOM 2915 O O . LEU A 1 379 ? 5.445 -2.351 -17.337 1.00 89.56 379 LEU A O 1
ATOM 2919 N N . PRO A 1 380 ? 3.405 -2.033 -16.436 1.00 80.19 380 PRO A N 1
ATOM 2920 C CA . PRO A 1 380 ? 2.782 -1.653 -17.703 1.00 80.19 380 PRO A CA 1
ATOM 2921 C C . PRO A 1 380 ? 3.110 -0.205 -18.100 1.00 80.19 380 PRO A C 1
ATOM 2923 O O . PRO A 1 380 ? 2.737 0.255 -19.180 1.00 80.19 380 PRO A O 1
ATOM 2926 N N . SER A 1 381 ? 3.766 0.544 -17.210 1.00 78.50 381 SER A N 1
ATOM 2927 C CA . SER A 1 381 ? 3.960 1.984 -17.332 1.00 78.50 381 SER A CA 1
ATOM 2928 C C . SER A 1 381 ? 4.839 2.355 -18.520 1.00 78.50 381 SER A C 1
ATOM 2930 O O . SER A 1 381 ? 6.037 2.076 -18.548 1.00 78.50 381 SER A O 1
ATOM 2932 N N . GLN A 1 382 ? 4.241 3.066 -19.471 1.00 80.56 382 GLN A N 1
ATOM 2933 C CA . GLN A 1 382 ? 4.959 3.760 -20.529 1.00 80.56 382 GLN A CA 1
ATOM 2934 C C . GLN A 1 382 ? 5.377 5.139 -20.022 1.00 80.56 382 GLN A C 1
ATOM 2936 O O . GLN A 1 382 ? 4.536 5.984 -19.708 1.00 80.56 382 GLN A O 1
ATOM 2941 N N . ILE A 1 383 ? 6.682 5.373 -19.947 1.00 75.94 383 ILE A N 1
ATOM 2942 C CA . ILE A 1 383 ? 7.229 6.688 -19.646 1.00 75.94 383 ILE A CA 1
ATOM 2943 C C . ILE A 1 383 ? 7.228 7.504 -20.928 1.00 75.94 383 ILE A C 1
ATOM 2945 O O . ILE A 1 383 ? 7.834 7.110 -21.921 1.00 75.94 383 ILE A O 1
ATOM 2949 N N . THR A 1 384 ? 6.531 8.637 -20.898 1.00 74.88 384 THR A N 1
ATOM 2950 C CA . THR A 1 384 ? 6.509 9.587 -22.010 1.00 74.88 384 THR A CA 1
ATOM 2951 C C . THR A 1 384 ? 7.693 10.556 -21.902 1.00 74.88 384 THR A C 1
ATOM 2953 O O . THR A 1 384 ? 8.210 10.837 -20.817 1.00 74.88 384 THR A O 1
ATOM 2956 N N . TYR A 1 385 ? 8.152 11.065 -23.037 1.00 76.44 385 TYR A N 1
ATOM 2957 C CA . TYR A 1 385 ? 9.086 12.179 -23.105 1.00 76.44 385 TYR A CA 1
ATOM 2958 C C . TYR A 1 385 ? 8.769 13.057 -24.316 1.00 76.44 385 TYR A C 1
ATOM 2960 O O . TYR A 1 385 ? 8.163 12.614 -25.296 1.00 76.44 385 TYR A O 1
ATOM 2968 N N . SER A 1 386 ? 9.148 14.328 -24.220 1.00 71.25 386 SER A N 1
ATOM 2969 C CA . SER A 1 386 ? 8.930 15.326 -25.264 1.00 71.25 386 SER A CA 1
ATOM 2970 C C . SER A 1 386 ? 10.237 15.604 -25.989 1.00 71.25 386 SER A C 1
ATOM 2972 O O . SER A 1 386 ? 11.176 16.104 -25.367 1.00 71.25 386 SER A O 1
ATOM 2974 N N . SER A 1 387 ? 10.255 15.397 -27.305 1.00 64.56 387 SER A N 1
ATOM 2975 C CA . SER A 1 387 ? 11.347 15.863 -28.158 1.00 64.56 387 SER A CA 1
ATOM 2976 C C . SER A 1 387 ? 11.066 17.283 -28.643 1.00 64.56 387 SER A C 1
ATOM 2978 O O . SER A 1 387 ? 10.179 17.494 -29.475 1.00 64.56 387 SER A O 1
ATOM 2980 N N . THR A 1 388 ? 11.823 18.278 -28.177 1.00 58.81 388 THR A N 1
ATOM 2981 C CA . THR A 1 388 ? 11.853 19.580 -28.862 1.00 58.81 388 THR A CA 1
ATOM 2982 C C . THR A 1 388 ? 12.831 19.494 -30.021 1.00 58.81 388 THR A C 1
ATOM 2984 O O . THR A 1 388 ? 13.996 19.867 -29.898 1.00 58.81 388 THR A O 1
ATOM 2987 N N . ILE A 1 389 ? 12.351 19.018 -31.171 1.00 51.12 389 ILE A N 1
ATOM 2988 C CA . ILE A 1 389 ? 13.024 19.331 -32.429 1.00 51.12 389 ILE A CA 1
ATOM 2989 C C . ILE A 1 389 ? 12.686 20.796 -32.688 1.00 51.12 389 ILE A C 1
ATOM 2991 O O . ILE A 1 389 ? 11.515 21.165 -32.794 1.00 51.12 389 ILE A O 1
ATOM 2995 N N . THR A 1 390 ? 13.714 21.638 -32.684 1.00 43.44 390 THR A N 1
ATOM 2996 C CA . THR A 1 390 ? 13.680 23.049 -33.074 1.00 43.44 390 THR A CA 1
ATOM 2997 C C . THR A 1 390 ? 12.540 23.340 -34.065 1.00 43.44 390 THR A C 1
ATOM 2999 O O . THR A 1 390 ? 12.581 22.912 -35.213 1.00 43.44 390 THR A O 1
ATOM 3002 N N . SER A 1 391 ? 11.516 24.076 -33.608 1.00 40.78 391 SER A N 1
ATOM 3003 C CA . SER A 1 391 ? 10.371 24.624 -34.373 1.00 40.78 391 SER A CA 1
ATOM 3004 C C . SER A 1 391 ? 9.192 23.714 -34.800 1.00 40.78 391 SER A C 1
ATOM 3006 O O . SER A 1 391 ? 8.359 24.170 -35.582 1.00 40.78 391 SER A O 1
ATOM 3008 N N . GLY A 1 392 ? 9.038 22.495 -34.267 1.00 46.44 392 GLY A N 1
ATOM 3009 C CA . GLY A 1 392 ? 7.865 21.628 -34.530 1.00 46.44 392 GLY A CA 1
ATOM 3010 C C . GLY A 1 392 ? 6.917 21.429 -33.330 1.00 46.44 392 GLY A C 1
ATOM 3011 O O . GLY A 1 392 ? 7.309 21.711 -32.197 1.00 46.44 392 GLY A O 1
ATOM 3012 N N . PRO A 1 393 ? 5.670 20.945 -33.538 1.00 46.81 393 PRO A N 1
ATOM 3013 C CA . PRO A 1 393 ? 4.782 20.562 -32.438 1.00 46.81 393 PRO A CA 1
ATOM 3014 C C . PRO A 1 393 ? 5.417 19.450 -31.589 1.00 46.81 393 PRO A C 1
ATOM 3016 O O . PRO A 1 393 ? 6.118 18.591 -32.118 1.00 46.81 393 PRO A O 1
ATOM 3019 N N . ILE A 1 394 ? 5.154 19.468 -30.278 1.00 55.81 394 ILE A N 1
ATOM 3020 C CA . ILE A 1 394 ? 5.633 18.469 -29.311 1.00 55.81 394 ILE A CA 1
ATOM 3021 C C . ILE A 1 394 ? 5.201 17.068 -29.772 1.00 55.81 394 ILE A C 1
ATOM 3023 O O . ILE A 1 394 ? 4.016 16.736 -29.721 1.00 55.81 394 ILE A O 1
ATOM 3027 N N . THR A 1 395 ? 6.147 16.243 -30.224 1.00 59.22 395 THR A N 1
ATOM 3028 C CA . THR A 1 395 ? 5.915 14.811 -30.441 1.00 59.22 395 THR A CA 1
ATOM 3029 C C . THR A 1 395 ? 6.185 14.067 -29.140 1.00 59.22 395 THR A C 1
ATOM 3031 O O . THR A 1 395 ? 7.310 14.060 -28.642 1.00 59.22 395 THR A O 1
ATOM 3034 N N . ASN A 1 396 ? 5.135 13.462 -28.584 1.00 67.19 396 ASN A N 1
ATOM 3035 C CA . ASN A 1 396 ? 5.230 12.612 -27.401 1.00 67.19 396 ASN A CA 1
ATOM 3036 C C . ASN A 1 396 ? 5.723 11.226 -27.830 1.00 67.19 396 ASN A C 1
ATOM 3038 O O . ASN A 1 396 ? 5.004 10.498 -28.516 1.00 67.19 396 ASN A O 1
ATOM 3042 N N . ASN A 1 397 ? 6.940 10.875 -27.426 1.00 74.44 397 ASN A N 1
ATOM 3043 C CA . ASN A 1 397 ? 7.481 9.524 -27.554 1.00 74.44 397 ASN A CA 1
ATOM 3044 C C . ASN A 1 397 ? 7.329 8.789 -26.223 1.00 74.44 397 ASN A C 1
ATOM 3046 O O . ASN A 1 397 ? 7.156 9.420 -25.181 1.00 74.44 397 ASN A O 1
ATOM 3050 N N . TYR A 1 398 ? 7.399 7.460 -26.243 1.00 78.44 398 TYR A N 1
ATOM 3051 C CA . TYR A 1 398 ? 7.318 6.661 -25.028 1.00 78.44 398 TYR A CA 1
ATOM 3052 C C . TYR A 1 398 ? 8.291 5.488 -25.041 1.00 78.44 398 TYR A C 1
ATOM 3054 O O . TYR A 1 398 ? 8.625 4.946 -26.094 1.00 78.44 398 TYR A O 1
ATOM 3062 N N . PHE A 1 399 ? 8.705 5.068 -23.851 1.00 80.00 399 PHE A N 1
ATOM 3063 C CA . PHE A 1 399 ? 9.440 3.827 -23.641 1.00 80.00 399 PHE A CA 1
ATOM 3064 C C . PHE A 1 399 ? 8.976 3.128 -22.369 1.00 80.00 399 PHE A C 1
ATOM 3066 O O . PHE A 1 399 ? 8.351 3.733 -21.499 1.00 80.00 399 PHE A O 1
ATOM 3073 N N . VAL A 1 400 ? 9.277 1.836 -22.266 1.00 83.06 400 VAL A N 1
ATOM 3074 C CA . VAL A 1 400 ? 8.949 1.038 -21.083 1.00 83.06 400 VAL A CA 1
ATOM 3075 C C . VAL A 1 400 ? 10.232 0.830 -20.282 1.00 83.06 400 VAL A C 1
ATOM 3077 O O . VAL A 1 400 ? 11.195 0.294 -20.838 1.00 83.06 400 VAL A O 1
ATOM 3080 N N . PRO A 1 401 ? 10.294 1.257 -19.008 1.00 89.19 401 PRO A N 1
ATOM 3081 C CA . PRO A 1 401 ? 11.449 0.984 -18.168 1.00 89.19 401 PRO A CA 1
ATOM 3082 C C . PRO A 1 401 ? 11.636 -0.521 -17.983 1.00 89.19 401 PRO A C 1
ATOM 3084 O O . PRO A 1 401 ? 10.669 -1.282 -17.948 1.00 89.19 401 PRO A O 1
ATOM 3087 N N . THR A 1 402 ? 12.885 -0.942 -17.834 1.00 92.50 402 THR A N 1
ATOM 3088 C CA . THR A 1 402 ? 13.239 -2.344 -17.620 1.00 92.50 402 THR A CA 1
ATOM 3089 C C . THR A 1 402 ? 13.783 -2.556 -16.212 1.00 92.50 402 THR A C 1
ATOM 3091 O O . THR A 1 402 ? 14.543 -1.744 -15.675 1.00 92.50 402 THR A O 1
ATOM 3094 N N . ILE A 1 403 ? 13.360 -3.655 -15.596 1.00 95.44 403 ILE A N 1
ATOM 3095 C CA . ILE A 1 403 ? 13.789 -4.112 -14.278 1.00 95.44 403 ILE A CA 1
ATOM 3096 C C . ILE A 1 403 ? 14.927 -5.107 -14.478 1.00 95.44 403 ILE A C 1
ATOM 3098 O O . ILE A 1 403 ? 14.822 -6.032 -15.285 1.00 95.44 403 ILE A O 1
ATOM 3102 N N . SER A 1 404 ? 16.007 -4.912 -13.725 1.00 97.00 404 SER A N 1
ATOM 3103 C CA . SER A 1 404 ? 17.193 -5.760 -13.767 1.00 97.00 404 SER A CA 1
ATOM 3104 C C . SER A 1 404 ? 17.180 -6.844 -12.692 1.00 97.00 404 SER A C 1
ATOM 3106 O O . SER A 1 404 ? 17.715 -7.942 -12.877 1.00 97.00 404 SER A O 1
ATOM 3108 N N . LYS A 1 405 ? 16.571 -6.539 -11.540 1.00 97.31 405 LYS A N 1
ATOM 3109 C CA . LYS A 1 405 ? 16.616 -7.400 -10.359 1.00 97.31 405 LYS A CA 1
ATOM 3110 C C . LYS A 1 405 ? 15.480 -7.100 -9.379 1.00 97.31 405 LYS A C 1
ATOM 3112 O O . LYS A 1 405 ? 15.130 -5.941 -9.178 1.00 97.31 405 LYS A O 1
ATOM 3117 N N . VAL A 1 406 ? 14.960 -8.147 -8.734 1.00 97.94 406 VAL A N 1
ATOM 3118 C CA . VAL A 1 406 ? 14.016 -8.056 -7.605 1.00 97.94 406 VAL A CA 1
ATOM 3119 C C . VAL A 1 406 ? 14.511 -8.944 -6.462 1.00 97.94 406 VAL A C 1
ATOM 3121 O O . VAL A 1 406 ? 14.807 -10.122 -6.680 1.00 97.94 406 VAL A O 1
ATOM 3124 N N . THR A 1 407 ? 14.608 -8.390 -5.254 1.00 97.12 407 THR A N 1
ATOM 3125 C CA . THR A 1 407 ? 15.064 -9.087 -4.033 1.00 97.12 407 THR A CA 1
ATOM 3126 C C . THR A 1 407 ? 14.187 -8.743 -2.841 1.00 97.12 407 THR A C 1
ATOM 3128 O O . THR A 1 407 ? 13.656 -7.635 -2.811 1.00 97.12 407 THR A O 1
ATOM 3131 N N . PRO A 1 408 ? 14.069 -9.613 -1.825 1.00 96.38 408 PRO A N 1
ATOM 3132 C CA . PRO A 1 408 ? 13.533 -9.186 -0.542 1.00 96.38 408 PRO A CA 1
ATOM 3133 C C . PRO A 1 408 ? 14.500 -8.200 0.134 1.00 96.38 408 PRO A C 1
ATOM 3135 O O . PRO A 1 408 ? 15.703 -8.222 -0.139 1.00 96.38 408 PRO A O 1
ATOM 3138 N N . TYR A 1 409 ? 13.988 -7.354 1.027 1.00 95.06 409 TYR A N 1
ATOM 3139 C CA . TYR A 1 409 ? 14.813 -6.534 1.920 1.00 95.06 409 TYR A CA 1
ATOM 3140 C C . TYR A 1 409 ? 14.374 -6.701 3.379 1.00 95.06 409 TYR A C 1
ATOM 3142 O O . TYR A 1 409 ? 13.236 -7.096 3.654 1.00 95.06 409 TYR A O 1
ATOM 3150 N N . LYS A 1 410 ? 15.276 -6.368 4.304 1.00 90.38 410 LYS A N 1
ATOM 3151 C CA . LYS A 1 410 ? 14.986 -6.170 5.721 1.00 90.38 410 LYS A CA 1
ATOM 3152 C C . LYS A 1 410 ? 15.513 -4.797 6.152 1.00 90.38 410 LYS A C 1
ATOM 3154 O O . LYS A 1 410 ? 16.555 -4.359 5.663 1.00 90.38 410 LYS A O 1
ATOM 3159 N N . ASN A 1 411 ? 14.750 -4.078 6.970 1.00 77.31 411 ASN A N 1
ATOM 3160 C CA . ASN A 1 411 ? 15.128 -2.754 7.477 1.00 77.31 411 ASN A CA 1
ATOM 3161 C C . ASN A 1 411 ? 15.946 -2.826 8.768 1.00 77.31 411 ASN A C 1
ATOM 3163 O O . ASN A 1 411 ? 15.747 -3.771 9.566 1.00 77.31 411 ASN A O 1
#

Radius of gyration: 28.98 Å; chains: 1; bounding box: 58×95×80 Å

Sequence (411 aa):
MVDNVKDSTARKLLAKLPDGIQIVDKNQKILHTAIVNKKTNKISLPSDWLGTGTNANTGGNTGTDTENPSAGVDYYAGSIANGEITERYLLYQRDETVDEEPAVTKTVTFLRDVGSRMNMVGDGLTFLIHLRKTKFDNGVKGEVTDIYLNYDPENIVKTGNYTTTSPHPAYVKTADFGVGKQISVPINGIGENLSGKNVKAPKLLLTFNADKTMSIESATGYDNDGDSTGATGANYDVVVDMIATYSVQTAMSQMPETVNFFTGSASGDIALSGTTDFLENTSDGIEITFDNYFFVNTNNNVRTNSNAVFNSLKIRIPKEKFVNGYKFNLSSFLQPKGTRMTEDIKSNTGMWTSNPNAYDYFYLLNNPYIEIKSAAIDLPSQITYSSTITSGPITNNYFVPTISKVTPYKN

Organism: NCBI:txid1423774

pLDDT: mean 82.94, std 16.42, range [26.95, 98.0]

Secondary structure (DSSP, 8-state):
--SHHHHHHHHHHHTTS-SEEEEE-TT--EEEEEE-BTTTTBPPPPGGGG---S-----------SSS--SSS------TTTT-EE--BEEEE--TTS---TTSPEEEE-SS---TTSTTSSSEEEEEEEEEEEEEETTEEEEEEEEEEEE-TT----TTEEEESS-SSEEEEGGG--BT-EEEEE--EEET--S-SEEE--EEEEEE-TTSEEEEEEE-EEEE---TT---EEEEEEEEEEEEEEEE----PPPPTT--SEEEEE-EEEEPTT--TT-TTSTTEEEEEE-SEEE-STTS-EEEEGGGTBS-SEEEEEGGG--BT-EEE-GGGBPPTTPEEEEEEEPTTS-EEEEEEEEEEE---S--EEEEETTEEEE--PEEEEE--TTS--EEEEE---EEEEEEE--